Protein AF-A0A0L6WFB1-F1 (afdb_monomer)

Foldseek 3Di:
DDDDDDDDDDDDDDDDPLVLLVVVLVVVVVVLLVLLVVCVVVVVLVPDDDDDDDDDDDPDDPDRQDPVNLVVSVVPDPVAPQDPVSLVVVCPVVVLDDPPDDDDLVNSLVSLVVCLVPDDSVSVVRSSNNNVNSSVVSVVVSCVVSVVVVVVVVVVVVVVVVVVVVVVVVVVVVVVVVVVVVVVVVVVVVVVVVVVVVVVVVVPVVDDDDDDDDDDDDDDDDDDDDDYDDDDDDDDDDDDDDDDPLDDDPVVVVVLVVVQFQQLQKWKKFFDLPFPLFLQDQDPVSQVVLLVLVQVLQQVVQVVVVVVVVPDDDDDP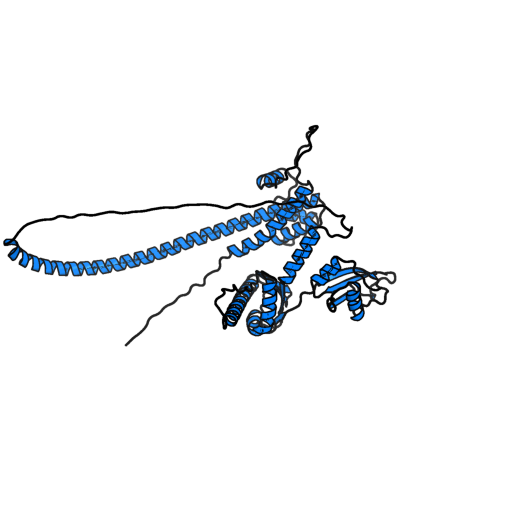PPRDGQHFPDWHDPDRGIIMTGTPGSVNVVVVVVCCVPVVVSVCNRGPDGIDIDQDKDKDKAWFAFDPDPQDQQDLVQVQVLCVVLVHDPCQFVTKDFPDDPVPDDPPDGIGIMITIGSHSVSVVSPVSDPRDGDD

Mean predicted aligned error: 18.35 Å

Nearest PDB structures (foldseek):
  3bgu-assembly1_A  TM=3.398E-01  e=3.457E+00  Thermobifida fusca YX
  4d4f-assembly1_A  TM=2.053E-01  e=3.457E+00  Eubacterium ramulus
  4c9s-assembly1_B  TM=1.908E-01  e=5.138E+00  Eubacterium ramulus

Sequence (453 aa):
MYNQLLSCTSQPNKPSSALSALSASALLAPSLLGLINVLVDKGIFSTTPSGPNPGGTPKHLHLTPTHSNLRTLLAQDTSLIRSLPNTCKWLESNGWILMAEPYNQVKIISILATTALYSKLAEMKNAVLAMAFLLEADVMDQISSSLADAIMTKTMGRLSDLVKKLGTMAKFLTANNAQRAESTLTLKLTSETLAGVFSLLDAMASKFANPPQQPIAPPTWASIAKTSASPQPATVHSHQTSTPAYALSTNNKICVQQHVICNVCTVLIKFNPMNDSAPTNPSLTGTSKLWNALNKTLKTLDDKQTSLNQGKDREIEVTMPKTHAIGLEIINSSVYLAEFDTADSADRFRHYVTEHWEVINDIFGNSLDIMDKTFNLIVRFVPCKGPFDPDNFNSLHTIELENSLPSMSITSALWLKNPDLRSPKQSVASLKITCNNPKTTNNMIHGQIFICS

Radius of gyration: 37.68 Å; Cα contacts (8 Å, |Δi|>4): 367; chains: 1; bounding box: 102×59×116 Å

pLDDT: mean 75.29, std 20.01, range [23.02, 97.88]

Solvent-accessible surface area (backbone atoms only — not comparable to full-atom values): 27727 Å² total; per-residue (Å²): 133,84,88,81,90,88,84,85,90,81,79,84,84,78,79,76,72,64,67,66,60,55,50,62,60,60,66,47,50,62,56,50,50,52,52,51,48,57,39,49,78,68,50,77,73,69,83,73,81,90,70,95,73,88,89,75,88,79,81,80,75,88,71,78,80,45,74,69,52,51,55,48,58,62,65,71,47,86,88,61,51,84,42,72,72,46,44,49,53,51,36,39,78,69,68,76,46,68,86,91,62,91,75,49,71,68,58,49,45,52,49,28,52,52,44,39,74,74,46,56,76,73,55,20,52,53,27,49,52,34,38,52,52,55,49,54,48,51,51,49,53,51,50,51,51,45,48,49,51,50,51,50,51,55,48,51,49,53,48,51,53,48,52,52,49,51,52,52,50,52,50,46,52,55,49,47,52,50,52,48,52,52,47,49,52,50,50,47,53,49,46,58,50,45,52,55,47,46,62,56,39,56,76,50,54,81,74,62,81,88,88,92,90,90,91,91,91,92,92,89,90,92,90,91,91,91,84,93,91,91,90,88,91,89,88,88,89,85,89,87,79,92,76,68,97,77,66,74,53,72,66,58,51,49,53,53,53,50,51,50,52,57,50,50,11,40,46,37,42,30,37,50,70,89,40,91,71,26,78,80,54,88,47,72,71,46,45,51,51,49,48,53,49,48,41,55,47,37,44,54,48,42,56,49,54,52,60,66,70,69,74,80,76,80,95,67,87,72,80,74,82,71,46,46,66,77,43,64,46,72,81,49,87,40,30,34,40,39,31,27,80,35,44,68,22,32,52,49,47,57,49,44,50,69,80,41,38,69,73,52,24,78,69,47,20,98,47,68,44,80,49,78,65,71,45,80,45,78,47,69,72,42,68,64,78,47,86,63,40,57,86,39,67,70,49,51,52,48,33,24,60,73,56,73,45,63,84,86,37,65,75,46,40,44,62,77,59,61,76,89,79,52,59,95,82,55,56,53,42,42,36,35,38,32,18,62,40,71,66,59,50,47,50,53,71,71,47,80,76,54,68,79,97

Secondary structure (DSSP, 8-state):
---------PPP-PPPTHHHHHHHHHHHHHHHHHHHHHHHHTTTT---------S--------PPPHHHHHHHHHH-TT---SHHHHHHHHHHTTSS-TT----HHHHHHHHHHHHHHS-HHHHHHHHHHHHHHHHHHHHHHHHHHHHHHHHHHHHHHHHHHHHHHHHHHHHHHHHHHHHHHHHHHHHHHHHHHHHHHHHHHHHHTT----------------------------------PPPTTPPPHHHHHHHHHHHHHHHTEEEEEE-TT-TTS----SHHHHHHHHHHHHHHHHHHHHHHHHHHTSSS------PPP--EEEEEEEETTEEEEEESSHHHHHHHHHHHHHSHHHHHHHH-S-EEEE---EEEEEEEEESSSS--TT-HHHHHHHHHHTTPPTT-EEEEEESS-GGGS-TT--EEEEEEEES-HHHHHHHHHS------

Structure (mmCIF, N/CA/C/O backbone):
data_AF-A0A0L6WFB1-F1
#
_entry.id   AF-A0A0L6WFB1-F1
#
loop_
_atom_site.group_PDB
_atom_site.id
_atom_site.type_symbol
_atom_site.label_atom_id
_atom_site.label_alt_id
_atom_site.label_comp_id
_atom_site.label_asym_id
_atom_site.label_entity_id
_atom_site.label_seq_id
_atom_site.pdbx_PDB_ins_code
_atom_site.Cartn_x
_atom_site.Cartn_y
_atom_site.Cartn_z
_atom_site.occupancy
_atom_site.B_iso_or_equiv
_atom_site.auth_seq_id
_atom_site.auth_comp_id
_atom_site.auth_asym_id
_atom_site.auth_atom_id
_atom_site.pdbx_PDB_model_num
ATOM 1 N N . MET A 1 1 ? -18.501 -7.795 62.551 1.00 31.17 1 MET A N 1
ATOM 2 C CA . MET A 1 1 ? -18.058 -6.404 62.313 1.00 31.17 1 MET A CA 1
ATOM 3 C C . MET A 1 1 ? -17.863 -6.263 60.805 1.00 31.17 1 MET A C 1
ATOM 5 O O . MET A 1 1 ? -17.160 -7.102 60.278 1.00 31.17 1 MET A O 1
ATOM 9 N N . TYR A 1 2 ? -18.548 -5.315 60.152 1.00 25.17 2 TYR A N 1
ATOM 10 C CA . TYR A 1 2 ? -18.330 -4.786 58.783 1.00 25.17 2 TYR A CA 1
ATOM 11 C C . TYR A 1 2 ? -18.001 -5.710 57.572 1.00 25.17 2 TYR A C 1
ATOM 13 O O . TYR A 1 2 ? -16.954 -6.337 57.534 1.00 25.17 2 TYR A O 1
ATOM 21 N N . ASN A 1 3 ? -18.808 -5.550 56.503 1.00 25.52 3 ASN A N 1
ATOM 22 C CA . ASN A 1 3 ? -18.434 -5.583 55.067 1.00 25.52 3 ASN A CA 1
ATOM 23 C C . ASN A 1 3 ? -17.937 -6.894 54.392 1.00 25.52 3 ASN A C 1
ATOM 25 O O . ASN A 1 3 ? -17.380 -7.770 55.034 1.00 25.52 3 ASN A O 1
ATOM 29 N N . GLN A 1 4 ? -18.085 -7.087 53.066 1.00 26.27 4 GLN A N 1
ATOM 30 C CA . GLN A 1 4 ? -19.082 -6.540 52.117 1.00 26.27 4 GLN A CA 1
ATOM 31 C C . GLN A 1 4 ? -19.245 -7.445 50.875 1.00 26.27 4 GLN A C 1
ATOM 33 O O . GLN A 1 4 ? -18.305 -8.094 50.428 1.00 26.27 4 GLN A O 1
ATOM 38 N N . LEU A 1 5 ? -20.442 -7.408 50.285 1.00 26.67 5 LEU A N 1
ATOM 39 C CA . LEU A 1 5 ? -20.737 -7.840 48.913 1.00 26.67 5 LEU A CA 1
ATOM 40 C C . LEU A 1 5 ? -20.050 -6.946 47.870 1.00 26.67 5 LEU A C 1
ATOM 42 O O . LEU A 1 5 ? -20.085 -5.727 48.024 1.00 26.67 5 LEU A O 1
ATOM 46 N N . LEU A 1 6 ? -19.652 -7.524 46.730 1.00 24.36 6 LEU A N 1
ATOM 47 C CA . LEU A 1 6 ? -20.017 -6.983 45.410 1.00 24.36 6 LEU A CA 1
ATOM 48 C C . LEU A 1 6 ? -19.854 -8.025 44.290 1.00 24.36 6 LEU A C 1
ATOM 50 O O . LEU A 1 6 ? -19.089 -8.977 44.403 1.00 24.36 6 LEU A O 1
ATOM 54 N N . SER A 1 7 ? -20.622 -7.845 43.216 1.00 25.33 7 SER A N 1
ATOM 55 C CA . SER A 1 7 ? -20.656 -8.689 42.017 1.00 25.33 7 SER A CA 1
ATOM 56 C C . SER A 1 7 ? -20.457 -7.810 40.788 1.00 25.33 7 SER A C 1
ATOM 58 O O . SER A 1 7 ? -20.917 -6.668 40.789 1.00 25.33 7 SER A O 1
ATOM 60 N N . CYS A 1 8 ? -19.827 -8.335 39.733 1.00 23.02 8 CYS A N 1
ATOM 61 C CA . CYS A 1 8 ? -19.897 -7.720 38.409 1.00 23.02 8 CYS A CA 1
ATOM 62 C C . CYS A 1 8 ? -19.634 -8.742 37.288 1.00 23.02 8 CYS A C 1
ATOM 64 O O . CYS A 1 8 ? -18.494 -9.105 37.009 1.00 23.02 8 CYS A O 1
ATOM 66 N N . THR A 1 9 ? -20.696 -9.197 36.621 1.00 27.91 9 THR A N 1
ATOM 67 C CA . THR A 1 9 ? -20.608 -9.964 35.370 1.00 27.91 9 THR A CA 1
ATOM 68 C C . THR A 1 9 ? -20.571 -9.009 34.177 1.00 27.91 9 THR A C 1
ATOM 70 O O . THR A 1 9 ? -21.584 -8.374 33.876 1.00 27.91 9 THR A O 1
ATOM 73 N N . SER A 1 10 ? -19.448 -8.920 33.466 1.00 24.67 10 SER A N 1
ATOM 74 C CA . SER A 1 10 ? -19.352 -8.171 32.208 1.00 24.67 10 SER A CA 1
ATOM 75 C C . SER A 1 10 ? -19.613 -9.077 30.999 1.00 24.67 10 SER A C 1
ATOM 77 O O . SER A 1 10 ? -18.958 -10.101 30.811 1.00 24.67 10 SER A O 1
ATOM 79 N N . GLN A 1 11 ? -20.571 -8.699 30.148 1.00 29.84 11 GLN A N 1
ATOM 80 C CA . GLN A 1 11 ? -20.695 -9.283 28.809 1.00 29.84 11 GLN A CA 1
ATOM 81 C C . GLN A 1 11 ? -19.715 -8.589 27.847 1.00 29.84 11 GLN A C 1
ATOM 83 O O . GLN A 1 11 ? -19.527 -7.374 27.954 1.00 29.84 11 GLN A O 1
ATOM 88 N N . PRO A 1 12 ? -19.127 -9.303 26.870 1.00 31.58 12 PRO A N 1
ATOM 89 C CA . PRO A 1 12 ? -18.366 -8.666 25.805 1.00 31.58 12 PRO A CA 1
ATOM 90 C C . PRO A 1 12 ? -19.312 -7.933 24.843 1.00 31.58 12 PRO A C 1
ATOM 92 O O . PRO A 1 12 ? -20.194 -8.544 24.236 1.00 31.58 12 PRO A O 1
ATOM 95 N N . ASN A 1 13 ? -19.107 -6.626 24.660 1.00 31.52 13 ASN A N 1
ATOM 96 C CA . ASN A 1 13 ? -19.790 -5.869 23.611 1.00 31.52 13 ASN A CA 1
ATOM 97 C C . ASN A 1 13 ? -19.319 -6.359 22.233 1.00 31.52 13 ASN A C 1
ATOM 99 O O . ASN A 1 13 ? -18.160 -6.175 21.863 1.00 31.52 13 ASN A O 1
ATOM 103 N N . LYS A 1 14 ? -20.226 -6.972 21.467 1.00 31.42 14 LYS A N 1
ATOM 104 C CA . LYS A 1 14 ? -19.980 -7.392 20.083 1.00 31.42 14 LYS A CA 1
ATOM 105 C C . LYS A 1 14 ? -20.068 -6.158 19.163 1.00 31.42 14 LYS A C 1
ATOM 107 O O . LYS A 1 14 ? -21.135 -5.544 19.128 1.00 31.42 14 LYS A O 1
ATOM 112 N N . PRO A 1 15 ? -19.006 -5.770 18.430 1.00 35.72 15 PRO A N 1
ATOM 113 C CA . PRO A 1 15 ? -19.083 -4.659 17.483 1.00 35.72 15 PRO A CA 1
ATOM 114 C C . PRO A 1 15 ? -20.012 -5.005 16.309 1.00 35.72 15 PRO A C 1
ATOM 116 O O . PRO A 1 15 ? -20.106 -6.165 15.904 1.00 35.72 15 PRO A O 1
ATOM 119 N N . SER A 1 16 ? -20.703 -3.999 15.766 1.00 44.22 16 SER A N 1
ATOM 120 C CA . SER A 1 16 ? -21.630 -4.180 14.641 1.00 44.22 16 SER A CA 1
ATOM 121 C C . SER A 1 16 ? -20.873 -4.330 13.321 1.00 44.22 16 SER A C 1
ATOM 123 O O . SER A 1 16 ? -20.209 -3.398 12.869 1.00 44.22 16 SER A O 1
ATOM 125 N N . SER A 1 17 ? -21.007 -5.493 12.686 1.00 45.00 17 SER A N 1
ATOM 126 C CA . SER A 1 17 ? -20.364 -5.847 11.413 1.00 45.00 17 SER A CA 1
ATOM 127 C C . SER A 1 17 ? -20.946 -5.141 10.181 1.00 45.00 17 SER A C 1
ATOM 129 O O . SER A 1 17 ? -20.336 -5.190 9.119 1.00 45.00 17 SER A O 1
ATOM 131 N N . ALA A 1 18 ? -22.096 -4.469 10.297 1.00 40.78 18 ALA A N 1
ATOM 132 C CA . ALA A 1 18 ? -22.771 -3.849 9.153 1.00 40.78 18 ALA A CA 1
ATOM 133 C C . ALA A 1 18 ? -22.039 -2.613 8.584 1.00 40.78 18 ALA A C 1
ATOM 135 O O . ALA A 1 18 ? -22.159 -2.314 7.398 1.00 40.78 18 ALA A O 1
ATOM 136 N N . LEU A 1 19 ? -21.272 -1.886 9.408 1.00 41.00 19 LEU A N 1
ATOM 137 C CA . LEU A 1 19 ? -20.637 -0.624 8.998 1.00 41.00 19 LEU A CA 1
ATOM 138 C C . LEU A 1 19 ? -19.410 -0.806 8.092 1.00 41.00 19 LEU A C 1
ATOM 140 O O . LEU A 1 19 ? -19.153 0.051 7.252 1.00 41.00 19 LEU A O 1
ATOM 144 N N . SER A 1 20 ? -18.662 -1.904 8.229 1.00 40.41 20 SER A N 1
ATOM 145 C CA . SER A 1 20 ? -17.469 -2.151 7.407 1.00 40.41 20 SER A CA 1
ATOM 146 C C . SER A 1 20 ? -17.807 -2.626 5.991 1.00 40.41 20 SER A C 1
ATOM 148 O O . SER A 1 20 ? -17.093 -2.273 5.056 1.00 40.41 20 SER A O 1
ATOM 150 N N . ALA A 1 21 ? -18.906 -3.367 5.807 1.00 40.34 21 ALA A N 1
ATOM 151 C CA . ALA A 1 21 ? -19.347 -3.839 4.490 1.00 40.34 21 ALA A CA 1
ATOM 152 C C . ALA A 1 21 ? -19.747 -2.677 3.559 1.00 40.34 21 ALA A C 1
ATOM 154 O O . ALA A 1 21 ? -19.284 -2.606 2.420 1.00 40.34 21 ALA A O 1
ATOM 155 N N . LEU A 1 22 ? -20.518 -1.716 4.085 1.00 39.34 22 LEU A N 1
ATOM 156 C CA . LEU A 1 22 ? -20.958 -0.513 3.363 1.00 39.34 22 LEU A CA 1
ATOM 157 C C . LEU A 1 22 ? -19.799 0.335 2.809 1.00 39.34 22 LEU A C 1
ATOM 159 O O . LEU A 1 22 ? -19.973 1.017 1.800 1.00 39.34 22 LEU A O 1
ATOM 163 N N . SER A 1 23 ? -18.618 0.284 3.436 1.00 43.78 23 SER A N 1
ATOM 164 C CA . SER A 1 23 ? -17.434 1.042 3.008 1.00 43.78 23 SER A CA 1
ATOM 165 C C . SER A 1 23 ? -16.946 0.627 1.612 1.00 43.78 23 SER A C 1
ATOM 167 O O . SER A 1 23 ? -16.762 1.471 0.735 1.00 43.78 23 SER A O 1
ATOM 169 N N . ALA A 1 24 ? -16.805 -0.680 1.362 1.00 42.16 24 ALA A N 1
ATOM 170 C CA . ALA A 1 24 ? -16.266 -1.190 0.100 1.00 42.16 24 ALA A CA 1
ATOM 171 C C . ALA A 1 24 ? -17.177 -0.860 -1.097 1.00 42.16 24 ALA A C 1
ATOM 173 O O . ALA A 1 24 ? -16.710 -0.385 -2.135 1.00 42.16 24 ALA A O 1
ATOM 174 N N . SER A 1 25 ? -18.490 -1.042 -0.936 1.00 44.16 25 SER A N 1
ATOM 175 C CA . SER A 1 25 ? -19.476 -0.735 -1.978 1.00 44.16 25 SER A CA 1
ATOM 176 C C . SER A 1 25 ? -19.584 0.780 -2.235 1.00 44.16 25 SER A C 1
ATOM 178 O O . SER A 1 25 ? -19.750 1.201 -3.383 1.00 44.16 25 SER A O 1
ATOM 180 N N . ALA A 1 26 ? -19.402 1.617 -1.203 1.00 47.00 26 ALA A N 1
ATOM 181 C CA . ALA A 1 26 ? -19.369 3.076 -1.335 1.00 47.00 26 ALA A CA 1
ATOM 182 C C . ALA A 1 26 ? -18.136 3.605 -2.096 1.00 47.00 26 ALA A C 1
ATOM 184 O O . ALA A 1 26 ? -18.240 4.633 -2.762 1.00 47.00 26 ALA A O 1
ATOM 185 N N . LEU A 1 27 ? -16.995 2.906 -2.055 1.00 48.56 27 LEU A N 1
ATOM 186 C CA . LEU A 1 27 ? -15.783 3.280 -2.803 1.00 48.56 27 LEU A CA 1
ATOM 187 C C . LEU A 1 27 ? -15.881 2.972 -4.311 1.00 48.56 27 LEU A C 1
ATOM 189 O O . LEU A 1 27 ? -15.276 3.670 -5.126 1.00 48.56 27 LEU A O 1
ATOM 193 N N . LEU A 1 28 ? -16.665 1.962 -4.706 1.00 50.12 28 LEU A N 1
ATOM 194 C CA . LEU A 1 28 ? -16.838 1.583 -6.117 1.00 50.12 28 LEU A CA 1
ATOM 195 C C . LEU A 1 28 ? -17.892 2.428 -6.853 1.00 50.12 28 LEU A C 1
ATOM 197 O O . LEU A 1 28 ? -17.746 2.681 -8.052 1.00 50.12 28 LEU A O 1
ATOM 201 N N . ALA A 1 29 ? -18.933 2.898 -6.159 1.00 49.72 29 ALA A N 1
ATOM 202 C CA . ALA A 1 29 ? -20.043 3.624 -6.781 1.00 49.72 29 ALA A CA 1
ATOM 203 C C . ALA A 1 29 ? -19.641 4.924 -7.531 1.00 49.72 29 ALA A C 1
ATOM 205 O O . ALA A 1 29 ? -20.124 5.114 -8.651 1.00 49.72 29 ALA A O 1
ATOM 206 N N . PRO A 1 30 ? -18.740 5.797 -7.019 1.00 48.03 30 PRO A N 1
ATOM 207 C CA . PRO A 1 30 ? -18.291 6.989 -7.748 1.00 48.03 30 PRO A CA 1
ATOM 208 C C . PRO A 1 30 ? -17.543 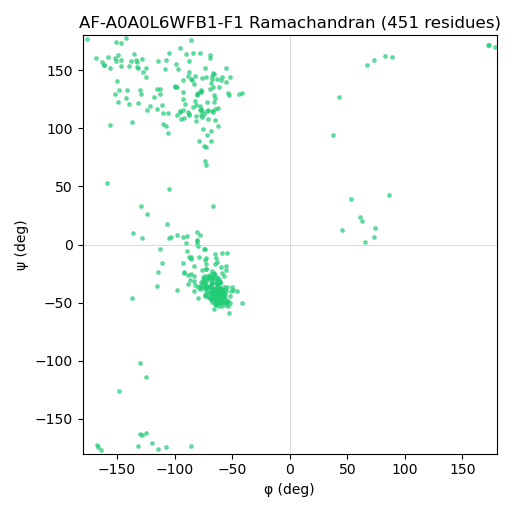6.643 -9.042 1.00 48.03 30 PRO A C 1
ATOM 210 O O . PRO A 1 30 ? -17.760 7.274 -10.078 1.00 48.03 30 PRO A O 1
ATOM 213 N N . SER A 1 31 ? -16.705 5.604 -8.995 1.00 57.53 31 SER A N 1
ATOM 214 C CA . SER A 1 31 ? -15.930 5.113 -10.138 1.00 57.53 31 SER A CA 1
ATOM 215 C C . SER A 1 31 ? -16.834 4.531 -11.227 1.00 57.53 31 SER A C 1
ATOM 217 O O . SER A 1 31 ? -16.649 4.836 -12.406 1.00 57.53 31 SER A O 1
ATOM 219 N N . LEU A 1 32 ? -17.865 3.766 -10.843 1.00 60.12 32 LEU A N 1
ATOM 220 C CA . LEU A 1 32 ? -18.883 3.267 -11.773 1.00 60.12 32 LEU A CA 1
ATOM 221 C C . LEU A 1 32 ? -19.670 4.420 -12.417 1.00 60.12 32 LEU A C 1
ATOM 223 O O . LEU A 1 32 ? -19.875 4.417 -13.630 1.00 60.12 32 LEU A O 1
ATOM 227 N N . LEU A 1 33 ? -20.079 5.426 -11.636 1.00 62.91 33 LEU A N 1
ATOM 228 C CA . LEU A 1 33 ? -20.841 6.568 -12.149 1.00 62.91 33 LEU A CA 1
ATOM 229 C C . LEU A 1 33 ? -20.012 7.409 -13.137 1.00 62.91 33 LEU A C 1
ATOM 231 O O . LEU A 1 33 ? -20.514 7.799 -14.192 1.00 62.91 33 LEU A O 1
ATOM 235 N N . GLY A 1 34 ? -18.724 7.621 -12.846 1.00 68.25 34 GLY A N 1
ATOM 236 C CA . GLY A 1 34 ? -17.781 8.247 -13.777 1.00 68.25 34 GLY A CA 1
ATOM 237 C C . GLY A 1 34 ? -17.619 7.451 -15.077 1.00 68.25 34 GLY A C 1
ATOM 238 O O . GLY A 1 34 ? -17.644 8.031 -16.163 1.00 68.25 34 GLY A O 1
ATOM 239 N N . LEU A 1 35 ? -17.530 6.120 -14.986 1.00 62.69 35 LEU A N 1
ATOM 240 C CA . LEU A 1 35 ? -17.437 5.233 -16.149 1.00 62.69 35 LEU A CA 1
ATOM 241 C C . LEU A 1 35 ? -18.714 5.269 -17.008 1.00 62.69 35 LEU A C 1
ATOM 243 O O . LEU A 1 35 ? -18.622 5.336 -18.233 1.00 62.69 35 LEU A O 1
ATOM 247 N N . ILE A 1 36 ? -19.896 5.296 -16.382 1.00 64.44 36 ILE A N 1
ATOM 248 C CA . ILE A 1 36 ? -21.192 5.448 -17.064 1.00 64.44 36 ILE A CA 1
ATOM 249 C C . ILE A 1 36 ? -21.265 6.792 -17.801 1.00 64.44 36 ILE A C 1
ATOM 251 O O . ILE A 1 36 ? -21.635 6.810 -18.974 1.00 64.44 36 ILE A O 1
ATOM 255 N N . ASN A 1 37 ? -20.851 7.896 -17.172 1.00 66.81 37 ASN A N 1
ATOM 256 C CA . ASN A 1 37 ? -20.830 9.211 -17.823 1.00 66.81 37 ASN A CA 1
ATOM 257 C C . ASN A 1 37 ? -19.896 9.223 -19.050 1.00 66.81 37 ASN A C 1
ATOM 259 O O . ASN A 1 37 ? -20.305 9.653 -20.124 1.00 66.81 37 ASN A O 1
ATOM 263 N N . VAL A 1 38 ? -18.698 8.630 -18.949 1.00 67.75 38 VAL A N 1
ATOM 264 C CA . VAL A 1 38 ? -17.766 8.479 -20.088 1.00 67.75 38 VAL A CA 1
ATOM 265 C C . VAL A 1 38 ? -18.354 7.636 -21.234 1.00 67.75 38 VAL A C 1
ATOM 267 O O . VAL A 1 38 ? -18.006 7.856 -22.396 1.00 67.75 38 VAL A O 1
ATOM 270 N N . LEU A 1 39 ? -19.245 6.680 -20.950 1.00 65.12 39 LEU A N 1
ATOM 271 C CA . LEU A 1 39 ? -19.965 5.923 -21.983 1.00 65.12 39 LEU A CA 1
ATOM 272 C C . LEU A 1 39 ? -21.104 6.741 -22.624 1.00 65.12 39 LEU A C 1
ATOM 274 O O . LEU A 1 39 ? -21.318 6.639 -23.835 1.00 65.12 39 LEU A O 1
ATOM 278 N N . VAL A 1 40 ? -21.812 7.561 -21.836 1.00 70.88 40 VAL A N 1
ATOM 279 C CA . VAL A 1 40 ? -22.850 8.491 -22.322 1.00 70.88 40 VAL A CA 1
ATOM 280 C C . VAL A 1 40 ? -22.241 9.550 -23.243 1.00 70.88 40 VAL A C 1
ATOM 282 O O . VAL A 1 40 ? -22.732 9.726 -24.356 1.00 70.88 40 VAL A O 1
ATOM 285 N N . ASP A 1 41 ? -21.130 10.177 -22.847 1.00 68.81 41 ASP A N 1
ATOM 286 C CA . ASP A 1 41 ? -20.444 11.210 -23.640 1.00 68.81 41 ASP A CA 1
ATOM 287 C C . ASP A 1 41 ? -19.844 10.657 -24.948 1.00 68.81 41 ASP A C 1
ATOM 289 O O . ASP A 1 41 ? -19.717 11.375 -25.938 1.00 68.81 41 ASP A O 1
ATOM 293 N N . LYS A 1 42 ? -19.533 9.354 -24.994 1.00 70.19 42 LYS A N 1
ATOM 294 C CA . LYS A 1 42 ? -19.156 8.631 -26.224 1.00 70.19 42 LYS A CA 1
ATOM 295 C C . LYS A 1 42 ? -20.357 8.205 -27.088 1.00 70.19 42 LYS A C 1
ATOM 297 O O . LYS A 1 42 ? -20.168 7.506 -28.081 1.00 70.19 42 LYS A O 1
ATOM 302 N N . GLY A 1 43 ? -21.584 8.575 -26.716 1.00 71.00 43 GLY A N 1
ATOM 303 C CA . GLY A 1 43 ? -22.815 8.273 -27.455 1.00 71.00 43 GLY A CA 1
ATOM 304 C C . GLY A 1 43 ? -23.285 6.814 -27.384 1.00 71.00 43 GLY A C 1
ATOM 305 O O . GLY A 1 43 ? -24.254 6.458 -28.050 1.00 71.00 43 GLY A O 1
ATOM 306 N N . ILE A 1 44 ? -22.647 5.962 -26.571 1.00 66.19 44 ILE A N 1
ATOM 307 C CA . ILE A 1 44 ? -22.847 4.495 -26.565 1.00 66.19 44 ILE A CA 1
ATOM 308 C C . ILE A 1 44 ? -24.248 4.103 -26.061 1.00 66.19 44 ILE A C 1
ATOM 310 O O . ILE A 1 44 ? -24.759 3.035 -26.398 1.00 66.19 44 ILE A O 1
ATOM 314 N N . PHE A 1 45 ? -24.887 4.987 -25.291 1.00 64.69 45 PHE A N 1
ATOM 315 C CA . PHE A 1 45 ? -26.257 4.840 -24.790 1.00 64.69 45 PHE A CA 1
ATOM 316 C C . PHE A 1 45 ? -27.275 5.756 -25.499 1.00 64.69 45 PHE A C 1
ATOM 318 O O . PHE A 1 45 ? -28.366 5.981 -24.978 1.00 64.69 45 PHE A O 1
ATOM 325 N N . SER A 1 46 ? -26.948 6.297 -26.679 1.00 63.38 46 SER A N 1
ATOM 326 C CA . SER A 1 46 ? -27.862 7.160 -27.439 1.00 63.38 46 SER A CA 1
ATOM 327 C C . SER A 1 46 ? -28.978 6.355 -28.117 1.00 63.38 46 SER A C 1
ATOM 329 O O . SER A 1 46 ? -28.788 5.775 -29.185 1.00 63.38 46 SER A O 1
ATOM 331 N N . THR A 1 47 ? -30.164 6.326 -27.503 1.00 45.78 47 THR A N 1
ATOM 332 C CA . THR A 1 47 ? -31.366 5.658 -28.035 1.00 45.78 47 THR A CA 1
ATOM 333 C C . THR A 1 47 ? -32.394 6.649 -28.599 1.00 45.78 47 THR A C 1
ATOM 335 O O . THR A 1 47 ? -33.582 6.567 -28.287 1.00 45.78 47 THR A O 1
ATOM 338 N N . THR A 1 48 ? -31.962 7.604 -29.427 1.00 50.75 48 THR A N 1
ATOM 339 C CA . THR A 1 48 ? -32.877 8.423 -30.247 1.00 50.75 48 THR A CA 1
ATOM 340 C C . THR A 1 48 ? -33.076 7.793 -31.629 1.00 50.75 48 THR A C 1
ATOM 342 O O . THR A 1 48 ? -32.112 7.739 -32.396 1.00 50.75 48 THR A O 1
ATOM 345 N N . PRO A 1 49 ? -34.294 7.350 -32.001 1.00 43.94 49 PRO A N 1
ATOM 346 C CA . PRO A 1 49 ? -34.580 6.970 -33.380 1.00 43.94 49 PRO A CA 1
ATOM 347 C C . PRO A 1 49 ? -34.475 8.212 -34.274 1.00 43.94 49 PRO A C 1
ATOM 349 O O . PRO A 1 49 ? -35.102 9.236 -34.002 1.00 43.94 49 PRO A O 1
ATOM 352 N N . SER A 1 50 ? -33.665 8.132 -35.332 1.00 40.34 50 SER A N 1
ATOM 353 C CA . SER A 1 50 ? -33.388 9.268 -36.219 1.00 40.34 50 SER A CA 1
ATOM 354 C C . SER A 1 50 ? -34.578 9.562 -37.141 1.00 40.34 50 SER A C 1
ATOM 356 O O . SER A 1 50 ? -34.653 9.076 -38.269 1.00 40.34 50 SER A O 1
ATOM 358 N N . GLY A 1 51 ? -35.536 10.342 -36.639 1.00 49.09 51 GLY A N 1
ATOM 359 C CA . GLY A 1 51 ? -36.582 10.960 -37.450 1.00 49.09 51 GLY A CA 1
ATOM 360 C C . GLY A 1 51 ? -36.046 12.222 -38.144 1.00 49.09 51 GLY A C 1
ATOM 361 O O . GLY A 1 51 ? -35.491 13.083 -37.457 1.00 49.09 51 GLY A O 1
ATOM 362 N N . PRO A 1 52 ? -36.197 12.378 -39.472 1.00 49.31 52 PRO A N 1
ATOM 363 C CA . PRO A 1 52 ? -35.715 13.561 -40.178 1.00 49.31 52 PRO A CA 1
ATOM 364 C C . PRO A 1 52 ? -36.579 14.779 -39.829 1.00 49.31 52 PRO A C 1
ATOM 366 O O . PRO A 1 52 ? -37.718 14.886 -40.277 1.00 49.31 52 PRO A O 1
ATOM 369 N N . ASN A 1 53 ? -36.033 15.708 -39.041 1.00 45.75 53 ASN A N 1
ATOM 370 C CA . ASN A 1 53 ? -36.712 16.946 -38.658 1.00 45.75 53 ASN A CA 1
ATOM 371 C C . ASN A 1 53 ? -35.849 18.165 -39.056 1.00 45.75 53 ASN A C 1
ATOM 373 O O . ASN A 1 53 ? -34.728 18.292 -38.556 1.00 45.75 53 ASN A O 1
ATOM 377 N N . PRO A 1 54 ? -36.299 19.033 -39.981 1.00 54.09 54 PRO A N 1
ATOM 378 C CA . PRO A 1 54 ? -35.464 20.098 -40.529 1.00 54.09 54 PRO A CA 1
ATOM 379 C C . PRO A 1 54 ? -35.431 21.352 -39.640 1.00 54.09 54 PRO A C 1
ATOM 381 O O . PRO A 1 54 ? -36.465 21.843 -39.199 1.00 54.09 54 PRO A O 1
ATOM 384 N N . GLY A 1 55 ? -34.244 21.950 -39.481 1.00 56.94 55 GLY A N 1
ATOM 385 C CA . GLY A 1 55 ? -34.127 23.377 -39.147 1.00 56.94 55 GLY A CA 1
ATOM 386 C C . GLY A 1 55 ? -34.18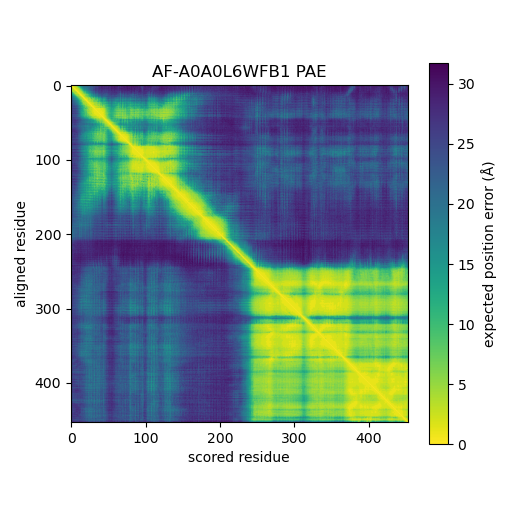8 23.781 -37.668 1.00 56.94 55 GLY A C 1
ATOM 387 O O . GLY A 1 55 ? -34.780 24.809 -37.354 1.00 56.94 55 GLY A O 1
ATOM 388 N N . GLY A 1 56 ? -33.533 23.053 -36.758 1.00 51.94 56 GLY A N 1
ATOM 389 C CA . GLY A 1 56 ? -33.319 23.529 -35.383 1.00 51.94 56 GLY A CA 1
ATOM 390 C C . GLY A 1 56 ? -32.052 22.961 -34.747 1.00 51.94 56 GLY A C 1
ATOM 391 O O . GLY A 1 56 ? -31.847 21.753 -34.770 1.00 51.94 56 GLY A O 1
ATOM 392 N N . THR A 1 57 ? -31.197 23.813 -34.172 1.00 46.97 57 THR A N 1
ATOM 393 C CA . THR A 1 57 ? -29.981 23.399 -33.448 1.00 46.97 57 THR A CA 1
ATOM 394 C C . THR A 1 57 ? -30.349 22.810 -32.078 1.00 46.97 57 THR A C 1
ATOM 396 O O . THR A 1 57 ? -30.808 23.553 -31.204 1.00 46.97 57 THR A O 1
ATOM 399 N N . PRO A 1 58 ? -30.157 21.498 -31.836 1.00 43.50 58 PRO A N 1
ATOM 400 C CA . PRO A 1 58 ? -30.608 20.872 -30.602 1.00 43.50 58 PRO A CA 1
ATOM 401 C C . PRO A 1 58 ? -29.647 21.188 -29.451 1.00 43.50 58 PRO A C 1
ATOM 403 O O . PRO A 1 58 ? -28.496 20.749 -29.436 1.00 43.50 58 PRO A O 1
ATOM 406 N N . LYS A 1 59 ? -30.133 21.905 -28.433 1.00 40.75 59 LYS A N 1
ATOM 407 C CA . LYS A 1 59 ? -29.454 21.973 -27.133 1.00 40.75 59 LYS A CA 1
ATOM 408 C C . LYS A 1 59 ? -29.627 20.629 -26.423 1.00 40.75 59 LYS A C 1
ATOM 410 O O . LYS A 1 59 ? -30.636 20.414 -25.755 1.00 40.75 59 LYS A O 1
ATOM 415 N N . HIS A 1 60 ? -28.654 19.731 -26.572 1.00 41.19 60 HIS A N 1
ATOM 416 C CA . HIS A 1 60 ? -28.609 18.480 -25.815 1.00 41.19 60 HIS A CA 1
ATOM 417 C C . HIS A 1 60 ? -28.477 18.773 -24.314 1.00 41.19 60 HIS A C 1
ATOM 419 O O . HIS A 1 60 ? -27.399 19.081 -23.810 1.00 41.19 60 HIS A O 1
ATOM 425 N N . LEU A 1 61 ? -29.590 18.662 -23.589 1.00 36.56 61 LEU A N 1
ATOM 426 C CA . LEU A 1 61 ? -29.578 18.570 -22.135 1.00 36.56 61 LEU A CA 1
ATOM 427 C C . LEU A 1 61 ? -29.145 17.148 -21.763 1.00 36.56 61 LEU A C 1
ATOM 429 O O . LEU A 1 61 ? -29.891 16.195 -21.987 1.00 36.56 61 LEU A O 1
ATOM 433 N N . HIS A 1 62 ? -27.936 17.005 -21.212 1.00 43.69 62 HIS A N 1
ATOM 434 C CA . HIS A 1 62 ? -27.440 15.732 -20.683 1.00 43.69 62 HIS A CA 1
ATOM 435 C C . HIS A 1 62 ? -28.240 15.358 -19.424 1.00 43.69 62 HIS A C 1
ATOM 437 O O . HIS A 1 62 ? -27.885 15.722 -18.305 1.00 43.69 62 HIS A O 1
ATOM 443 N N . LEU A 1 63 ? -29.349 14.644 -19.615 1.00 44.38 63 LEU A N 1
ATOM 444 C CA . LEU A 1 63 ? -30.083 13.995 -18.534 1.00 44.38 63 LEU A CA 1
ATOM 445 C C . LEU A 1 63 ? -29.337 12.723 -18.126 1.00 44.38 63 LEU A C 1
ATOM 447 O O . LEU A 1 63 ? -29.292 11.756 -18.887 1.00 44.38 63 LEU A O 1
ATOM 451 N N . THR A 1 64 ? -28.770 12.720 -16.919 1.00 45.47 64 THR A N 1
ATOM 452 C CA . THR A 1 64 ? -28.131 11.540 -16.323 1.00 45.47 64 THR A CA 1
ATOM 453 C C . THR A 1 64 ? -29.101 10.350 -16.362 1.00 45.47 64 THR A C 1
ATOM 455 O O . THR A 1 64 ? -30.246 10.500 -15.921 1.00 45.47 64 THR A O 1
ATOM 458 N N . PRO A 1 65 ? -28.701 9.172 -16.881 1.00 52.22 65 PRO A N 1
ATOM 459 C CA . PRO A 1 65 ? -29.609 8.038 -17.011 1.00 52.22 65 PRO A CA 1
ATOM 460 C C . PRO A 1 65 ? -30.098 7.581 -15.633 1.00 52.22 65 PRO A C 1
ATOM 462 O O . PRO A 1 65 ? -29.321 7.141 -14.788 1.00 52.22 65 PRO A O 1
ATOM 465 N N . THR A 1 66 ? -31.407 7.680 -15.406 1.00 62.97 66 THR A N 1
ATOM 466 C CA . THR A 1 66 ? -32.041 7.223 -14.167 1.00 62.97 66 THR A CA 1
ATOM 467 C C . THR A 1 66 ? -32.014 5.696 -14.064 1.00 62.97 66 THR A C 1
ATOM 469 O O . THR A 1 66 ? -31.880 4.984 -15.063 1.00 62.97 66 THR A O 1
ATOM 472 N N . HIS A 1 67 ? -32.231 5.169 -12.856 1.00 55.56 67 HIS A N 1
ATOM 473 C CA . HIS A 1 67 ? -32.310 3.726 -12.607 1.00 55.56 67 HIS A CA 1
ATOM 474 C C . HIS A 1 67 ? -33.353 3.016 -13.499 1.00 55.56 67 HIS A C 1
ATOM 476 O O . HIS A 1 67 ? -33.114 1.912 -13.984 1.00 55.56 67 HIS A O 1
ATOM 482 N N . SER A 1 68 ? -34.489 3.667 -13.787 1.00 60.78 68 SER A N 1
ATOM 483 C CA . SER A 1 68 ? -35.497 3.156 -14.730 1.00 60.78 68 SER A CA 1
ATOM 484 C C . SER A 1 68 ? -34.984 3.090 -16.168 1.00 60.78 68 SER A C 1
ATOM 486 O O . SER A 1 68 ? -35.274 2.125 -16.875 1.00 60.78 68 SER A O 1
ATOM 488 N N . ASN A 1 69 ? -34.205 4.085 -16.602 1.00 69.25 69 ASN A N 1
ATOM 489 C CA . ASN A 1 69 ? -33.661 4.139 -17.957 1.00 69.25 69 ASN A CA 1
ATOM 490 C C . ASN A 1 69 ? -32.602 3.048 -18.136 1.00 69.25 69 ASN A C 1
ATOM 492 O O . ASN A 1 69 ? -32.681 2.286 -19.096 1.00 69.25 69 ASN A O 1
ATOM 496 N N . LEU A 1 70 ? -31.694 2.899 -17.163 1.00 59.84 70 LEU A N 1
ATOM 497 C CA . LEU A 1 70 ? -30.720 1.804 -17.107 1.00 59.84 70 LEU A CA 1
ATOM 498 C C . LEU A 1 70 ? -31.416 0.437 -17.173 1.00 59.84 70 LEU A C 1
ATOM 500 O O . LEU A 1 70 ? -31.119 -0.356 -18.063 1.00 59.84 70 LEU A O 1
ATOM 504 N N . ARG A 1 71 ? -32.415 0.192 -16.314 1.00 63.19 71 ARG A N 1
ATOM 505 C CA . ARG A 1 71 ? -33.176 -1.070 -16.298 1.00 63.19 71 ARG A CA 1
ATOM 506 C C . ARG A 1 71 ? -33.931 -1.337 -17.610 1.00 63.19 71 ARG A C 1
ATOM 508 O O . ARG A 1 71 ? -34.062 -2.491 -18.008 1.00 63.19 71 ARG A O 1
ATOM 515 N N . THR A 1 72 ? -34.383 -0.295 -18.311 1.00 70.62 72 THR A N 1
ATOM 516 C CA . THR A 1 72 ? -35.045 -0.419 -19.626 1.00 70.62 72 THR A CA 1
ATOM 517 C C . THR A 1 72 ? -34.047 -0.764 -20.735 1.00 70.62 72 THR A C 1
ATOM 519 O O . THR A 1 72 ? -34.301 -1.668 -21.531 1.00 70.62 72 THR A O 1
ATOM 522 N N . LEU A 1 73 ? -32.879 -0.115 -20.745 1.00 64.44 73 LEU A N 1
ATOM 523 C CA . LEU A 1 73 ? -31.780 -0.389 -21.678 1.00 64.44 73 LEU A CA 1
ATOM 524 C C . LEU A 1 73 ? -31.250 -1.828 -21.496 1.00 64.44 73 LEU A C 1
ATOM 526 O O . LEU A 1 73 ? -31.029 -2.546 -22.470 1.00 64.44 73 LEU A O 1
ATOM 530 N N . LEU A 1 74 ? -31.157 -2.284 -20.241 1.00 60.72 74 LEU A N 1
ATOM 531 C CA . LEU A 1 74 ? -30.817 -3.660 -19.862 1.00 60.72 74 LEU A CA 1
ATOM 532 C C . LEU A 1 74 ? -31.891 -4.695 -20.255 1.00 60.72 74 LEU A C 1
ATOM 534 O O . LEU A 1 74 ? -31.563 -5.859 -20.501 1.00 60.72 74 LEU A O 1
ATOM 538 N N . ALA A 1 75 ? -33.166 -4.298 -20.322 1.00 66.00 75 ALA A N 1
ATOM 539 C CA . ALA A 1 75 ? -34.269 -5.174 -20.717 1.00 66.00 75 ALA A CA 1
ATOM 540 C C . ALA A 1 75 ? -34.354 -5.384 -22.240 1.00 66.00 75 ALA A C 1
ATOM 542 O O . ALA A 1 75 ? -34.675 -6.492 -22.677 1.00 66.00 75 ALA A O 1
ATOM 543 N N . GLN A 1 76 ? -34.047 -4.351 -23.033 1.00 71.50 76 GLN A N 1
ATOM 544 C CA . GLN A 1 76 ? -34.155 -4.377 -24.497 1.00 71.50 76 GLN A CA 1
ATOM 545 C C . GLN A 1 76 ? -33.032 -5.160 -25.190 1.00 71.50 76 GLN A C 1
ATOM 547 O O . GLN A 1 76 ? -33.283 -5.803 -26.207 1.00 71.50 76 GLN A O 1
ATOM 552 N N . ASP A 1 77 ? -31.808 -5.134 -24.658 1.00 65.56 77 ASP A N 1
ATOM 553 C CA . ASP A 1 77 ? -30.680 -5.828 -25.283 1.00 65.56 77 ASP A CA 1
ATOM 554 C C . ASP A 1 77 ? -30.690 -7.328 -24.932 1.00 65.56 77 ASP A C 1
ATOM 556 O O . ASP A 1 77 ? -30.479 -7.726 -23.781 1.00 65.56 77 ASP A O 1
ATOM 560 N N . THR A 1 78 ? -30.979 -8.172 -25.926 1.00 58.19 78 THR A N 1
ATOM 561 C CA . THR A 1 78 ? -31.077 -9.636 -25.782 1.00 58.19 78 THR A CA 1
ATOM 562 C C . THR A 1 78 ? -29.722 -10.340 -25.757 1.00 58.19 78 THR A C 1
ATOM 564 O O . THR A 1 78 ? -29.667 -11.513 -25.396 1.00 58.19 78 THR A O 1
ATOM 567 N N . SER A 1 79 ? -28.628 -9.639 -26.076 1.00 61.69 79 SER A N 1
ATOM 568 C CA . SER A 1 79 ? -27.262 -10.185 -26.015 1.00 61.69 79 SER A CA 1
ATOM 569 C C . SER A 1 79 ? -26.665 -10.205 -24.598 1.00 61.69 79 SER A C 1
ATOM 571 O O . SER A 1 79 ? -25.526 -10.630 -24.404 1.00 61.69 79 SER A O 1
ATOM 573 N N . LEU A 1 80 ? -27.412 -9.718 -23.598 1.00 61.62 80 LEU A N 1
ATOM 574 C CA . LEU A 1 80 ? -26.840 -9.301 -22.323 1.00 61.62 80 LEU A CA 1
ATOM 575 C C . LEU A 1 80 ? -26.445 -10.413 -21.347 1.00 61.62 80 LEU A C 1
ATOM 577 O O . LEU A 1 80 ? -27.157 -11.383 -21.074 1.00 61.62 80 LEU A O 1
ATOM 581 N N . ILE A 1 81 ? -25.334 -10.125 -20.678 1.00 72.94 81 ILE A N 1
ATOM 582 C CA . ILE A 1 81 ? -24.798 -10.821 -19.517 1.00 72.94 81 ILE A CA 1
ATOM 583 C C . ILE A 1 81 ? -25.676 -10.493 -18.293 1.00 72.94 81 ILE A C 1
ATOM 585 O O . ILE A 1 81 ? -25.391 -9.568 -17.542 1.00 72.94 81 ILE A O 1
ATOM 589 N N . ARG A 1 82 ? -26.787 -11.221 -18.120 1.00 74.38 82 ARG A N 1
ATOM 590 C CA . ARG A 1 82 ? -27.800 -10.971 -17.065 1.00 74.38 82 ARG A CA 1
ATOM 591 C C . ARG A 1 82 ? -27.603 -11.754 -15.754 1.00 74.38 82 ARG A C 1
ATOM 593 O O . ARG A 1 82 ? -28.489 -11.742 -14.907 1.00 74.38 82 ARG A O 1
ATOM 600 N N . SER A 1 83 ? -26.503 -12.490 -15.588 1.00 82.06 83 SER A N 1
ATOM 601 C CA . SER A 1 83 ? -26.258 -13.310 -14.390 1.00 82.06 83 SER A CA 1
ATOM 602 C C . SER A 1 83 ? -24.780 -13.670 -14.229 1.00 82.06 83 SER A C 1
ATOM 604 O O . SER A 1 83 ? -24.063 -13.781 -15.222 1.00 82.06 83 SER A O 1
ATOM 606 N N . LEU A 1 84 ? -24.338 -13.929 -12.992 1.00 82.25 84 LEU A N 1
ATOM 607 C CA . LEU A 1 84 ? -22.957 -14.323 -12.679 1.00 82.25 84 LEU A CA 1
ATOM 608 C C . LEU A 1 84 ? -22.452 -15.525 -13.521 1.00 82.25 84 LEU A C 1
ATOM 610 O O . LEU A 1 84 ? -21.361 -15.413 -14.079 1.00 82.25 84 LEU A O 1
ATOM 614 N N . PRO A 1 85 ? -23.217 -16.622 -13.734 1.00 86.56 85 PRO A N 1
ATOM 615 C CA . PRO A 1 85 ? -22.789 -17.707 -14.625 1.00 86.56 85 PRO A CA 1
ATOM 616 C C . PRO A 1 85 ? -22.626 -17.285 -16.091 1.00 86.56 85 PRO A C 1
ATOM 618 O O . PRO A 1 85 ? -21.754 -17.807 -16.785 1.00 86.56 85 PRO A O 1
ATOM 621 N N . ASN A 1 86 ? -23.437 -16.335 -16.572 1.00 83.75 86 ASN A N 1
ATOM 622 C CA . ASN A 1 86 ? -23.286 -15.785 -17.919 1.00 83.75 86 ASN A CA 1
ATOM 623 C C . ASN A 1 86 ? -22.061 -14.858 -17.999 1.00 83.75 86 ASN A C 1
ATOM 625 O O . ASN A 1 86 ? -21.390 -14.843 -19.029 1.00 83.75 86 ASN A O 1
ATOM 629 N N . THR A 1 87 ? -21.729 -14.143 -16.917 1.00 85.75 87 THR A N 1
ATOM 630 C CA . THR A 1 87 ? -20.507 -13.329 -16.818 1.00 85.75 87 THR A CA 1
ATOM 631 C C . THR A 1 87 ? -19.264 -14.196 -16.922 1.00 85.75 87 THR A C 1
ATOM 633 O O . THR A 1 87 ? -18.387 -13.894 -17.729 1.00 85.75 87 THR A O 1
ATOM 636 N N . CYS A 1 88 ? -19.206 -15.296 -16.163 1.00 86.25 88 CYS A N 1
ATOM 637 C CA . CYS A 1 88 ? -18.091 -16.237 -16.231 1.00 86.25 88 CYS A CA 1
ATOM 638 C C . CYS A 1 88 ? -17.942 -16.798 -17.648 1.00 86.25 88 CYS A C 1
ATOM 640 O O . CYS A 1 88 ? -16.885 -16.637 -18.246 1.00 86.25 88 CYS A O 1
ATOM 642 N N . LYS A 1 89 ? -19.020 -17.339 -18.237 1.00 88.81 89 LYS A N 1
ATOM 643 C CA . LYS A 1 89 ? -18.995 -17.872 -19.612 1.00 88.81 89 LYS A CA 1
ATOM 644 C C . LYS A 1 89 ? -18.538 -16.848 -20.652 1.00 88.81 89 LYS A C 1
ATOM 646 O O . LYS A 1 89 ? -17.823 -17.217 -21.576 1.00 88.81 89 LYS A O 1
ATOM 651 N N . TRP A 1 90 ? -18.927 -15.578 -20.512 1.00 88.38 90 TRP A N 1
ATOM 652 C CA . TRP A 1 90 ? -18.479 -14.523 -21.421 1.00 88.38 90 TRP A CA 1
ATOM 653 C C . TRP A 1 90 ? -16.995 -14.181 -21.236 1.00 88.38 90 TRP A C 1
ATOM 655 O O . TRP A 1 90 ? -16.267 -14.085 -22.222 1.00 88.38 90 TRP A O 1
ATOM 665 N N . LEU A 1 91 ? -16.519 -14.024 -19.997 1.00 85.56 91 LEU A N 1
ATOM 666 C CA . LEU A 1 91 ? -15.097 -13.782 -19.722 1.00 85.56 91 LEU A CA 1
ATOM 667 C C . LEU A 1 91 ? -14.226 -14.954 -20.207 1.00 85.56 91 LEU A C 1
ATOM 669 O O . LEU A 1 91 ? -13.188 -14.729 -20.824 1.00 85.56 91 LEU A O 1
ATOM 673 N N . GLU A 1 92 ? -14.685 -16.186 -19.986 1.00 89.00 92 GLU A N 1
ATOM 674 C CA . GLU A 1 92 ? -14.055 -17.439 -20.411 1.00 89.00 92 GLU A CA 1
ATOM 675 C C . GLU A 1 92 ? -13.969 -17.520 -21.943 1.00 89.00 92 GLU A C 1
ATOM 677 O O . GLU A 1 92 ? -12.882 -17.694 -22.491 1.00 89.00 92 GLU A O 1
ATOM 682 N N . SER A 1 93 ? -15.075 -17.269 -22.658 1.00 88.62 93 SER A N 1
ATOM 683 C CA . SER A 1 93 ? -15.097 -17.273 -24.131 1.00 88.62 93 SER A CA 1
ATOM 684 C C . SER A 1 93 ? -14.249 -16.169 -24.775 1.00 88.62 93 SER A C 1
ATOM 686 O O . SER A 1 93 ? -13.969 -16.235 -25.969 1.00 88.62 93 SER A O 1
ATOM 688 N N . ASN A 1 94 ? -13.865 -15.145 -24.007 1.00 84.56 94 ASN A N 1
ATOM 689 C CA . ASN A 1 94 ? -12.982 -14.058 -24.437 1.00 84.56 94 ASN A CA 1
ATOM 690 C C . ASN A 1 94 ? -11.550 -14.189 -23.868 1.00 84.56 94 ASN A C 1
ATOM 692 O O . ASN A 1 94 ? -10.733 -13.297 -24.083 1.00 84.56 94 ASN A O 1
ATOM 696 N N . GLY A 1 95 ? -11.229 -15.282 -23.162 1.00 88.81 95 GLY A N 1
ATOM 697 C CA . GLY A 1 95 ? -9.885 -15.565 -22.643 1.00 88.81 95 GLY A CA 1
ATOM 698 C C . GLY A 1 95 ? -9.448 -14.733 -21.429 1.00 88.81 95 GLY A C 1
ATOM 699 O O . GLY A 1 95 ? -8.263 -14.723 -21.105 1.00 88.81 95 GLY A O 1
ATOM 700 N N . TRP A 1 96 ? -10.371 -14.042 -20.752 1.00 85.81 96 TRP A N 1
ATOM 701 C CA . TRP A 1 96 ? -10.075 -13.229 -19.560 1.00 85.81 96 TRP A CA 1
ATOM 702 C C . TRP A 1 96 ? -10.016 -14.038 -18.258 1.00 85.81 96 TRP A C 1
ATOM 704 O O . TRP A 1 96 ? -9.472 -13.549 -17.269 1.00 85.81 96 TRP A O 1
ATOM 714 N N . ILE A 1 97 ? -10.577 -15.251 -18.245 1.00 88.38 97 ILE A N 1
ATOM 715 C CA . ILE A 1 97 ? -10.516 -16.193 -17.119 1.00 88.38 97 ILE A CA 1
ATOM 716 C C . ILE A 1 97 ? -10.263 -17.623 -17.603 1.00 88.38 97 ILE A C 1
ATOM 718 O O . ILE A 1 97 ? -10.542 -17.952 -18.757 1.00 88.38 97 ILE A O 1
ATOM 722 N N . LEU A 1 98 ? -9.751 -18.474 -16.713 1.00 83.69 98 LEU A N 1
ATOM 723 C CA . LEU A 1 98 ? -9.491 -19.886 -16.991 1.00 83.69 98 LEU A CA 1
ATOM 724 C C . LEU A 1 98 ? -10.725 -20.749 -16.697 1.00 83.69 98 LEU A C 1
ATOM 726 O O . LEU A 1 98 ? -11.444 -20.513 -15.725 1.00 83.69 98 LEU A O 1
ATOM 730 N N . MET A 1 99 ? -10.930 -21.802 -17.495 1.00 79.81 99 MET A N 1
ATOM 731 C CA . MET A 1 99 ? -11.898 -22.852 -17.161 1.00 79.81 99 MET A CA 1
ATOM 732 C C . MET A 1 99 ? -11.598 -23.446 -15.776 1.00 79.81 99 MET A C 1
ATOM 734 O O . MET A 1 99 ? -10.448 -23.721 -15.438 1.00 79.81 99 MET A O 1
ATOM 738 N N . ALA A 1 100 ? -12.663 -23.707 -15.016 1.00 75.94 100 ALA A N 1
ATOM 739 C CA . ALA A 1 100 ? -12.666 -24.399 -13.724 1.00 75.94 100 ALA A CA 1
ATOM 740 C C . ALA A 1 100 ? -11.952 -23.725 -12.524 1.00 75.94 100 ALA A C 1
ATOM 742 O O . ALA A 1 100 ? -11.996 -24.297 -11.434 1.00 75.94 100 ALA A O 1
ATOM 743 N N . GLU A 1 101 ? -11.377 -22.516 -12.632 1.00 81.12 101 GLU A N 1
ATOM 744 C CA . GLU A 1 101 ? -10.962 -21.764 -11.429 1.00 81.12 101 GLU A CA 1
ATOM 745 C C . GLU A 1 101 ? -12.196 -21.124 -10.738 1.00 81.12 101 GLU A C 1
ATOM 747 O O . GLU A 1 101 ? -13.008 -20.466 -11.397 1.00 81.12 101 GLU A O 1
ATOM 752 N N . PRO A 1 102 ? -12.373 -21.277 -9.409 1.00 81.31 102 PRO A N 1
ATOM 753 C CA . PRO A 1 102 ? -13.491 -20.679 -8.679 1.00 81.31 102 PRO A CA 1
ATOM 754 C C . PRO A 1 102 ? -13.257 -19.183 -8.393 1.00 81.31 102 PRO A C 1
ATOM 756 O O . PRO A 1 102 ? -12.747 -18.793 -7.339 1.00 81.31 102 PRO A O 1
ATOM 759 N N . TYR A 1 103 ? -13.666 -18.320 -9.323 1.00 84.06 103 TYR A N 1
ATOM 760 C CA . TYR A 1 103 ? -13.664 -16.868 -9.121 1.00 84.06 103 TYR A CA 1
ATOM 761 C C . TYR A 1 103 ? -14.839 -16.411 -8.242 1.00 84.06 103 TYR A C 1
ATOM 763 O O . TYR A 1 103 ? -15.991 -16.759 -8.492 1.00 84.06 103 TYR A O 1
ATOM 771 N N . ASN A 1 104 ? -14.557 -15.579 -7.234 1.00 84.50 104 ASN A N 1
ATOM 772 C CA . ASN A 1 104 ? -15.594 -14.901 -6.455 1.00 84.50 104 ASN A CA 1
ATOM 773 C C . ASN A 1 104 ? -16.063 -13.603 -7.147 1.00 84.50 104 ASN A C 1
ATOM 775 O O . ASN A 1 104 ? -15.405 -13.081 -8.049 1.00 84.50 104 ASN A O 1
ATOM 779 N N . GLN A 1 105 ? -17.205 -13.068 -6.709 1.00 81.12 105 GLN A N 1
ATOM 780 C CA . GLN A 1 105 ? -17.848 -11.887 -7.301 1.00 81.12 105 GLN A CA 1
ATOM 781 C C . GLN A 1 105 ? -16.932 -10.650 -7.322 1.00 81.12 105 GLN A C 1
ATOM 783 O O . GLN A 1 105 ? -16.898 -9.938 -8.322 1.00 81.12 105 GLN A O 1
ATOM 788 N N . VAL A 1 106 ? -16.108 -10.457 -6.284 1.00 78.12 106 VAL A N 1
ATOM 789 C CA . VAL A 1 106 ? -15.121 -9.364 -6.197 1.00 78.12 106 VAL A CA 1
ATOM 790 C C . VAL A 1 106 ? -14.013 -9.507 -7.251 1.00 78.12 106 VAL A C 1
ATOM 792 O O . VAL A 1 106 ? -13.734 -8.547 -7.972 1.00 78.12 106 VAL A O 1
ATOM 795 N N . LYS A 1 107 ? -13.422 -10.706 -7.411 1.00 82.31 107 LYS A N 1
ATOM 796 C CA . LYS A 1 107 ? -12.468 -10.990 -8.502 1.00 82.31 107 LYS A CA 1
ATOM 797 C C . LYS A 1 107 ? -13.113 -10.712 -9.863 1.00 82.31 107 LYS A C 1
ATOM 799 O O . LYS A 1 107 ? -12.496 -10.057 -10.695 1.00 82.31 107 LYS A O 1
ATOM 804 N N . ILE A 1 108 ? -14.352 -11.158 -10.083 1.00 84.31 108 ILE A N 1
ATOM 805 C CA . ILE A 1 108 ? -15.056 -10.988 -11.365 1.00 84.31 108 ILE A CA 1
ATOM 806 C C . ILE A 1 108 ? -15.346 -9.507 -11.658 1.00 84.31 108 ILE A C 1
ATOM 808 O O . ILE A 1 108 ? -15.125 -9.072 -12.783 1.00 84.31 108 ILE A O 1
ATOM 812 N N . ILE A 1 109 ? -15.755 -8.707 -10.667 1.00 81.00 109 ILE A N 1
ATOM 813 C CA . ILE A 1 109 ? -15.922 -7.249 -10.813 1.00 81.00 109 ILE A CA 1
ATOM 814 C C . ILE A 1 109 ? -14.589 -6.571 -11.179 1.00 81.00 109 ILE A C 1
ATOM 816 O O . ILE A 1 109 ? -14.557 -5.747 -12.093 1.00 81.00 109 ILE A O 1
ATOM 820 N N . SER A 1 110 ? -13.482 -6.952 -10.533 1.00 76.88 110 SER A N 1
ATOM 821 C CA . SER A 1 110 ? -12.139 -6.428 -10.841 1.00 76.88 110 SER A CA 1
ATOM 822 C C . SER A 1 110 ? -11.663 -6.808 -12.254 1.00 76.88 110 SER A C 1
ATOM 824 O O . SER A 1 110 ? -11.141 -5.972 -12.999 1.00 76.88 110 SER A O 1
ATOM 826 N N . ILE A 1 111 ? -11.919 -8.050 -12.674 1.00 81.06 111 ILE A N 1
ATOM 827 C CA . ILE A 1 111 ? -11.617 -8.528 -14.029 1.00 81.06 111 ILE A CA 1
ATOM 828 C C . ILE A 1 111 ? -12.481 -7.787 -15.057 1.00 81.06 111 ILE A C 1
ATOM 830 O O . ILE A 1 111 ? -11.935 -7.297 -16.036 1.00 81.06 111 ILE A O 1
ATOM 834 N N . LEU A 1 112 ? -13.781 -7.585 -14.810 1.00 83.25 112 LEU A N 1
ATOM 835 C CA . LEU A 1 112 ? -14.652 -6.779 -15.677 1.00 83.25 112 LEU A CA 1
ATOM 836 C C . LEU A 1 112 ? -14.208 -5.316 -15.780 1.00 83.25 112 LEU A C 1
ATOM 838 O O . LEU A 1 112 ? -14.294 -4.737 -16.862 1.00 83.25 112 LEU A O 1
ATOM 842 N N . ALA A 1 113 ? -13.725 -4.713 -14.689 1.00 75.62 113 ALA A N 1
ATOM 843 C CA . ALA A 1 113 ? -13.171 -3.359 -14.709 1.00 75.62 113 ALA A CA 1
ATOM 844 C C . ALA A 1 113 ? -11.903 -3.294 -15.567 1.00 75.62 113 ALA A C 1
ATOM 846 O O . ALA A 1 113 ? -11.763 -2.404 -16.405 1.00 75.62 113 ALA A O 1
ATOM 847 N N . THR A 1 114 ? -11.028 -4.289 -15.422 1.00 75.12 114 THR A N 1
ATOM 848 C CA . THR A 1 114 ? -9.822 -4.447 -16.242 1.00 75.12 114 THR A CA 1
ATOM 849 C C . THR A 1 114 ? -10.189 -4.631 -17.717 1.00 75.12 114 THR A C 1
ATOM 851 O O . THR A 1 114 ? -9.711 -3.879 -18.564 1.00 75.12 114 THR A O 1
ATOM 854 N N . THR A 1 115 ? -11.109 -5.548 -18.035 1.00 78.50 115 THR A N 1
ATOM 855 C CA . THR A 1 115 ? -11.645 -5.744 -19.388 1.00 78.50 115 THR A CA 1
ATOM 856 C C . THR A 1 115 ? -12.190 -4.430 -19.943 1.00 78.50 115 THR A C 1
ATOM 858 O O . THR A 1 115 ? -11.733 -3.991 -20.990 1.00 78.50 115 THR A O 1
ATOM 861 N N . ALA A 1 116 ? -13.078 -3.729 -19.231 1.00 80.06 116 ALA A N 1
ATOM 862 C CA . ALA A 1 116 ? -13.667 -2.465 -19.685 1.00 80.06 116 ALA A CA 1
ATOM 863 C C . ALA A 1 116 ? -12.641 -1.348 -19.978 1.00 80.06 116 ALA A C 1
ATOM 865 O O . ALA A 1 116 ? -12.933 -0.460 -20.778 1.00 80.06 116 ALA A O 1
ATOM 866 N N . LEU A 1 117 ? -11.452 -1.382 -19.367 1.00 73.50 117 LEU A N 1
ATOM 867 C CA . LEU A 1 117 ? -10.368 -0.427 -19.628 1.00 73.50 117 LEU A CA 1
ATOM 868 C C . LEU A 1 117 ? -9.511 -0.784 -20.857 1.00 73.50 117 LEU A C 1
ATOM 870 O O . LEU A 1 117 ? -8.948 0.122 -21.472 1.00 73.50 117 LEU A O 1
ATOM 874 N N . TYR A 1 118 ? -9.415 -2.067 -21.225 1.00 75.94 118 TYR A N 1
ATOM 875 C CA . TYR A 1 118 ? -8.544 -2.555 -22.310 1.00 75.94 118 TYR A CA 1
ATOM 876 C C . TYR A 1 118 ? -9.286 -3.069 -23.560 1.00 75.94 118 TYR A C 1
ATOM 878 O O . TYR A 1 118 ? -8.670 -3.217 -24.616 1.00 75.94 118 TYR A O 1
ATOM 886 N N . SER A 1 119 ? -10.589 -3.335 -23.466 1.00 78.81 119 SER A N 1
ATOM 887 C CA . SER A 1 119 ? -11.414 -3.880 -24.552 1.00 78.81 119 SER A CA 1
ATOM 888 C C . SER A 1 119 ? -11.831 -2.852 -25.609 1.00 78.81 119 SER A C 1
ATOM 890 O O . SER A 1 119 ? -11.812 -1.636 -25.400 1.00 78.81 119 SER A O 1
ATOM 892 N N . LYS A 1 120 ? -12.303 -3.351 -26.759 1.00 83.50 120 LYS A N 1
ATOM 893 C CA . LYS A 1 120 ? -12.934 -2.518 -27.798 1.00 83.50 120 LYS A CA 1
ATOM 894 C C . LYS A 1 120 ? -14.293 -1.992 -27.326 1.00 83.50 120 LYS A C 1
ATOM 896 O O . LYS A 1 120 ? -14.930 -2.570 -26.452 1.00 83.50 120 LYS A O 1
ATOM 901 N N . LEU A 1 121 ? -14.792 -0.934 -27.968 1.00 75.38 121 LEU A N 1
ATOM 902 C CA . LEU A 1 121 ? -16.005 -0.203 -27.559 1.00 75.38 121 LEU A CA 1
ATOM 903 C C . LEU A 1 121 ? -17.246 -1.092 -27.305 1.00 75.38 121 LEU A C 1
ATOM 905 O O . LEU A 1 121 ? -17.987 -0.862 -26.352 1.00 75.38 121 LEU A O 1
ATOM 909 N N . ALA A 1 122 ? -17.458 -2.119 -28.135 1.00 75.31 122 ALA A N 1
ATOM 910 C CA . ALA A 1 122 ? -18.581 -3.053 -28.002 1.00 75.31 122 ALA A CA 1
ATOM 911 C C . ALA A 1 122 ? -18.413 -4.030 -26.820 1.00 75.31 122 ALA A C 1
ATOM 913 O O . ALA A 1 122 ? -19.358 -4.281 -26.075 1.00 75.31 122 ALA A O 1
ATOM 914 N N . GLU A 1 123 ? -17.198 -4.539 -26.614 1.00 76.56 123 GLU A N 1
ATOM 915 C CA . GLU A 1 123 ? -16.840 -5.390 -25.474 1.00 76.56 123 GLU A CA 1
ATOM 916 C C . GLU A 1 123 ? -16.903 -4.590 -24.156 1.00 76.56 123 GLU A C 1
ATOM 918 O O . GLU A 1 123 ? -17.429 -5.082 -23.160 1.00 76.56 123 GLU A O 1
ATOM 923 N N . MET A 1 124 ? -16.456 -3.324 -24.167 1.00 77.38 124 MET A N 1
ATOM 924 C CA . MET A 1 124 ? -16.534 -2.393 -23.032 1.00 77.38 124 MET A CA 1
ATOM 925 C C . MET A 1 124 ? -17.981 -2.191 -22.562 1.00 77.38 124 MET A C 1
ATOM 927 O O . MET A 1 124 ? -18.240 -2.264 -21.362 1.00 77.38 124 MET A O 1
ATOM 931 N N . LYS A 1 125 ? -18.936 -1.989 -23.486 1.00 79.31 125 LYS A N 1
ATOM 932 C CA . LYS A 1 125 ? -20.369 -1.903 -23.148 1.00 79.31 125 LYS A CA 1
ATOM 933 C C . LYS A 1 125 ? -20.818 -3.148 -22.372 1.00 79.31 125 LYS A C 1
ATOM 935 O O . LYS A 1 125 ? -21.435 -3.018 -21.318 1.00 79.31 125 LYS A O 1
ATOM 940 N N . ASN A 1 126 ? -20.474 -4.342 -22.855 1.00 78.38 126 ASN A N 1
ATOM 941 C CA . ASN A 1 126 ? -20.878 -5.596 -22.217 1.00 78.38 126 ASN A CA 1
ATOM 942 C C . ASN A 1 126 ? -20.216 -5.790 -20.844 1.00 78.38 126 ASN A C 1
ATOM 944 O O . ASN A 1 126 ? -20.901 -6.160 -19.892 1.00 78.38 126 ASN A O 1
ATOM 948 N N . ALA A 1 127 ? -18.926 -5.466 -20.713 1.00 77.25 127 ALA A N 1
ATOM 949 C CA . ALA A 1 127 ? -18.203 -5.555 -19.447 1.00 77.25 127 ALA A CA 1
ATOM 950 C C . ALA A 1 127 ? -18.774 -4.610 -18.370 1.00 77.25 127 ALA A C 1
ATOM 952 O O . ALA A 1 127 ? -18.956 -5.019 -17.222 1.00 77.25 127 ALA A O 1
ATOM 953 N N . VAL A 1 128 ? -19.125 -3.369 -18.732 1.00 75.94 128 VAL A N 1
ATOM 954 C CA . VAL A 1 128 ? -19.702 -2.398 -17.782 1.00 75.94 128 VAL A CA 1
ATOM 955 C C . VAL A 1 128 ? -21.143 -2.747 -17.404 1.00 75.94 128 VAL A C 1
ATOM 957 O O . VAL A 1 128 ? -21.506 -2.612 -16.237 1.00 75.94 128 VAL A O 1
ATOM 960 N N . LEU A 1 129 ? -21.961 -3.254 -18.332 1.00 75.12 129 LEU A N 1
ATOM 961 C CA . LEU A 1 129 ? -23.324 -3.694 -18.004 1.00 75.12 129 LEU A CA 1
ATOM 962 C C . LEU A 1 129 ? -23.322 -4.967 -17.134 1.00 75.12 129 LEU A C 1
ATOM 964 O O . LEU A 1 129 ? -24.114 -5.061 -16.199 1.00 75.12 129 LEU A O 1
ATOM 968 N N . ALA A 1 130 ? -22.385 -5.896 -17.357 1.00 76.94 130 ALA A N 1
ATOM 969 C CA . ALA A 1 130 ? -22.163 -7.031 -16.457 1.00 76.94 130 ALA A CA 1
ATOM 970 C C . ALA A 1 130 ? -21.704 -6.583 -15.056 1.00 76.94 130 ALA A C 1
ATOM 972 O O . ALA A 1 130 ? -22.175 -7.117 -14.053 1.00 76.94 130 ALA A O 1
ATOM 973 N N . MET A 1 131 ? -20.827 -5.575 -14.972 1.00 76.94 131 MET A N 1
ATOM 974 C CA . MET A 1 131 ? -20.382 -5.012 -13.692 1.00 76.94 131 MET A CA 1
ATOM 975 C C . MET A 1 131 ? -21.540 -4.345 -12.941 1.00 76.94 131 MET A C 1
ATOM 977 O O . MET A 1 131 ? -21.692 -4.567 -11.742 1.00 76.94 131 MET A O 1
ATOM 981 N N . ALA A 1 132 ? -22.387 -3.586 -13.643 1.00 74.62 132 ALA A N 1
ATOM 982 C CA . ALA A 1 132 ? -23.570 -2.959 -13.061 1.00 74.62 132 ALA A CA 1
ATOM 983 C C . ALA A 1 132 ? -24.535 -3.999 -12.463 1.00 74.62 132 ALA A C 1
ATOM 985 O O . ALA A 1 132 ? -24.974 -3.821 -11.331 1.00 74.62 132 ALA A O 1
ATOM 986 N N . PHE A 1 133 ? -24.795 -5.116 -13.157 1.00 75.31 133 PHE A N 1
ATOM 987 C CA . PHE A 1 133 ? -25.599 -6.217 -12.608 1.00 75.31 133 PHE A CA 1
ATOM 988 C C . PHE A 1 133 ? -24.970 -6.867 -11.367 1.00 75.31 133 PHE A C 1
ATOM 990 O O . PHE A 1 133 ? -25.682 -7.167 -10.411 1.00 75.31 133 PHE A O 1
ATOM 997 N N . LEU A 1 134 ? -23.651 -7.097 -11.360 1.00 77.62 134 LEU A N 1
ATOM 998 C CA . LEU A 1 134 ? -22.979 -7.705 -10.204 1.00 77.62 134 LEU A CA 1
ATOM 999 C C . LEU A 1 134 ? -22.905 -6.767 -8.993 1.00 77.62 134 LEU A C 1
ATOM 1001 O O . LEU A 1 134 ? -22.888 -7.256 -7.865 1.00 77.62 134 LEU A O 1
ATOM 1005 N N . LEU A 1 135 ? -22.904 -5.450 -9.212 1.00 77.88 135 LEU A N 1
ATOM 1006 C CA . LEU A 1 135 ? -23.013 -4.451 -8.150 1.00 77.88 135 LEU A CA 1
ATOM 1007 C C . LEU A 1 135 ? -24.468 -4.254 -7.682 1.00 77.88 135 LEU A C 1
ATOM 1009 O O . LEU A 1 135 ? -24.675 -4.113 -6.483 1.00 77.88 135 LEU A O 1
ATOM 1013 N N . GLU A 1 136 ? -25.481 -4.318 -8.564 1.00 77.06 136 GLU A N 1
ATOM 1014 C CA . GLU A 1 136 ? -26.905 -4.347 -8.154 1.00 77.06 136 GLU A CA 1
ATOM 1015 C C . GLU A 1 136 ? -27.174 -5.575 -7.266 1.00 77.06 136 GLU A C 1
ATOM 1017 O O . GLU A 1 136 ? -27.796 -5.440 -6.216 1.00 77.06 136 GLU A O 1
ATOM 1022 N N . ALA A 1 137 ? -26.641 -6.748 -7.628 1.00 75.12 137 ALA A N 1
ATOM 1023 C CA . ALA A 1 137 ? -26.749 -7.966 -6.824 1.00 75.12 137 ALA A CA 1
ATOM 1024 C C . ALA A 1 137 ? -26.031 -7.853 -5.463 1.00 75.12 137 ALA A C 1
ATOM 1026 O O . ALA A 1 137 ? -26.662 -8.078 -4.434 1.00 75.12 137 ALA A O 1
ATOM 1027 N N . ASP A 1 138 ? -24.752 -7.451 -5.444 1.00 75.00 138 ASP A N 1
ATOM 1028 C CA . ASP A 1 138 ? -23.966 -7.292 -4.205 1.00 75.00 138 ASP A CA 1
ATOM 1029 C C . ASP A 1 138 ? -24.621 -6.296 -3.234 1.00 75.00 138 ASP A C 1
ATOM 1031 O O . ASP A 1 138 ? -24.797 -6.588 -2.052 1.00 75.00 138 ASP A O 1
ATOM 1035 N N . VAL A 1 139 ? -25.079 -5.146 -3.743 1.00 73.88 139 VAL A N 1
ATOM 1036 C CA . VAL A 1 139 ? -25.778 -4.132 -2.943 1.00 73.88 139 VAL A CA 1
ATOM 1037 C C . VAL A 1 139 ? -27.133 -4.643 -2.447 1.00 73.88 139 VAL A C 1
ATOM 1039 O O . VAL A 1 139 ? -27.490 -4.372 -1.302 1.00 73.88 139 VAL A O 1
ATOM 1042 N N . MET A 1 140 ? -27.883 -5.409 -3.243 1.00 71.31 140 MET A N 1
ATOM 1043 C CA . MET A 1 140 ? -29.150 -6.003 -2.798 1.00 71.31 140 MET A CA 1
ATOM 1044 C C . MET A 1 140 ? -28.949 -7.064 -1.707 1.00 71.31 140 MET A C 1
ATOM 1046 O O . MET A 1 140 ? -29.684 -7.048 -0.718 1.00 71.31 140 MET A O 1
ATOM 1050 N N . ASP A 1 141 ? -27.938 -7.927 -1.821 1.00 71.88 141 ASP A N 1
ATOM 1051 C CA . ASP A 1 141 ? -27.611 -8.929 -0.797 1.00 71.88 141 ASP A CA 1
ATOM 1052 C C . ASP A 1 141 ? -27.023 -8.283 0.472 1.00 71.88 141 ASP A C 1
ATOM 1054 O O . ASP A 1 141 ? -27.359 -8.678 1.595 1.00 71.88 141 ASP A O 1
ATOM 1058 N N . GLN A 1 142 ? -26.224 -7.220 0.328 1.00 71.56 142 GLN A N 1
ATOM 1059 C CA . GLN A 1 142 ? -25.704 -6.420 1.441 1.00 71.56 142 GLN A CA 1
ATOM 1060 C C . GLN A 1 142 ? -26.817 -5.647 2.169 1.00 71.56 142 GLN A C 1
ATOM 1062 O O . GLN A 1 142 ? -26.835 -5.613 3.402 1.00 71.56 142 GLN A O 1
ATOM 1067 N N . ILE A 1 143 ? -27.781 -5.068 1.444 1.00 65.62 143 ILE A N 1
ATOM 1068 C CA . ILE A 1 143 ? -28.965 -4.423 2.035 1.00 65.62 143 ILE A CA 1
ATOM 1069 C C . ILE A 1 143 ? -29.867 -5.467 2.698 1.00 65.62 143 ILE A C 1
ATOM 1071 O O . ILE A 1 143 ? -30.332 -5.234 3.811 1.00 65.62 143 ILE A O 1
ATOM 1075 N N . SER A 1 144 ? -30.089 -6.621 2.062 1.00 71.06 144 SER A N 1
ATOM 1076 C CA . SER A 1 144 ? -30.902 -7.722 2.596 1.00 71.06 144 SER A CA 1
ATOM 1077 C C . SER A 1 144 ? -30.336 -8.252 3.918 1.00 71.06 144 SER A C 1
ATOM 1079 O O . SER A 1 144 ? -31.041 -8.295 4.930 1.00 71.06 144 SER A O 1
ATOM 1081 N N . SER A 1 145 ? -29.036 -8.559 3.950 1.00 67.75 145 SER A N 1
ATOM 1082 C CA . SER A 1 145 ? -28.337 -9.008 5.160 1.00 67.75 145 SER A CA 1
ATOM 1083 C C . SER A 1 145 ? -28.276 -7.922 6.240 1.00 67.75 145 SER A C 1
ATOM 1085 O O . SER A 1 145 ? -28.609 -8.204 7.389 1.00 67.75 145 SER A O 1
ATOM 1087 N N . SER A 1 146 ? -27.971 -6.668 5.889 1.00 66.56 146 SER A N 1
ATOM 1088 C CA . SER A 1 146 ? -27.976 -5.544 6.845 1.00 66.56 146 SER A CA 1
ATOM 1089 C C . SER A 1 146 ? -29.367 -5.266 7.423 1.00 66.56 146 SER A C 1
ATOM 1091 O O . SER A 1 146 ? -29.498 -4.945 8.605 1.00 66.56 146 SER A O 1
ATOM 1093 N N . LEU A 1 147 ? -30.425 -5.412 6.618 1.00 62.84 147 LEU A N 1
ATOM 1094 C CA . LEU A 1 147 ? -31.813 -5.287 7.060 1.00 62.84 147 LEU A CA 1
ATOM 1095 C C . LEU A 1 147 ? -32.208 -6.448 7.980 1.00 62.84 147 LEU A C 1
ATOM 1097 O O . LEU A 1 147 ? -32.855 -6.210 9.000 1.00 62.84 147 LEU A O 1
ATOM 1101 N N . ALA A 1 148 ? -31.786 -7.677 7.672 1.00 69.81 148 ALA A N 1
ATOM 1102 C CA . ALA A 1 148 ? -31.989 -8.836 8.537 1.00 69.81 148 ALA A CA 1
ATOM 1103 C C . ALA A 1 148 ? -31.281 -8.662 9.894 1.00 69.81 148 ALA A C 1
ATOM 1105 O O . ALA A 1 148 ? -31.926 -8.824 10.931 1.00 69.81 148 ALA A O 1
ATOM 1106 N N . ASP A 1 149 ? -30.014 -8.234 9.907 1.00 70.69 149 ASP A N 1
ATOM 1107 C CA . ASP A 1 149 ? -29.246 -7.958 11.132 1.00 70.69 149 ASP A CA 1
ATOM 1108 C C . ASP A 1 149 ? -29.861 -6.799 11.940 1.00 70.69 149 ASP A C 1
ATOM 1110 O O . ASP A 1 149 ? -29.965 -6.870 13.170 1.00 70.69 149 ASP A O 1
ATOM 1114 N N . ALA A 1 150 ? -30.355 -5.749 11.272 1.00 67.69 150 ALA A N 1
ATOM 1115 C CA . ALA A 1 150 ? -31.052 -4.636 11.916 1.00 67.69 150 ALA A CA 1
ATOM 1116 C C . ALA A 1 150 ? -32.407 -5.059 12.515 1.00 67.69 150 ALA A C 1
ATOM 1118 O O . ALA A 1 150 ? -32.733 -4.666 13.640 1.00 67.69 150 ALA A O 1
ATOM 1119 N N . ILE A 1 151 ? -33.189 -5.884 11.808 1.00 71.69 151 ILE A N 1
ATOM 1120 C CA . ILE A 1 151 ? -34.445 -6.464 12.311 1.00 71.69 151 ILE A CA 1
ATOM 1121 C C . ILE A 1 151 ? -34.159 -7.393 13.495 1.00 71.69 151 ILE A C 1
ATOM 1123 O O . ILE A 1 151 ? -34.826 -7.273 14.527 1.00 71.69 151 ILE A O 1
ATOM 1127 N N . MET A 1 152 ? -33.154 -8.265 13.391 1.00 76.19 152 MET A N 1
ATOM 1128 C CA . MET A 1 152 ? -32.754 -9.185 14.456 1.00 76.19 152 MET A CA 1
ATOM 1129 C C . MET A 1 152 ? -32.297 -8.416 15.697 1.00 76.19 152 MET A C 1
ATOM 1131 O O . MET A 1 152 ? -32.829 -8.642 16.782 1.00 76.19 152 MET A O 1
ATOM 1135 N N . THR A 1 153 ? -31.407 -7.434 15.543 1.00 74.38 153 THR A N 1
ATOM 1136 C CA . THR A 1 153 ? -30.904 -6.592 16.643 1.00 74.38 153 THR A CA 1
ATOM 1137 C C . THR A 1 153 ? -32.033 -5.805 17.314 1.00 74.38 153 THR A C 1
ATOM 1139 O O . THR A 1 153 ? -32.151 -5.803 18.540 1.00 74.38 153 THR A O 1
ATOM 1142 N N . LYS A 1 154 ? -32.927 -5.185 16.531 1.00 72.06 154 LYS A N 1
ATOM 1143 C CA . LYS A 1 154 ? -34.071 -4.411 17.046 1.00 72.06 154 LYS A CA 1
ATOM 1144 C C . LYS A 1 154 ? -35.115 -5.292 17.740 1.00 72.06 154 LYS A C 1
ATOM 1146 O O . LYS A 1 154 ? -35.720 -4.864 18.725 1.00 72.06 154 LYS A O 1
ATOM 1151 N N . THR A 1 155 ? -35.311 -6.519 17.260 1.00 70.56 155 THR A N 1
ATOM 1152 C CA . THR A 1 155 ? -36.214 -7.508 17.870 1.00 70.56 155 THR A CA 1
ATOM 1153 C C . THR A 1 155 ? -35.613 -8.085 19.149 1.00 70.56 155 THR A C 1
ATOM 1155 O O . THR A 1 155 ? -36.292 -8.126 20.172 1.00 70.56 155 THR A O 1
ATOM 1158 N N . MET A 1 156 ? -34.325 -8.439 19.140 1.00 75.38 156 MET A N 1
ATOM 1159 C CA . MET A 1 156 ? -33.620 -8.988 20.299 1.00 75.38 156 MET A CA 1
ATOM 1160 C C . MET A 1 156 ? -33.439 -7.948 21.414 1.00 75.38 156 MET A C 1
ATOM 1162 O O . MET A 1 156 ? -33.590 -8.280 22.587 1.00 75.38 156 MET A O 1
ATOM 1166 N N . GLY A 1 157 ? -33.214 -6.674 21.070 1.00 73.31 157 GLY A N 1
ATOM 1167 C CA . GLY A 1 157 ? -33.233 -5.563 22.028 1.00 73.31 157 GLY A CA 1
ATOM 1168 C C . GLY A 1 157 ? -34.604 -5.399 22.693 1.00 73.31 157 GLY A C 1
ATOM 1169 O O . GLY A 1 157 ? -34.703 -5.396 23.919 1.00 73.31 157 GLY A O 1
ATOM 1170 N N . ARG A 1 158 ? -35.686 -5.381 21.899 1.00 70.69 158 ARG A N 1
ATOM 1171 C CA . ARG A 1 158 ? -37.067 -5.358 22.421 1.00 70.69 158 ARG A CA 1
ATOM 1172 C C . ARG A 1 158 ? -37.386 -6.568 23.302 1.00 70.69 158 ARG A C 1
ATOM 1174 O O . ARG A 1 158 ? -38.044 -6.400 24.326 1.00 70.69 158 ARG A O 1
ATOM 1181 N N . LEU A 1 159 ? -36.914 -7.761 22.937 1.00 74.50 159 LEU A N 1
ATOM 1182 C CA . LEU A 1 159 ? -37.087 -8.979 23.730 1.00 74.50 159 LEU A CA 1
ATOM 1183 C C . LEU A 1 159 ? -36.294 -8.914 25.044 1.00 74.50 159 LEU A C 1
ATOM 1185 O O . LEU A 1 159 ? -36.840 -9.241 26.093 1.00 74.50 159 LEU A O 1
ATOM 1189 N N . SER A 1 160 ? -35.052 -8.419 25.014 1.00 72.25 160 SER A N 1
ATOM 1190 C CA . SER A 1 160 ? -34.237 -8.162 26.209 1.00 72.25 160 SER A CA 1
ATOM 1191 C C . SER A 1 160 ? -34.952 -7.217 27.179 1.00 72.25 160 SER A C 1
ATOM 1193 O O . SER A 1 160 ? -35.054 -7.511 28.369 1.00 72.25 160 SER A O 1
ATOM 1195 N N . ASP A 1 161 ? -35.522 -6.119 26.680 1.00 67.06 161 ASP A N 1
ATOM 1196 C CA . ASP A 1 161 ? -36.250 -5.159 27.513 1.00 67.06 161 ASP A CA 1
ATOM 1197 C C . ASP A 1 161 ? -37.607 -5.689 28.002 1.00 67.06 161 ASP A C 1
ATOM 1199 O O . ASP A 1 161 ? -38.023 -5.361 29.115 1.00 67.06 161 ASP A O 1
ATOM 1203 N N . LEU A 1 162 ? -38.276 -6.559 27.235 1.00 72.88 162 LEU A N 1
ATOM 1204 C CA . LEU A 1 162 ? -39.458 -7.292 27.698 1.00 72.88 162 LEU A CA 1
ATOM 1205 C C . LEU A 1 162 ? -39.097 -8.257 28.841 1.00 72.88 162 LEU A C 1
ATOM 1207 O O . LEU A 1 162 ? -39.779 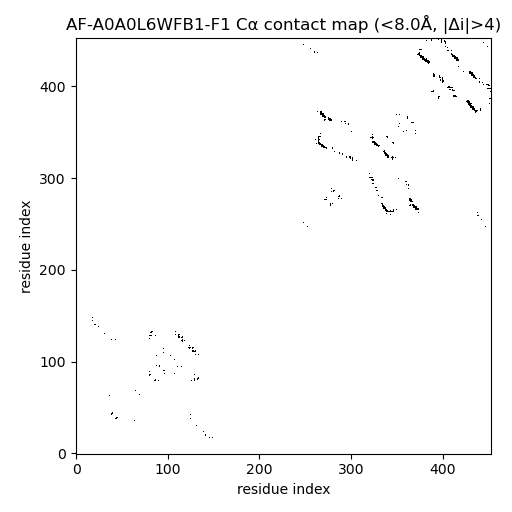-8.273 29.862 1.00 72.88 162 LEU A O 1
ATOM 1211 N N . VAL A 1 163 ? -38.001 -9.011 28.708 1.00 77.44 163 VAL A N 1
ATOM 1212 C CA . VAL A 1 163 ? -37.501 -9.936 29.741 1.00 77.44 163 VAL A CA 1
ATOM 1213 C C . VAL A 1 163 ? -37.073 -9.177 31.002 1.00 77.44 163 VAL A C 1
ATOM 1215 O O . VAL A 1 163 ? -37.423 -9.593 32.106 1.00 77.44 163 VAL A O 1
ATOM 1218 N N . LYS A 1 164 ? -36.412 -8.016 30.871 1.00 76.81 164 LYS A N 1
ATOM 1219 C CA . LYS A 1 164 ? -36.126 -7.122 32.011 1.00 76.81 164 LYS A CA 1
ATOM 1220 C C . LYS A 1 164 ? -37.413 -6.662 32.702 1.00 76.81 164 LYS A C 1
ATOM 1222 O O . LYS A 1 164 ? -37.482 -6.723 33.927 1.00 76.81 164 LYS A O 1
ATOM 1227 N N . LYS A 1 165 ? -38.436 -6.248 31.939 1.00 77.50 165 LYS A N 1
ATOM 1228 C CA . LYS A 1 165 ? -39.746 -5.824 32.473 1.00 77.50 165 LYS A CA 1
ATOM 1229 C C . LYS A 1 165 ? -40.515 -6.964 33.144 1.00 77.50 165 LYS A C 1
ATOM 1231 O O . LYS A 1 165 ? -41.114 -6.747 34.189 1.00 77.50 165 LYS A O 1
ATOM 1236 N N . LEU A 1 166 ? -40.456 -8.180 32.604 1.00 76.81 166 LEU A N 1
ATOM 1237 C CA . LEU A 1 166 ? -40.980 -9.382 33.261 1.00 76.81 166 LEU A CA 1
ATOM 1238 C C . LEU A 1 166 ? -40.228 -9.667 34.570 1.00 76.81 166 LEU A C 1
ATOM 1240 O O . LEU A 1 166 ? -40.858 -9.940 35.587 1.00 76.81 166 LEU A O 1
ATOM 1244 N N . GLY A 1 167 ? -38.902 -9.513 34.584 1.00 77.81 167 GLY A N 1
ATOM 1245 C CA . GLY A 1 167 ? -38.081 -9.636 35.790 1.00 77.81 167 GLY A CA 1
ATOM 1246 C C . GLY A 1 167 ? -38.392 -8.584 36.863 1.00 77.81 167 GLY A C 1
ATOM 1247 O O . GLY A 1 167 ? -38.448 -8.920 38.047 1.00 77.81 167 GLY A O 1
ATOM 1248 N N . THR A 1 168 ? -38.636 -7.323 36.489 1.00 77.81 168 THR A N 1
ATOM 1249 C CA . THR A 1 168 ? -39.064 -6.288 37.448 1.00 77.81 168 THR A CA 1
ATOM 1250 C C . THR A 1 168 ? -40.512 -6.473 37.889 1.00 77.81 168 THR A C 1
ATOM 1252 O O . THR A 1 168 ? -40.797 -6.262 39.063 1.00 77.81 168 THR A O 1
ATOM 1255 N N . MET A 1 169 ? -41.409 -6.941 37.016 1.00 68.38 169 MET A N 1
ATOM 1256 C CA . MET A 1 169 ? -42.793 -7.264 37.373 1.00 68.38 169 MET A CA 1
ATOM 1257 C C . MET A 1 169 ? -42.879 -8.478 38.308 1.00 68.38 169 MET A C 1
ATOM 1259 O O . MET A 1 169 ? -43.644 -8.443 39.266 1.00 68.38 169 MET A O 1
ATOM 1263 N N . ALA A 1 170 ? -42.049 -9.507 38.115 1.00 72.88 170 ALA A N 1
ATOM 1264 C CA . ALA A 1 170 ? -41.928 -10.625 39.050 1.00 72.88 170 ALA A CA 1
ATOM 1265 C C . ALA A 1 170 ? -41.424 -10.154 40.425 1.00 72.88 170 ALA A C 1
ATOM 1267 O O . ALA A 1 170 ? -42.032 -10.473 41.445 1.00 72.88 170 ALA A O 1
ATOM 1268 N N . LYS A 1 171 ? -40.374 -9.317 40.464 1.00 75.38 171 LYS A N 1
ATOM 1269 C CA . LYS A 1 171 ? -39.899 -8.686 41.711 1.00 75.38 171 LYS A CA 1
ATOM 1270 C C . LYS A 1 171 ? -40.981 -7.830 42.376 1.00 75.38 171 LYS A C 1
ATOM 1272 O O . LYS A 1 171 ? -41.131 -7.904 43.590 1.00 75.38 171 LYS A O 1
ATOM 1277 N N . PHE A 1 172 ? -41.749 -7.065 41.598 1.00 76.25 172 PHE A N 1
ATOM 1278 C CA . PHE A 1 172 ? -42.870 -6.266 42.095 1.00 76.25 172 PHE A CA 1
ATOM 1279 C C . PHE A 1 172 ? -43.996 -7.138 42.659 1.00 76.25 172 PHE A C 1
ATOM 1281 O O . PHE A 1 172 ? -44.514 -6.820 43.720 1.00 76.25 172 PHE A O 1
ATOM 1288 N N . LEU A 1 173 ? -44.350 -8.255 42.016 1.00 71.50 173 LEU A N 1
ATOM 1289 C CA . LEU A 1 173 ? -45.354 -9.190 42.535 1.00 71.50 173 LEU A CA 1
ATOM 1290 C C . LEU A 1 173 ? -44.893 -9.849 43.844 1.00 71.50 173 LEU A C 1
ATOM 1292 O O . LEU A 1 173 ? -45.677 -9.924 44.787 1.00 71.50 173 LEU A O 1
ATOM 1296 N N . THR A 1 174 ? -43.623 -10.248 43.952 1.00 77.50 174 THR A N 1
ATOM 1297 C CA . THR A 1 174 ? -43.055 -10.762 45.211 1.00 77.50 174 THR A CA 1
ATOM 1298 C C . THR A 1 174 ? -43.047 -9.694 46.309 1.00 77.50 174 THR A C 1
ATOM 1300 O O . THR A 1 174 ? -43.469 -9.971 47.430 1.00 77.50 174 THR A O 1
ATOM 1303 N N . ALA A 1 175 ? -42.629 -8.463 45.991 1.00 72.25 175 ALA A N 1
ATOM 1304 C CA . ALA A 1 175 ? -42.620 -7.346 46.936 1.00 72.25 175 ALA A CA 1
ATOM 1305 C C . ALA A 1 175 ? -44.037 -6.939 47.374 1.00 72.25 175 ALA A C 1
ATOM 1307 O O . ALA A 1 175 ? -44.267 -6.737 48.558 1.00 72.25 175 ALA A O 1
ATOM 1308 N N . ASN A 1 176 ? -45.001 -6.893 46.451 1.00 72.38 176 ASN A N 1
ATOM 1309 C CA . ASN A 1 176 ? -46.406 -6.606 46.737 1.00 72.38 176 ASN A CA 1
ATOM 1310 C C . ASN A 1 176 ? -47.045 -7.732 47.564 1.00 72.38 176 ASN A C 1
ATOM 1312 O O . ASN A 1 176 ? -47.781 -7.452 48.497 1.00 72.38 176 ASN A O 1
ATOM 1316 N N . ASN A 1 177 ? -46.716 -9.005 47.319 1.00 74.88 177 ASN A N 1
ATOM 1317 C CA . ASN A 1 177 ? -47.174 -10.103 48.177 1.00 74.88 177 ASN A CA 1
ATOM 1318 C C . ASN A 1 177 ? -46.610 -9.994 49.606 1.00 74.88 177 ASN A C 1
ATOM 1320 O O . ASN A 1 177 ? -47.360 -10.191 50.561 1.00 74.88 177 ASN A O 1
ATOM 1324 N N . ALA A 1 178 ? -45.334 -9.624 49.765 1.00 77.38 178 ALA A N 1
ATOM 1325 C CA . ALA A 1 178 ? -44.738 -9.362 51.078 1.00 77.38 178 ALA A CA 1
ATOM 1326 C C . ALA A 1 178 ? -45.383 -8.144 51.766 1.00 77.38 178 ALA A C 1
ATOM 1328 O O . ALA A 1 178 ? -45.890 -8.268 52.878 1.00 77.38 178 ALA A O 1
ATOM 1329 N N . GLN A 1 179 ? -45.470 -7.006 51.070 1.00 77.12 179 GLN A N 1
ATOM 1330 C CA . GLN A 1 179 ? -46.105 -5.779 51.556 1.00 77.12 179 GLN A CA 1
ATOM 1331 C C . GLN A 1 179 ? -47.593 -5.986 51.866 1.00 77.12 179 GLN A C 1
ATOM 1333 O O . GLN A 1 179 ? -48.110 -5.384 52.801 1.00 77.12 179 GLN A O 1
ATOM 1338 N N . ARG A 1 180 ? -48.304 -6.845 51.127 1.00 71.44 180 ARG A N 1
ATOM 1339 C CA . ARG A 1 180 ? -49.706 -7.196 51.389 1.00 71.44 180 ARG A CA 1
ATOM 1340 C C . ARG A 1 180 ? -49.840 -8.116 52.598 1.00 71.44 180 ARG A C 1
ATOM 1342 O O . ARG A 1 180 ? -50.788 -7.936 53.355 1.00 71.44 180 ARG A O 1
ATOM 1349 N N . ALA A 1 181 ? -48.917 -9.053 52.817 1.00 74.31 181 ALA A N 1
ATOM 1350 C CA . ALA A 1 181 ? -48.882 -9.855 54.041 1.00 74.31 181 ALA A CA 1
ATOM 1351 C C . ALA A 1 181 ? -48.601 -8.972 55.271 1.00 74.31 181 ALA A C 1
ATOM 1353 O O . ALA A 1 181 ? -49.358 -9.015 56.239 1.00 74.31 181 ALA A O 1
ATOM 1354 N N . GLU A 1 182 ? -47.595 -8.099 55.186 1.00 73.44 182 GLU A N 1
ATOM 1355 C CA . GLU A 1 182 ? -47.267 -7.094 56.203 1.00 73.44 182 GLU A CA 1
ATOM 1356 C C . GLU A 1 182 ? -48.444 -6.140 56.450 1.00 73.44 182 GLU A C 1
ATOM 1358 O O . GLU A 1 182 ? -48.889 -5.993 57.582 1.00 73.44 182 GLU A O 1
ATOM 1363 N N . SER A 1 183 ? -49.040 -5.574 55.397 1.00 66.19 183 SER A N 1
ATOM 1364 C CA . SER A 1 183 ? -50.222 -4.705 55.505 1.00 66.19 183 SER A CA 1
ATOM 1365 C C . SER A 1 183 ? -51.442 -5.439 56.057 1.00 66.19 183 SER A C 1
ATOM 1367 O O . SER A 1 183 ? -52.242 -4.815 56.736 1.00 66.19 183 SER A O 1
ATOM 1369 N N . THR A 1 184 ? -51.598 -6.746 55.819 1.00 71.38 184 THR A N 1
ATOM 1370 C CA . THR A 1 184 ? -52.685 -7.544 56.419 1.00 71.38 184 THR A CA 1
ATOM 1371 C C . THR A 1 184 ? -52.440 -7.774 57.911 1.00 71.38 184 THR A C 1
ATOM 1373 O O . THR A 1 184 ? -53.380 -7.718 58.698 1.00 71.38 184 THR A O 1
ATOM 1376 N N . LEU A 1 185 ? -51.185 -7.978 58.321 1.00 79.38 185 LEU A N 1
ATOM 1377 C CA . LEU A 1 185 ? -50.796 -8.122 59.726 1.00 79.38 185 LEU A CA 1
ATOM 1378 C C . LEU A 1 185 ? -50.933 -6.783 60.473 1.00 79.38 185 LEU A C 1
ATOM 1380 O O . LEU A 1 185 ? -51.548 -6.735 61.537 1.00 79.38 185 LEU A O 1
ATOM 1384 N N . THR A 1 186 ? -50.475 -5.685 59.869 1.00 77.00 186 THR A N 1
ATOM 1385 C CA . THR A 1 186 ? -50.689 -4.315 60.356 1.00 77.00 186 THR A CA 1
ATOM 1386 C C . THR A 1 186 ? -52.174 -3.970 60.409 1.00 77.00 186 THR A C 1
ATOM 1388 O O . THR A 1 186 ? -52.615 -3.434 61.414 1.00 77.00 186 THR A O 1
ATOM 1391 N N . LEU A 1 187 ? -52.972 -4.315 59.391 1.00 70.50 187 LEU A N 1
ATOM 1392 C CA . LEU A 1 187 ? -54.417 -4.055 59.377 1.00 70.50 187 LEU A CA 1
ATOM 1393 C C . LEU A 1 187 ? -55.178 -4.937 60.377 1.00 70.50 187 LEU A C 1
ATOM 1395 O O . LEU A 1 187 ? -56.198 -4.506 60.903 1.00 70.50 187 LEU A O 1
ATOM 1399 N N . LYS A 1 188 ? -54.671 -6.129 60.717 1.00 80.50 188 LYS A N 1
ATOM 1400 C CA . LYS A 1 188 ? -55.180 -6.920 61.847 1.00 80.50 188 LYS A CA 1
ATOM 1401 C C . LYS A 1 188 ? -54.870 -6.237 63.182 1.00 80.50 188 LYS A C 1
ATOM 1403 O O . LYS A 1 188 ? -55.794 -6.031 63.959 1.00 80.50 188 LYS A O 1
ATOM 1408 N N . LEU A 1 189 ? -53.623 -5.815 63.409 1.00 80.75 189 LEU A N 1
ATOM 1409 C CA . LEU A 1 189 ? -53.225 -5.072 64.614 1.00 80.75 189 LEU A CA 1
ATOM 1410 C C . LEU A 1 189 ? -53.979 -3.745 64.761 1.00 80.75 189 LEU A C 1
ATOM 1412 O O . LEU A 1 189 ? -54.432 -3.415 65.858 1.00 80.75 189 LEU A O 1
ATOM 1416 N N . THR A 1 190 ? -54.155 -2.985 63.677 1.00 72.56 190 THR A N 1
ATOM 1417 C CA . THR A 1 190 ? -54.947 -1.754 63.719 1.00 72.56 190 THR A CA 1
ATOM 1418 C C . THR A 1 190 ? -56.435 -2.042 63.811 1.00 72.56 190 THR A C 1
ATOM 1420 O O . THR A 1 190 ? -57.100 -1.256 64.455 1.00 72.56 190 THR A O 1
ATOM 1423 N N . SER A 1 191 ? -56.969 -3.152 63.292 1.00 75.12 191 SER A N 1
ATOM 1424 C CA . SER A 1 191 ? -58.365 -3.559 63.533 1.00 75.12 191 SER A CA 1
ATOM 1425 C C . SER A 1 191 ? -58.604 -3.934 65.001 1.00 75.12 191 SER A C 1
ATOM 1427 O O . SER A 1 191 ? -59.560 -3.460 65.606 1.00 75.12 191 SER A O 1
ATOM 1429 N N . GLU A 1 192 ? -57.696 -4.692 65.621 1.00 80.56 192 GLU A N 1
ATOM 1430 C CA . GLU A 1 192 ? -57.734 -5.022 67.055 1.00 80.56 192 GLU A CA 1
ATOM 1431 C C . GLU A 1 192 ? -57.622 -3.754 67.921 1.00 80.56 192 GLU A C 1
ATOM 1433 O O . GLU A 1 192 ? -58.428 -3.538 68.829 1.00 80.56 192 GLU A O 1
ATOM 1438 N N . THR A 1 193 ? -56.694 -2.854 67.577 1.00 78.12 193 THR A N 1
ATOM 1439 C CA . THR A 1 193 ? -56.554 -1.538 68.224 1.00 78.12 193 THR A CA 1
ATOM 1440 C C . THR A 1 193 ? -57.793 -0.666 68.006 1.00 78.12 193 THR A C 1
ATOM 1442 O O . THR A 1 193 ? -58.280 -0.044 68.945 1.00 78.12 193 THR A O 1
ATOM 1445 N N . LEU A 1 194 ? -58.334 -0.624 66.786 1.00 72.38 194 LEU A N 1
ATOM 1446 C CA . LEU A 1 194 ? -59.471 0.211 66.402 1.00 72.38 194 LEU A CA 1
ATOM 1447 C C . LEU A 1 194 ? -60.784 -0.324 66.977 1.00 72.38 194 LEU A C 1
ATOM 1449 O O . LEU A 1 194 ? -61.658 0.478 67.255 1.00 72.38 194 LEU A O 1
ATOM 1453 N N . ALA A 1 195 ? -60.921 -1.625 67.244 1.00 73.62 195 ALA A N 1
ATOM 1454 C CA . ALA A 1 195 ? -62.037 -2.175 68.015 1.00 73.62 195 ALA A CA 1
ATOM 1455 C C . ALA A 1 195 ? -61.986 -1.712 69.484 1.00 73.62 195 ALA A C 1
ATOM 1457 O O . ALA A 1 195 ? -63.008 -1.313 70.050 1.00 73.62 195 ALA A O 1
ATOM 1458 N N . GLY A 1 196 ? -60.789 -1.676 70.083 1.00 75.06 196 GLY A N 1
ATOM 1459 C CA . GLY A 1 196 ? -60.566 -1.059 71.395 1.00 75.06 196 GLY A CA 1
ATOM 1460 C C . GLY A 1 196 ? -60.866 0.444 71.393 1.00 75.06 196 GLY A C 1
ATOM 1461 O O . GLY A 1 196 ? -61.579 0.936 72.268 1.00 75.06 196 GLY A O 1
ATOM 1462 N N . VAL A 1 197 ? -60.399 1.170 70.372 1.00 71.69 197 VAL A N 1
ATOM 1463 C CA . VAL A 1 197 ? -60.682 2.603 70.203 1.00 71.69 197 VAL A CA 1
ATOM 1464 C C . VAL A 1 197 ? -62.160 2.855 69.917 1.00 71.69 197 VAL A C 1
ATOM 1466 O O . VAL A 1 197 ? -62.691 3.776 70.510 1.00 71.69 197 VAL A O 1
ATOM 1469 N N . PHE A 1 198 ? -62.861 2.052 69.111 1.00 64.88 198 PHE A N 1
ATOM 1470 C CA . PHE A 1 198 ? -64.311 2.182 68.894 1.00 64.88 198 PHE A CA 1
ATOM 1471 C C . PHE A 1 198 ? -65.101 1.928 70.177 1.00 64.88 198 PHE A C 1
ATOM 1473 O O . PHE A 1 198 ? -66.022 2.682 70.465 1.00 64.88 198 PHE A O 1
ATOM 1480 N N . SER A 1 199 ? -64.693 0.957 70.998 1.00 71.00 199 SER A N 1
ATOM 1481 C CA . SER A 1 199 ? -65.295 0.737 72.324 1.00 71.00 199 SER A CA 1
ATOM 1482 C C . SER A 1 199 ? -65.138 1.968 73.234 1.00 71.00 199 SER A C 1
ATOM 1484 O O . SER A 1 199 ? -66.048 2.323 73.982 1.00 71.00 199 SER A O 1
ATOM 1486 N N . LEU A 1 200 ? -63.995 2.658 73.142 1.00 71.00 200 LEU A N 1
ATOM 1487 C CA . LEU A 1 200 ? -63.746 3.927 73.833 1.00 71.00 200 LEU A CA 1
ATOM 1488 C C . LEU A 1 200 ? -64.478 5.112 73.170 1.00 71.00 200 LEU A C 1
ATOM 1490 O O . LEU A 1 200 ? -64.863 6.064 73.847 1.00 71.00 200 LEU A O 1
ATOM 1494 N N . LEU A 1 201 ? -64.658 5.069 71.848 1.00 61.09 201 LEU A N 1
ATOM 1495 C CA . LEU A 1 201 ? -65.218 6.147 71.045 1.00 61.09 201 LEU A CA 1
ATOM 1496 C C . LEU A 1 201 ? -66.744 6.146 71.084 1.00 61.09 201 LEU A C 1
ATOM 1498 O O . LEU A 1 201 ? -67.287 7.231 71.171 1.00 61.09 201 LEU A O 1
ATOM 1502 N N . ASP A 1 202 ? -67.448 5.012 71.145 1.00 59.34 202 ASP A N 1
ATOM 1503 C CA . ASP A 1 202 ? -68.899 4.978 71.425 1.00 59.34 202 ASP A CA 1
ATOM 1504 C C . ASP A 1 202 ? -69.209 5.622 72.792 1.00 59.34 202 ASP A C 1
ATOM 1506 O O . ASP A 1 202 ? -70.115 6.456 72.933 1.00 59.34 202 ASP A O 1
ATOM 1510 N N . ALA A 1 203 ? -68.371 5.340 73.795 1.00 64.19 203 ALA A N 1
ATOM 1511 C CA . ALA A 1 203 ? -68.451 5.952 75.123 1.00 64.19 203 ALA A CA 1
ATOM 1512 C C . ALA A 1 203 ? -68.193 7.482 75.134 1.00 64.19 203 ALA A C 1
ATOM 1514 O O . ALA A 1 203 ? -68.467 8.146 76.141 1.00 64.19 203 ALA A O 1
ATOM 1515 N N . MET A 1 204 ? -67.698 8.059 74.030 1.00 54.94 204 MET A N 1
ATOM 1516 C CA . MET A 1 204 ? -67.448 9.502 73.866 1.00 54.94 204 MET A CA 1
ATOM 1517 C C . MET A 1 204 ? -68.321 10.173 72.785 1.00 54.94 204 MET A C 1
ATOM 1519 O O . MET A 1 204 ? -68.753 11.307 72.975 1.00 54.94 204 MET A O 1
ATOM 1523 N N . ALA A 1 205 ? -68.626 9.489 71.683 1.00 47.44 205 ALA A N 1
ATOM 1524 C CA . ALA A 1 205 ? -69.435 9.951 70.553 1.00 47.44 205 ALA A CA 1
ATOM 1525 C C . ALA A 1 205 ? -70.927 10.031 70.901 1.00 47.44 205 ALA A C 1
ATOM 1527 O O . ALA A 1 205 ? -71.653 10.841 70.332 1.00 47.44 205 ALA A O 1
ATOM 1528 N N . SER A 1 206 ? -71.353 9.308 71.940 1.00 51.72 206 SER A N 1
ATOM 1529 C CA . SER A 1 206 ? -72.611 9.543 72.661 1.00 51.72 206 SER A CA 1
ATOM 1530 C C . SER A 1 206 ? -72.791 10.978 73.199 1.00 51.72 206 SER A C 1
ATOM 1532 O O . SER A 1 206 ? -73.869 11.291 73.703 1.00 51.72 206 SER A O 1
ATOM 1534 N N . LYS A 1 207 ? -71.773 11.854 73.117 1.00 51.59 207 LYS A N 1
ATOM 1535 C CA . LYS A 1 207 ? -71.791 13.207 73.702 1.00 51.59 207 LYS A CA 1
ATOM 1536 C C . LYS A 1 207 ? -71.752 14.371 72.700 1.00 51.59 207 LYS A C 1
ATOM 1538 O O . LYS A 1 207 ? -72.198 15.451 73.076 1.00 51.59 207 LYS A O 1
ATOM 1543 N N . PHE A 1 208 ? -71.243 14.207 71.470 1.00 50.88 208 PHE A N 1
ATOM 1544 C CA . PHE A 1 208 ? -71.006 15.336 70.543 1.00 50.88 208 PHE A CA 1
ATOM 1545 C C . PHE A 1 208 ? -71.134 14.964 69.053 1.00 50.88 208 PHE A C 1
ATOM 1547 O O . PHE A 1 208 ? -70.646 13.918 68.635 1.00 50.88 208 PHE A O 1
ATOM 1554 N N . ALA A 1 209 ? -71.725 15.853 68.238 1.00 36.41 209 ALA A N 1
ATOM 1555 C CA . ALA A 1 209 ? -71.884 15.687 66.785 1.00 36.41 209 ALA A CA 1
ATOM 1556 C C . ALA A 1 209 ? -71.918 17.035 66.017 1.00 36.41 209 ALA A C 1
ATOM 1558 O O . ALA A 1 209 ? -72.334 18.042 66.588 1.00 36.41 209 ALA A O 1
ATOM 1559 N N . ASN A 1 210 ? -71.600 16.992 64.706 1.00 39.28 210 ASN A N 1
ATOM 1560 C CA . ASN A 1 210 ? -71.707 18.059 63.672 1.00 39.28 210 ASN A CA 1
ATOM 1561 C C . ASN A 1 210 ? -70.668 19.225 63.731 1.00 39.28 210 ASN A C 1
ATOM 1563 O O . ASN A 1 210 ? -70.168 19.503 64.819 1.00 39.28 210 ASN A O 1
ATOM 1567 N N . PRO A 1 211 ? -70.395 20.001 62.634 1.00 45.56 211 PRO A N 1
ATOM 1568 C CA . PRO A 1 211 ? -70.724 19.824 61.199 1.00 45.56 211 PRO A CA 1
ATOM 1569 C C . PRO A 1 211 ? -69.498 19.864 60.191 1.00 45.56 211 PRO A C 1
ATOM 1571 O O . PRO A 1 211 ? -68.778 18.870 60.206 1.00 45.56 211 PRO A O 1
ATOM 1574 N N . PRO A 1 212 ? -69.260 20.817 59.229 1.00 47.75 212 PRO A N 1
ATOM 1575 C CA . PRO A 1 212 ? -69.157 20.458 57.789 1.00 47.75 212 PRO A CA 1
ATOM 1576 C C . PRO A 1 212 ? -67.923 20.983 56.962 1.00 47.75 212 PRO A C 1
ATOM 1578 O O . PRO A 1 212 ? -66.895 21.361 57.511 1.00 47.75 212 PRO A O 1
ATOM 1581 N N . GLN A 1 213 ? -68.029 20.951 55.615 1.00 39.84 213 GLN A N 1
ATOM 1582 C CA . GLN A 1 213 ? -66.984 21.036 54.549 1.00 39.84 213 GLN A CA 1
ATOM 1583 C C . GLN A 1 213 ? -66.714 22.445 53.935 1.00 39.84 213 GLN A C 1
ATOM 1585 O O . GLN A 1 213 ? -67.586 23.299 54.063 1.00 39.84 213 GLN A O 1
ATOM 1590 N N . GLN A 1 214 ? -65.632 22.624 53.124 1.00 35.69 214 GLN A N 1
ATOM 1591 C CA . GLN A 1 214 ? -65.632 23.041 51.670 1.00 35.69 214 GLN A CA 1
ATOM 1592 C C . GLN A 1 214 ? -64.206 23.337 51.044 1.00 35.69 214 GLN A C 1
ATOM 1594 O O . GLN A 1 214 ? -63.229 23.255 51.787 1.00 35.69 214 GLN A O 1
ATOM 1599 N N . PRO A 1 215 ? -64.036 23.554 49.697 1.00 58.91 215 PRO A N 1
ATOM 1600 C CA . PRO A 1 215 ? -62.760 23.404 48.922 1.00 58.91 215 PRO A CA 1
ATOM 1601 C C . PRO A 1 215 ? -62.294 24.655 48.091 1.00 58.91 215 PRO A C 1
ATOM 1603 O O . PRO A 1 215 ? -62.811 25.730 48.360 1.00 58.91 215 PRO A O 1
ATOM 1606 N N . ILE A 1 216 ? -61.370 24.524 47.086 1.00 33.75 216 ILE A N 1
ATOM 1607 C CA . ILE A 1 216 ? -61.243 25.250 45.752 1.00 33.75 216 ILE A CA 1
ATOM 1608 C C . ILE A 1 216 ? -59.898 24.913 44.986 1.00 33.75 216 ILE A C 1
ATOM 1610 O O . ILE A 1 216 ? -59.102 24.161 45.541 1.00 33.75 216 ILE A O 1
ATOM 1614 N N . ALA A 1 217 ? -59.674 25.332 43.703 1.00 38.81 217 ALA A N 1
ATOM 1615 C CA . ALA A 1 217 ? -58.659 24.764 42.750 1.00 38.81 217 ALA A CA 1
ATOM 1616 C C . ALA A 1 217 ? -57.620 25.667 41.943 1.00 38.81 217 ALA A C 1
ATOM 1618 O O . ALA A 1 217 ? -56.569 25.939 42.515 1.00 38.81 217 ALA A O 1
ATOM 1619 N N . PRO A 1 218 ? -57.767 26.004 40.622 1.00 55.97 218 PRO A N 1
ATOM 1620 C CA . PRO A 1 218 ? -56.752 25.850 39.510 1.00 55.97 218 PRO A CA 1
ATOM 1621 C C . PRO A 1 218 ? -56.088 27.182 38.974 1.00 55.97 218 PRO A C 1
ATOM 1623 O O . PRO A 1 218 ? -56.431 28.195 39.584 1.00 55.97 218 PRO A O 1
ATOM 1626 N N . PRO A 1 219 ? -55.212 27.315 37.897 1.00 54.75 219 PRO A N 1
ATOM 1627 C CA . PRO A 1 219 ? -55.020 26.541 36.623 1.00 54.75 219 PRO A CA 1
ATOM 1628 C C . PRO A 1 219 ? -53.555 26.430 36.000 1.00 54.75 219 PRO A C 1
ATOM 1630 O O . PRO A 1 219 ? -52.655 25.958 36.685 1.00 54.75 219 PRO A O 1
ATOM 1633 N N . THR A 1 220 ? -53.314 26.785 34.702 1.00 45.12 220 THR A N 1
ATOM 1634 C CA . THR A 1 220 ? -52.210 26.338 33.765 1.00 45.12 220 THR A CA 1
ATOM 1635 C C . THR A 1 220 ? -51.780 27.417 32.708 1.00 45.12 220 THR A C 1
ATOM 1637 O O . THR A 1 220 ? -52.589 28.304 32.460 1.00 45.12 220 THR A O 1
ATOM 1640 N N . TRP A 1 221 ? -50.603 27.337 32.017 1.00 32.84 221 TRP A N 1
ATOM 1641 C CA . TRP A 1 221 ? -50.158 28.208 30.862 1.00 32.84 221 TRP A CA 1
ATOM 1642 C C . TRP A 1 221 ? -49.163 27.544 29.836 1.00 32.84 221 TRP A C 1
ATOM 1644 O O . TRP A 1 221 ? -48.511 26.570 30.205 1.00 32.84 221 TRP A O 1
ATOM 1654 N N . ALA A 1 222 ? -49.011 28.055 28.578 1.00 39.00 222 ALA A N 1
ATOM 1655 C CA . ALA A 1 222 ? -48.050 27.576 27.520 1.00 39.00 222 ALA A CA 1
ATOM 1656 C C . ALA A 1 222 ? -47.764 28.554 26.310 1.00 39.00 222 ALA A C 1
ATOM 1658 O O . ALA A 1 222 ? -48.608 29.405 26.028 1.00 39.00 222 ALA A O 1
ATOM 1659 N N . SER A 1 223 ? -46.611 28.440 25.583 1.00 36.25 223 SER A N 1
ATOM 1660 C CA . SER A 1 223 ? -46.137 29.244 24.381 1.00 36.25 223 SER A CA 1
ATOM 1661 C C . SER A 1 223 ? -44.710 28.806 23.867 1.00 36.25 223 SER A C 1
ATOM 1663 O O . SER A 1 223 ? -44.079 28.086 24.632 1.00 36.25 223 SER A O 1
ATOM 1665 N N . ILE A 1 224 ? -44.044 29.158 22.719 1.00 35.78 224 ILE A N 1
ATOM 1666 C CA . ILE A 1 224 ? -44.309 29.669 21.318 1.00 35.78 224 ILE A CA 1
ATOM 1667 C C . ILE A 1 224 ? -43.029 29.467 20.387 1.00 35.78 224 ILE A C 1
ATOM 1669 O O . ILE A 1 224 ? -42.074 28.849 20.848 1.00 35.78 224 ILE A O 1
ATOM 1673 N N . ALA A 1 225 ? -42.975 29.906 19.097 1.00 35.84 225 ALA A N 1
ATOM 1674 C CA . ALA A 1 225 ? -41.835 29.799 18.106 1.00 35.84 225 ALA A CA 1
ATOM 1675 C C . ALA A 1 225 ? -41.450 31.176 17.431 1.00 35.84 225 ALA A C 1
ATOM 1677 O O . ALA A 1 225 ? -41.890 32.176 17.985 1.00 35.84 225 ALA A O 1
ATOM 1678 N N . LYS A 1 226 ? -40.704 31.442 16.311 1.00 34.75 226 LYS A N 1
ATOM 1679 C CA . LYS A 1 226 ? -40.182 30.813 15.027 1.00 34.75 226 LYS A CA 1
ATOM 1680 C C . LYS A 1 226 ? -39.255 31.894 14.292 1.00 34.75 226 LYS A C 1
ATOM 1682 O O . LYS A 1 226 ? -39.265 33.000 14.814 1.00 34.75 226 LYS A O 1
ATOM 1687 N N . THR A 1 227 ? -38.489 31.881 13.153 1.00 36.72 227 THR A N 1
ATOM 1688 C CA . THR A 1 227 ? -37.986 31.033 11.997 1.00 36.72 227 THR A CA 1
ATOM 1689 C C . THR A 1 227 ? -36.801 31.767 11.228 1.00 36.72 227 THR A C 1
ATOM 1691 O O . THR A 1 227 ? -36.490 32.882 11.626 1.00 36.72 227 THR A O 1
ATOM 1694 N N . SER A 1 228 ? -36.265 31.249 10.077 1.00 36.56 228 SER A N 1
ATOM 1695 C CA . SER A 1 228 ? -35.500 31.947 8.955 1.00 36.56 228 SER A CA 1
ATOM 1696 C C . SER A 1 228 ? -33.964 32.233 9.099 1.00 36.56 228 SER A C 1
ATOM 1698 O O . SER A 1 228 ? -33.497 32.213 10.228 1.00 36.56 228 SER A O 1
ATOM 1700 N N . ALA A 1 229 ? -33.090 32.528 8.084 1.00 39.66 229 ALA A N 1
ATOM 1701 C CA . ALA A 1 229 ? -33.004 32.394 6.581 1.00 39.66 229 ALA A CA 1
ATOM 1702 C C . ALA A 1 229 ? -31.535 32.658 6.020 1.00 39.66 229 ALA A C 1
ATOM 1704 O O . ALA A 1 229 ? -30.617 32.769 6.827 1.00 39.66 229 ALA A O 1
ATOM 1705 N N . SER A 1 230 ? -31.272 32.737 4.682 1.00 38.56 230 SER A N 1
ATOM 1706 C CA . SER A 1 230 ? -29.923 32.864 4.007 1.00 38.56 230 SER A CA 1
ATOM 1707 C C . SER A 1 230 ? -29.952 33.462 2.554 1.00 38.56 230 SER A C 1
ATOM 1709 O O . SER A 1 230 ? -31.027 33.438 1.952 1.00 38.56 230 SER A O 1
ATOM 1711 N N . PRO A 1 231 ? -28.828 33.990 1.973 1.00 45.03 231 PRO A N 1
ATOM 1712 C CA . PRO A 1 231 ? -28.592 34.022 0.497 1.00 45.03 231 PRO A CA 1
ATOM 1713 C C . PRO A 1 231 ? -27.122 33.778 -0.014 1.00 45.03 231 PRO A C 1
ATOM 1715 O O . PRO A 1 231 ? -26.198 33.634 0.783 1.00 45.03 231 PRO A O 1
ATOM 1718 N N . GLN A 1 232 ? -26.896 33.760 -1.353 1.00 41.53 232 GLN A N 1
ATOM 1719 C CA . GLN A 1 232 ? -25.660 33.323 -2.078 1.00 41.53 232 GLN A CA 1
ATOM 1720 C C . GLN A 1 232 ? -25.366 34.129 -3.399 1.00 41.53 232 GLN A C 1
ATOM 1722 O O . GLN A 1 232 ? -26.328 34.604 -4.002 1.00 41.53 232 GLN A O 1
ATOM 1727 N N . PRO A 1 233 ? -24.099 34.262 -3.899 1.00 45.19 233 PRO A N 1
ATOM 1728 C CA . PRO A 1 233 ? -23.731 34.933 -5.178 1.00 45.19 233 PRO A CA 1
ATOM 1729 C C . PRO A 1 233 ? -23.119 34.026 -6.303 1.00 45.19 233 PRO A C 1
ATOM 1731 O O . PRO A 1 233 ? -23.045 32.809 -6.148 1.00 45.19 233 PRO A O 1
ATOM 1734 N N . ALA A 1 234 ? -22.700 34.618 -7.447 1.00 43.03 234 ALA A N 1
ATOM 1735 C CA . ALA A 1 234 ? -22.470 33.963 -8.766 1.00 43.03 234 ALA A CA 1
ATOM 1736 C C . ALA A 1 234 ? -21.021 34.030 -9.367 1.00 43.03 234 ALA A C 1
ATOM 1738 O O . ALA A 1 234 ? -20.079 34.423 -8.683 1.00 43.03 234 ALA A O 1
ATOM 1739 N N . THR A 1 235 ? -20.827 33.611 -10.639 1.00 40.50 235 THR A N 1
ATOM 1740 C CA . THR A 1 235 ? -19.522 33.214 -11.258 1.00 40.50 235 THR A CA 1
ATOM 1741 C C . THR A 1 235 ? -19.273 33.795 -12.678 1.00 40.50 235 THR A C 1
ATOM 1743 O O . THR A 1 235 ? -20.214 34.240 -13.330 1.00 40.50 235 THR A O 1
ATOM 1746 N N . VAL A 1 236 ? -18.018 33.779 -13.176 1.00 40.72 236 VAL A N 1
ATOM 1747 C CA . VAL A 1 236 ? -17.545 34.373 -14.461 1.00 40.72 236 VAL A CA 1
ATOM 1748 C C . VAL A 1 236 ? -16.659 33.386 -15.272 1.00 40.72 236 VAL A C 1
ATOM 1750 O O . VAL A 1 236 ? -16.086 32.466 -14.692 1.00 40.72 236 VAL A O 1
ATOM 1753 N N . HIS A 1 237 ? -16.540 33.559 -16.602 1.00 41.41 237 HIS A N 1
ATOM 1754 C CA . HIS A 1 237 ? -15.760 32.714 -17.541 1.00 41.41 237 HIS A CA 1
ATOM 1755 C C . HIS A 1 237 ? -14.428 33.342 -18.027 1.00 41.41 237 HIS A C 1
ATOM 1757 O O . HIS A 1 237 ? -14.237 34.552 -17.931 1.00 41.41 237 HIS A O 1
ATOM 1763 N N . SER A 1 238 ? -13.529 32.528 -18.610 1.00 41.34 238 SER A N 1
ATOM 1764 C CA . SER A 1 238 ? -12.244 32.948 -19.211 1.00 41.34 238 SER A CA 1
ATOM 1765 C C . SER A 1 238 ? -11.826 32.091 -20.434 1.00 41.34 238 SER A C 1
ATOM 1767 O O . SER A 1 238 ? -12.511 31.133 -20.792 1.00 41.34 238 SER A O 1
ATOM 1769 N N . HIS A 1 239 ? -10.740 32.480 -21.122 1.00 41.94 239 HIS A N 1
ATOM 1770 C CA . HIS A 1 239 ? -10.340 31.990 -22.457 1.00 41.94 239 HIS A CA 1
ATOM 1771 C C . HIS A 1 239 ? -9.414 30.750 -22.461 1.00 41.94 239 HIS A C 1
ATOM 1773 O O . HIS A 1 239 ? -8.789 30.416 -21.458 1.00 41.94 239 HIS A O 1
ATOM 1779 N N . GLN A 1 240 ? -9.300 30.090 -23.625 1.00 38.97 240 GLN A N 1
ATOM 1780 C CA . GLN A 1 240 ? -8.454 28.908 -23.865 1.00 38.97 240 GLN A CA 1
ATOM 1781 C C . GLN A 1 240 ? -7.089 29.248 -24.492 1.00 38.97 240 GLN A C 1
ATOM 1783 O O . GLN A 1 240 ? -6.977 30.178 -25.291 1.00 38.97 240 GLN A O 1
ATOM 1788 N N . THR A 1 241 ? -6.086 28.411 -24.209 1.00 41.34 241 THR A N 1
ATOM 1789 C CA . THR A 1 241 ? -4.729 28.456 -24.789 1.00 41.34 241 THR A CA 1
ATOM 1790 C C . THR A 1 241 ? -4.380 27.105 -25.425 1.00 41.34 241 THR A C 1
ATOM 1792 O O . THR A 1 241 ? -4.885 26.070 -24.993 1.00 41.34 241 THR A O 1
ATOM 1795 N N . SER A 1 242 ? -3.521 27.090 -26.447 1.00 48.06 242 SER A N 1
ATOM 1796 C CA . SER A 1 242 ? -3.119 25.866 -27.155 1.00 48.06 242 SER A CA 1
ATOM 1797 C C . SER A 1 242 ? -2.244 24.937 -26.298 1.00 48.06 242 SER A C 1
ATOM 1799 O O . SER A 1 242 ? -1.292 25.365 -25.648 1.00 48.06 242 SER A O 1
ATOM 1801 N N . THR A 1 243 ? -2.565 23.641 -26.311 1.00 46.03 243 THR A N 1
ATOM 1802 C CA . THR A 1 243 ? -1.962 22.628 -25.426 1.00 46.03 243 THR A CA 1
ATOM 1803 C C . THR A 1 243 ? -0.832 21.858 -26.130 1.00 46.03 243 THR A C 1
ATOM 1805 O O . THR A 1 243 ? -1.032 21.418 -27.263 1.00 46.03 243 THR A O 1
ATOM 1808 N N . PRO A 1 244 ? 0.336 21.623 -25.494 1.00 57.62 244 PRO A N 1
ATOM 1809 C CA . PRO A 1 244 ? 1.422 20.844 -26.096 1.00 57.62 244 PRO A CA 1
ATOM 1810 C C . PRO A 1 244 ? 1.061 19.359 -26.272 1.00 57.62 244 PRO A C 1
ATOM 1812 O O . PRO A 1 244 ? 0.405 18.756 -25.422 1.00 57.62 244 PRO A O 1
ATOM 1815 N N . ALA A 1 245 ? 1.557 18.750 -27.355 1.00 55.97 245 ALA A N 1
ATOM 1816 C CA . ALA A 1 245 ? 1.157 17.420 -27.841 1.00 55.97 245 ALA A CA 1
ATOM 1817 C C . ALA A 1 245 ? 1.475 16.222 -26.915 1.00 55.97 245 ALA A C 1
ATOM 1819 O O . ALA A 1 245 ? 1.011 15.116 -27.175 1.00 55.97 245 ALA A O 1
ATOM 1820 N N . TYR A 1 246 ? 2.233 16.433 -25.834 1.00 64.94 246 TYR A N 1
ATOM 1821 C CA . TYR A 1 246 ? 2.566 15.412 -24.828 1.00 64.94 246 TYR A CA 1
ATOM 1822 C C . TYR A 1 246 ? 1.760 15.553 -23.524 1.00 64.94 246 TYR A C 1
ATOM 1824 O O . TYR A 1 246 ? 2.015 14.850 -22.547 1.00 64.94 246 TYR A O 1
ATOM 1832 N N . ALA A 1 247 ? 0.775 16.456 -23.475 1.00 69.88 247 ALA A N 1
ATOM 1833 C CA . ALA A 1 247 ? -0.078 16.609 -22.305 1.00 69.88 247 ALA A CA 1
ATOM 1834 C C . ALA A 1 247 ? -0.923 15.345 -22.059 1.00 69.88 247 ALA A C 1
ATOM 1836 O O . ALA A 1 247 ? -1.803 15.010 -22.850 1.00 69.88 247 ALA A O 1
ATOM 1837 N N . LEU A 1 248 ? -0.705 14.685 -20.913 1.00 73.62 248 LEU A N 1
ATOM 1838 C CA . LEU A 1 248 ? -1.561 13.589 -20.452 1.00 73.62 248 LEU A CA 1
ATOM 1839 C C . LEU A 1 248 ? -3.045 13.987 -20.452 1.00 73.62 248 LEU A C 1
ATOM 1841 O O . LEU A 1 248 ? -3.403 15.114 -20.076 1.00 73.62 248 LEU A O 1
ATOM 1845 N N . SER A 1 249 ? -3.897 13.017 -20.794 1.00 82.00 249 SER A N 1
ATOM 1846 C CA . SER A 1 249 ? -5.350 13.132 -20.664 1.00 82.00 249 SER A CA 1
ATOM 1847 C C . SER A 1 249 ? -5.746 13.489 -19.226 1.00 82.00 249 SER A C 1
ATOM 1849 O O . SER A 1 249 ? -5.051 13.147 -18.264 1.00 82.00 249 SER A O 1
ATOM 1851 N N . THR A 1 250 ? -6.886 14.162 -19.065 1.00 79.12 250 THR A N 1
ATOM 1852 C CA . THR A 1 250 ? -7.419 14.531 -17.744 1.00 79.12 250 THR A CA 1
ATOM 1853 C C . THR A 1 250 ? -7.575 13.307 -16.841 1.00 79.12 250 THR A C 1
ATOM 1855 O O . THR A 1 250 ? -7.180 13.354 -15.680 1.00 79.12 250 THR A O 1
ATOM 1858 N N . ASN A 1 251 ? -8.038 12.180 -17.390 1.00 73.31 251 ASN A N 1
ATOM 1859 C CA . ASN A 1 251 ? -8.183 10.924 -16.654 1.00 73.31 251 ASN A CA 1
ATOM 1860 C C . ASN A 1 251 ? -6.825 10.404 -16.158 1.00 73.31 251 ASN A C 1
ATOM 1862 O O . ASN A 1 251 ? -6.696 10.088 -14.981 1.00 73.31 251 ASN A O 1
ATOM 1866 N N . ASN A 1 252 ? -5.788 10.394 -17.005 1.00 76.12 252 ASN A N 1
ATOM 1867 C CA . ASN A 1 252 ? -4.455 9.943 -16.596 1.00 76.12 252 ASN A CA 1
ATOM 1868 C C . ASN A 1 252 ? -3.864 10.850 -15.501 1.00 76.12 252 ASN A C 1
ATOM 1870 O O . ASN A 1 252 ? -3.217 10.351 -14.584 1.00 76.12 252 ASN A O 1
ATOM 1874 N N . LYS A 1 253 ? -4.118 12.166 -15.554 1.00 77.31 253 LYS A N 1
ATOM 1875 C CA . LYS A 1 253 ? -3.727 13.110 -14.491 1.00 77.31 253 LYS A CA 1
ATOM 1876 C C . LYS A 1 253 ? -4.445 12.815 -13.171 1.00 77.31 253 LYS A C 1
ATOM 1878 O O . LYS A 1 253 ? -3.789 12.789 -12.134 1.00 77.31 253 LYS A O 1
ATOM 1883 N N . ILE A 1 254 ? -5.751 12.536 -13.214 1.00 74.56 254 ILE A N 1
ATOM 1884 C CA . ILE A 1 254 ? -6.542 12.149 -12.034 1.00 74.56 254 ILE A CA 1
ATOM 1885 C C . ILE A 1 254 ? -6.007 10.843 -11.433 1.00 74.56 254 ILE A C 1
ATOM 1887 O O . ILE A 1 254 ? -5.740 10.809 -10.235 1.00 74.56 254 ILE A O 1
ATOM 1891 N N . CYS A 1 255 ? -5.759 9.808 -12.243 1.00 75.50 255 CYS A N 1
ATOM 1892 C CA . CYS A 1 255 ? -5.201 8.543 -11.757 1.00 75.50 255 CYS A CA 1
ATOM 1893 C C . CYS A 1 255 ? -3.815 8.731 -11.117 1.00 75.50 255 CYS A C 1
ATOM 1895 O O . CYS A 1 255 ? -3.564 8.203 -10.037 1.00 75.50 255 CYS A O 1
ATOM 1897 N N . VAL A 1 256 ? -2.927 9.527 -11.727 1.00 75.31 256 VAL A N 1
ATOM 1898 C CA . VAL A 1 256 ? -1.613 9.846 -11.140 1.00 75.31 256 VAL A CA 1
ATOM 1899 C C . VAL A 1 256 ? -1.764 10.602 -9.813 1.00 75.31 256 VAL A C 1
ATOM 1901 O O . VAL A 1 256 ? -1.098 10.256 -8.840 1.00 75.31 256 VAL A O 1
ATOM 1904 N N . GLN A 1 257 ? -2.668 11.582 -9.730 1.00 77.31 257 GLN A N 1
ATOM 1905 C CA . GLN A 1 257 ? -2.932 12.328 -8.495 1.00 77.31 257 GLN A CA 1
ATOM 1906 C C . GLN A 1 257 ? -3.520 11.435 -7.388 1.00 77.31 257 GLN A C 1
ATOM 1908 O O . GLN A 1 257 ? -3.079 11.520 -6.244 1.00 77.31 257 GLN A O 1
ATOM 1913 N N . GLN A 1 258 ? -4.457 10.543 -7.721 1.00 78.38 258 GLN A N 1
ATOM 1914 C CA . GLN A 1 258 ? -4.998 9.543 -6.793 1.00 78.38 258 GLN A CA 1
ATOM 1915 C C . GLN A 1 258 ? -3.897 8.603 -6.289 1.00 78.38 258 GLN A C 1
ATOM 1917 O O . GLN A 1 258 ? -3.775 8.408 -5.083 1.00 78.38 258 GLN A O 1
ATOM 1922 N N . HIS A 1 259 ? -3.027 8.107 -7.177 1.00 80.69 259 HIS A N 1
ATOM 1923 C CA . HIS A 1 259 ? -1.866 7.310 -6.777 1.00 80.69 259 HIS A CA 1
ATOM 1924 C C . HIS A 1 259 ? -0.923 8.081 -5.839 1.00 80.69 259 HIS A C 1
ATOM 1926 O O . HIS A 1 259 ? -0.431 7.487 -4.885 1.00 80.69 259 HIS A O 1
ATOM 1932 N N . VAL A 1 260 ? -0.677 9.385 -6.042 1.00 81.12 260 VAL A N 1
ATOM 1933 C CA . VAL A 1 260 ? 0.104 10.195 -5.079 1.00 81.12 260 VAL A CA 1
ATOM 1934 C C . VAL A 1 260 ? -0.564 10.213 -3.708 1.00 81.12 260 VAL A C 1
ATOM 1936 O O . VAL A 1 260 ? 0.115 9.941 -2.723 1.00 81.12 260 VAL A O 1
ATOM 1939 N N . ILE A 1 261 ? -1.869 10.495 -3.651 1.00 82.25 261 ILE A N 1
ATOM 1940 C CA . ILE A 1 261 ? -2.632 10.598 -2.397 1.00 82.25 261 ILE A CA 1
ATOM 1941 C C . ILE A 1 261 ? -2.615 9.259 -1.646 1.00 82.25 261 ILE A C 1
ATOM 1943 O O . ILE A 1 261 ? -2.165 9.210 -0.505 1.00 82.25 261 ILE A O 1
ATOM 1947 N N . CYS A 1 262 ? -2.982 8.155 -2.303 1.00 86.69 262 CYS A N 1
ATOM 1948 C CA . CYS A 1 262 ? -2.911 6.820 -1.702 1.00 86.69 262 CYS A CA 1
ATOM 1949 C C . CYS A 1 262 ? -1.477 6.439 -1.297 1.00 86.69 262 CYS A C 1
ATOM 1951 O O . CYS A 1 262 ? -1.282 5.748 -0.304 1.00 86.69 262 CYS A O 1
ATOM 1953 N N . ASN A 1 263 ? -0.446 6.892 -2.021 1.00 87.69 263 ASN A N 1
ATOM 1954 C CA . ASN A 1 263 ? 0.939 6.629 -1.631 1.00 87.69 263 ASN A CA 1
ATOM 1955 C C . ASN A 1 263 ? 1.333 7.348 -0.336 1.00 87.69 263 ASN A C 1
ATOM 1957 O O . ASN A 1 263 ? 1.901 6.689 0.532 1.00 87.69 263 ASN A O 1
ATOM 1961 N N . VAL A 1 264 ? 1.021 8.639 -0.177 1.00 90.94 264 VAL A N 1
ATOM 1962 C CA . VAL A 1 264 ? 1.347 9.373 1.063 1.00 90.94 264 VAL A CA 1
ATOM 1963 C C . VAL A 1 264 ? 0.499 8.921 2.255 1.00 90.94 264 VAL A C 1
ATOM 1965 O O . VAL A 1 264 ? 0.995 8.914 3.373 1.00 90.94 264 VAL A O 1
ATOM 1968 N N . CYS A 1 265 ? -0.724 8.436 2.027 1.00 94.81 265 CYS A N 1
ATOM 1969 C CA . CYS A 1 265 ? -1.549 7.805 3.061 1.00 94.81 265 CYS A CA 1
ATOM 1970 C C . CYS A 1 265 ? -1.146 6.349 3.390 1.00 94.81 265 CYS A C 1
ATOM 1972 O O . CYS A 1 265 ? -1.874 5.683 4.121 1.00 94.81 265 CYS A O 1
ATOM 1974 N N . THR A 1 266 ? -0.026 5.816 2.874 1.00 95.81 266 THR A N 1
ATOM 1975 C CA . THR A 1 266 ? 0.389 4.421 3.140 1.00 95.81 266 THR A CA 1
ATOM 1976 C C . THR A 1 266 ? 1.791 4.281 3.719 1.00 95.81 266 THR A C 1
ATOM 1978 O O . THR A 1 266 ? 2.735 4.972 3.328 1.00 95.81 266 THR A O 1
ATOM 1981 N N . VAL A 1 267 ? 1.942 3.305 4.614 1.00 96.38 267 VAL A N 1
ATOM 1982 C CA . VAL A 1 267 ? 3.218 2.938 5.238 1.00 96.38 267 VAL A CA 1
ATOM 1983 C C . VAL A 1 267 ? 3.423 1.429 5.117 1.00 96.38 267 VAL A C 1
ATOM 1985 O O . VAL A 1 267 ? 2.506 0.648 5.377 1.00 96.38 267 VAL A O 1
ATOM 1988 N N . LEU A 1 268 ? 4.622 1.016 4.698 1.00 96.44 268 LEU A N 1
ATOM 1989 C CA . LEU A 1 268 ? 5.014 -0.390 4.670 1.00 96.44 268 LEU A CA 1
ATOM 1990 C C . LEU A 1 268 ? 5.675 -0.751 6.001 1.00 96.44 268 LEU A C 1
ATOM 1992 O O . LEU A 1 268 ? 6.684 -0.162 6.385 1.00 96.44 268 LEU A O 1
ATOM 1996 N N . ILE A 1 269 ? 5.096 -1.730 6.687 1.00 96.00 269 ILE A N 1
ATOM 1997 C CA . ILE A 1 269 ? 5.536 -2.213 7.993 1.00 96.00 269 ILE A CA 1
ATOM 1998 C C . ILE A 1 269 ? 6.107 -3.612 7.788 1.00 96.00 269 ILE A C 1
ATOM 2000 O O . ILE A 1 269 ? 5.371 -4.583 7.600 1.00 96.00 269 ILE A O 1
ATOM 2004 N N . LYS A 1 270 ? 7.430 -3.717 7.796 1.00 95.25 270 LYS A N 1
ATOM 2005 C CA . LYS A 1 270 ? 8.147 -4.985 7.720 1.00 95.25 270 LYS A CA 1
ATOM 2006 C C . LYS A 1 270 ? 8.292 -5.573 9.120 1.00 95.25 270 LYS A C 1
ATOM 2008 O O . LYS A 1 270 ? 8.520 -4.848 10.083 1.00 95.25 270 LYS A O 1
ATOM 2013 N N . PHE A 1 271 ? 8.171 -6.889 9.219 1.00 93.25 271 PHE A N 1
ATOM 2014 C CA . PHE A 1 271 ? 8.360 -7.650 10.451 1.00 93.25 271 PHE A CA 1
ATOM 2015 C C . PHE A 1 271 ? 9.249 -8.871 10.193 1.00 93.25 271 PHE A C 1
ATOM 2017 O O . PHE A 1 271 ? 9.381 -9.333 9.059 1.00 93.25 271 PHE A O 1
ATOM 2024 N N . ASN A 1 272 ? 9.869 -9.420 11.237 1.00 91.81 272 ASN A N 1
ATOM 2025 C CA . ASN A 1 272 ? 10.608 -10.678 11.125 1.00 91.81 272 ASN A CA 1
ATOM 2026 C C . ASN A 1 272 ? 9.628 -11.872 11.065 1.00 91.81 272 ASN A C 1
ATOM 2028 O O . ASN A 1 272 ? 8.961 -12.135 12.066 1.00 91.81 272 ASN A O 1
ATOM 2032 N N . PRO A 1 273 ? 9.550 -12.635 9.955 1.00 89.38 273 PRO A N 1
ATOM 2033 C CA . PRO A 1 273 ? 8.634 -13.772 9.839 1.00 89.38 273 PRO A CA 1
ATOM 2034 C C . PRO A 1 273 ? 9.079 -14.995 10.659 1.00 89.38 273 PRO A C 1
ATOM 2036 O O . PRO A 1 273 ? 8.289 -15.914 10.841 1.00 89.38 273 PRO A O 1
ATOM 2039 N N . MET A 1 274 ? 10.325 -15.010 11.153 1.00 90.12 274 MET A N 1
ATOM 2040 C CA . MET A 1 274 ? 10.869 -16.055 12.034 1.00 90.12 274 MET A CA 1
ATOM 2041 C C . MET A 1 274 ? 10.629 -15.761 13.525 1.00 90.12 274 MET A C 1
ATOM 2043 O O . MET A 1 274 ? 11.195 -16.429 14.384 1.00 90.12 274 MET A O 1
ATOM 2047 N N . ASN A 1 275 ? 9.853 -14.725 13.849 1.00 89.56 275 ASN A N 1
ATOM 2048 C CA . ASN A 1 275 ? 9.469 -14.405 15.216 1.00 89.56 275 ASN A CA 1
ATOM 2049 C C . ASN A 1 275 ? 8.096 -15.025 15.520 1.00 89.56 275 ASN A C 1
ATOM 2051 O O . ASN A 1 275 ? 7.093 -14.575 14.971 1.00 89.56 275 ASN A O 1
ATOM 2055 N N . ASP A 1 276 ? 8.037 -15.989 16.441 1.00 87.00 276 ASP A N 1
ATOM 2056 C CA . ASP A 1 276 ? 6.795 -16.677 16.840 1.00 87.00 276 ASP A CA 1
ATOM 2057 C C . ASP A 1 276 ? 5.715 -15.739 17.420 1.00 87.00 276 ASP A C 1
ATOM 2059 O O . ASP A 1 276 ? 4.536 -16.091 17.451 1.00 87.00 276 ASP A O 1
ATOM 2063 N N . SER A 1 277 ? 6.097 -14.536 17.876 1.00 87.56 277 SER A N 1
ATOM 2064 C CA . SER A 1 277 ? 5.154 -13.499 18.331 1.00 87.56 277 SER A CA 1
ATOM 2065 C C . SER A 1 277 ? 4.603 -12.611 17.208 1.00 87.56 277 SER A C 1
ATOM 2067 O O . SER A 1 277 ? 3.661 -11.854 17.443 1.00 87.56 277 SER A O 1
ATOM 2069 N N . ALA A 1 278 ? 5.155 -12.685 15.993 1.00 86.50 278 ALA A N 1
ATOM 2070 C CA . ALA A 1 278 ? 4.669 -11.894 14.871 1.00 86.50 278 ALA A CA 1
ATOM 2071 C C . ALA A 1 278 ? 3.310 -12.422 14.361 1.00 86.50 278 ALA A C 1
ATOM 2073 O O . ALA A 1 278 ? 3.089 -13.636 14.314 1.00 86.50 278 ALA A O 1
ATOM 2074 N N . PRO A 1 279 ? 2.392 -11.543 13.919 1.00 83.69 279 PRO A N 1
ATOM 2075 C CA . PRO A 1 279 ? 1.082 -11.934 13.400 1.00 83.69 279 PRO A CA 1
ATOM 2076 C C . PRO A 1 279 ? 1.184 -12.557 11.991 1.00 83.69 279 PRO A C 1
ATOM 2078 O O . PRO A 1 279 ? 0.755 -11.992 10.996 1.00 83.69 279 PRO A O 1
ATOM 2081 N N . THR A 1 280 ? 1.712 -13.774 11.886 1.00 85.12 280 THR A N 1
ATOM 2082 C CA . THR A 1 280 ? 1.945 -14.483 10.609 1.00 85.12 280 THR A CA 1
ATOM 2083 C C . THR A 1 280 ? 0.681 -15.040 9.937 1.00 85.12 280 THR A C 1
ATOM 2085 O O . THR A 1 280 ? 0.759 -15.596 8.844 1.00 85.12 280 THR A O 1
ATOM 2088 N N . ASN A 1 281 ? -0.495 -14.920 10.564 1.00 83.44 281 ASN A N 1
ATOM 2089 C CA . ASN A 1 281 ? -1.748 -15.522 10.098 1.00 83.44 281 ASN A CA 1
ATOM 2090 C C . ASN A 1 281 ? -2.544 -14.556 9.186 1.00 83.44 281 ASN A C 1
ATOM 2092 O O . ASN A 1 281 ? -3.158 -13.622 9.706 1.00 83.44 281 ASN A O 1
ATOM 2096 N N . PRO A 1 282 ? -2.636 -14.805 7.861 1.00 83.12 282 PRO A N 1
ATOM 2097 C CA . PRO A 1 282 ? -3.283 -13.903 6.904 1.00 83.12 282 PRO A CA 1
ATOM 2098 C C . PRO A 1 282 ? -4.817 -14.006 6.870 1.00 83.12 282 PRO A C 1
ATOM 2100 O O . PRO A 1 282 ? -5.455 -13.475 5.962 1.00 83.12 282 PRO A O 1
ATOM 2103 N N . SER A 1 283 ? -5.444 -14.708 7.820 1.00 89.81 283 SER A N 1
ATOM 2104 C CA . SER A 1 283 ? -6.905 -14.744 7.899 1.00 89.81 283 SER A CA 1
ATOM 2105 C C . SER A 1 283 ? -7.480 -13.351 8.170 1.00 89.81 283 SER A C 1
ATOM 2107 O O . SER A 1 283 ? -6.965 -12.596 8.994 1.00 89.81 283 SER A O 1
ATOM 2109 N N . LEU A 1 284 ? -8.621 -13.046 7.543 1.00 87.50 284 LEU A N 1
ATOM 2110 C CA . LEU A 1 284 ? -9.358 -11.788 7.723 1.00 87.50 284 LEU A CA 1
ATOM 2111 C C . LEU A 1 284 ? -9.592 -11.447 9.211 1.00 87.50 284 LEU A C 1
ATOM 2113 O O . LEU A 1 284 ? -9.501 -10.291 9.619 1.00 87.50 284 LEU A O 1
ATOM 2117 N N . THR A 1 285 ? -9.829 -12.468 10.039 1.00 91.25 285 THR A N 1
ATOM 2118 C CA . THR A 1 285 ? -9.982 -12.355 11.498 1.00 91.25 285 THR A CA 1
ATOM 2119 C C . THR A 1 285 ? -8.682 -11.969 12.213 1.00 91.25 285 THR A C 1
ATOM 2121 O O . THR A 1 285 ? -8.733 -11.234 13.198 1.00 91.25 285 THR A O 1
ATOM 2124 N N . GLY A 1 286 ? -7.525 -12.455 11.751 1.00 91.25 286 GLY A N 1
ATOM 2125 C CA . GLY A 1 286 ? -6.207 -12.059 12.255 1.00 91.25 286 GLY A CA 1
ATOM 2126 C C . GLY A 1 286 ? -5.916 -10.596 11.934 1.00 91.25 286 GLY A C 1
ATOM 2127 O O . GLY A 1 286 ? -5.739 -9.788 12.846 1.00 91.25 286 GLY A O 1
ATOM 2128 N N . THR A 1 287 ? -5.993 -10.232 10.653 1.00 92.19 287 THR A N 1
ATOM 2129 C CA . THR A 1 287 ? -5.759 -8.862 10.173 1.00 92.19 287 THR A CA 1
ATOM 2130 C C . THR A 1 287 ? -6.716 -7.851 10.811 1.00 92.19 287 THR A C 1
ATOM 2132 O O . THR A 1 287 ? -6.285 -6.786 11.245 1.00 92.19 287 THR A O 1
ATOM 2135 N N . SER A 1 288 ? -8.000 -8.195 10.978 1.00 93.00 288 SER A N 1
ATOM 2136 C CA . SER A 1 288 ? -8.971 -7.327 11.660 1.00 93.00 288 SER A CA 1
ATOM 2137 C C . SER A 1 288 ? -8.651 -7.129 13.148 1.00 93.00 288 SER A C 1
ATOM 2139 O O . SER A 1 288 ? -8.752 -6.008 13.648 1.00 93.00 288 SER A O 1
ATOM 2141 N N . LYS A 1 289 ? -8.214 -8.171 13.874 1.00 94.94 289 LYS A N 1
ATOM 2142 C CA . LYS A 1 289 ? -7.746 -8.021 15.267 1.00 94.94 289 LYS A CA 1
ATOM 2143 C C . LYS A 1 289 ? -6.523 -7.108 15.351 1.00 94.94 289 LYS A C 1
ATOM 2145 O O . LYS A 1 289 ? -6.486 -6.237 16.216 1.00 94.94 289 LYS A O 1
ATOM 2150 N N . LEU A 1 290 ? -5.568 -7.286 14.440 1.00 94.88 290 LEU A N 1
ATOM 2151 C CA . LEU A 1 290 ? -4.336 -6.503 14.375 1.00 94.88 290 LEU A CA 1
ATOM 2152 C C . LEU A 1 290 ? -4.612 -5.020 14.082 1.00 94.88 290 LEU A C 1
ATOM 2154 O O . LEU A 1 290 ? -4.117 -4.148 14.787 1.00 94.88 290 LEU A O 1
ATOM 2158 N N . TRP A 1 291 ? -5.490 -4.733 13.119 1.00 96.19 291 TRP A N 1
ATOM 2159 C CA . TRP A 1 291 ? -5.959 -3.382 12.791 1.00 96.19 291 TRP A CA 1
ATOM 2160 C C . TRP A 1 291 ? -6.693 -2.699 13.961 1.00 96.19 291 TRP A C 1
ATOM 2162 O O . TRP A 1 291 ? -6.484 -1.513 14.225 1.00 96.19 291 TRP A O 1
ATOM 2172 N N . ASN A 1 292 ? -7.508 -3.446 14.718 1.00 96.50 292 ASN A N 1
ATOM 2173 C CA . ASN A 1 292 ? -8.144 -2.937 15.941 1.00 96.50 292 ASN A CA 1
ATOM 2174 C C . ASN A 1 292 ? -7.113 -2.647 17.050 1.00 96.50 292 ASN A C 1
ATOM 2176 O O . ASN A 1 292 ? -7.247 -1.650 17.761 1.00 96.50 292 ASN A O 1
ATOM 2180 N N . ALA A 1 293 ? -6.088 -3.494 17.204 1.00 96.50 293 ALA A N 1
ATOM 2181 C CA . ALA A 1 293 ? -5.003 -3.276 18.161 1.00 96.50 293 ALA A CA 1
ATOM 2182 C C . ALA A 1 293 ? -4.167 -2.040 17.791 1.00 96.50 293 ALA A C 1
ATOM 2184 O O . ALA A 1 293 ? -3.972 -1.172 18.641 1.00 96.50 293 ALA A O 1
ATOM 2185 N N . LEU A 1 294 ? -3.784 -1.910 16.514 1.00 96.88 294 LEU A N 1
ATOM 2186 C CA . LEU A 1 294 ? -3.104 -0.740 15.958 1.00 96.88 294 LEU A CA 1
ATOM 2187 C C . LEU A 1 294 ? -3.871 0.546 16.278 1.00 96.88 294 LEU A C 1
ATOM 2189 O O . LEU A 1 294 ? -3.347 1.399 16.986 1.00 96.88 294 LEU A O 1
ATOM 2193 N N . ASN A 1 295 ? -5.134 0.665 15.860 1.00 97.88 295 ASN A N 1
ATOM 2194 C CA . ASN A 1 295 ? -5.931 1.873 16.111 1.00 97.88 295 ASN A CA 1
ATOM 2195 C C . ASN A 1 295 ? -6.136 2.186 17.605 1.00 97.88 295 ASN A C 1
ATOM 2197 O O . ASN A 1 295 ? -6.177 3.356 17.988 1.00 97.88 295 ASN A O 1
ATOM 2201 N N . LYS A 1 296 ? -6.221 1.167 18.471 1.00 97.38 296 LYS A N 1
ATOM 2202 C CA . LYS A 1 296 ? -6.270 1.367 19.928 1.00 97.38 296 LYS A CA 1
ATOM 2203 C C . LYS A 1 296 ? -4.958 1.961 20.459 1.00 97.38 296 LYS A C 1
ATOM 2205 O O . LYS A 1 296 ? -5.002 2.872 21.290 1.00 97.38 296 LYS A O 1
ATOM 2210 N N . THR A 1 297 ? -3.810 1.469 19.994 1.00 97.12 297 THR A N 1
ATOM 2211 C CA . THR A 1 297 ? -2.502 2.016 20.376 1.00 97.12 297 THR A CA 1
ATOM 2212 C C . THR A 1 297 ? -2.294 3.413 19.808 1.00 97.12 297 THR A C 1
ATOM 2214 O O . THR A 1 297 ? -1.952 4.297 20.583 1.00 97.12 297 THR A O 1
ATOM 2217 N N . LEU A 1 298 ? -2.580 3.650 18.522 1.00 96.94 298 LEU A N 1
ATOM 2218 C CA . LEU A 1 298 ? -2.473 4.972 17.889 1.00 96.94 298 LEU A CA 1
ATOM 2219 C C . LEU A 1 298 ? -3.237 6.032 18.688 1.00 96.94 298 LEU A C 1
ATOM 2221 O O . LEU A 1 298 ? -2.635 7.009 19.123 1.00 96.94 298 LEU A O 1
ATOM 2225 N N . LYS A 1 299 ? -4.507 5.768 19.029 1.00 96.88 299 LYS A N 1
ATOM 2226 C CA . LYS A 1 299 ? -5.282 6.659 19.903 1.00 96.88 299 LYS A CA 1
ATOM 2227 C C . LYS A 1 299 ? -4.608 6.874 21.269 1.00 96.88 299 LYS A C 1
ATOM 2229 O O . LYS A 1 299 ? -4.598 7.980 21.790 1.00 96.88 299 LYS A O 1
ATOM 2234 N N . THR A 1 300 ? -4.026 5.830 21.858 1.00 96.44 300 THR A N 1
ATOM 2235 C CA . THR A 1 300 ? -3.315 5.939 23.147 1.00 96.44 300 THR A CA 1
ATOM 2236 C C . THR A 1 300 ? -2.052 6.811 23.042 1.00 96.44 300 THR A C 1
ATOM 2238 O O . THR A 1 300 ? -1.638 7.395 24.043 1.00 96.44 300 THR A O 1
ATOM 2241 N N . LEU A 1 301 ? -1.442 6.927 21.857 1.00 96.00 301 LEU A N 1
ATOM 2242 C CA . LEU A 1 301 ? -0.322 7.835 21.588 1.00 96.00 301 LEU A CA 1
ATOM 2243 C C . LEU A 1 301 ? -0.810 9.263 21.276 1.00 96.00 301 LEU A C 1
ATOM 2245 O O . LEU A 1 301 ? -0.249 10.209 21.828 1.00 96.00 301 LEU A O 1
ATOM 2249 N N . ASP A 1 302 ? -1.905 9.424 20.520 1.00 95.88 302 ASP A N 1
ATOM 2250 C CA . ASP A 1 302 ? -2.585 10.716 20.308 1.00 95.88 302 ASP A CA 1
ATOM 2251 C C . ASP A 1 302 ? -3.003 11.354 21.654 1.00 95.88 302 ASP A C 1
ATOM 2253 O O . ASP A 1 302 ? -2.707 12.522 21.928 1.00 95.88 302 ASP A O 1
ATOM 2257 N N . ASP A 1 303 ? -3.663 10.569 22.520 1.00 94.31 303 ASP A N 1
ATOM 2258 C CA . ASP A 1 303 ? -4.144 10.984 23.846 1.00 94.31 303 ASP A CA 1
ATOM 2259 C C . ASP A 1 303 ? -2.949 11.404 24.746 1.00 94.31 303 ASP A C 1
ATOM 2261 O O . ASP A 1 303 ? -3.005 12.437 25.422 1.00 94.31 303 ASP A O 1
ATOM 2265 N N . LYS A 1 304 ? -1.826 10.662 24.708 1.00 93.88 304 LYS A N 1
ATOM 2266 C CA . LYS A 1 304 ? -0.576 11.013 25.419 1.00 93.88 304 LYS A CA 1
ATOM 2267 C C . LYS A 1 304 ? 0.035 12.318 24.906 1.00 93.88 304 LYS A C 1
ATOM 2269 O O . LYS A 1 304 ? 0.306 13.208 25.714 1.00 93.88 304 LYS A O 1
ATOM 2274 N N . GLN A 1 305 ? 0.226 12.454 23.594 1.00 92.12 305 GLN A N 1
ATOM 2275 C CA . GLN A 1 305 ? 0.851 13.637 22.993 1.00 92.12 305 GLN A CA 1
ATOM 2276 C C . GLN A 1 305 ? 0.007 14.899 23.233 1.00 92.12 305 GLN A C 1
ATOM 2278 O O . GLN A 1 305 ? 0.538 15.971 23.524 1.00 92.12 305 GLN A O 1
ATOM 2283 N N . THR A 1 306 ? -1.320 14.755 23.218 1.00 90.94 306 THR A N 1
ATOM 2284 C CA . THR A 1 306 ? -2.256 15.818 23.609 1.00 90.94 306 THR A CA 1
ATOM 2285 C C . THR A 1 306 ? -2.028 16.260 25.058 1.00 90.94 306 THR A C 1
ATOM 2287 O O . THR A 1 306 ? -1.923 17.458 25.317 1.00 90.94 306 THR A O 1
ATOM 2290 N N . SER A 1 307 ? -1.881 15.316 25.998 1.00 90.44 307 SER A N 1
ATOM 2291 C CA . SER A 1 307 ? -1.648 15.637 27.417 1.00 90.44 307 SER A CA 1
ATOM 2292 C C . SER A 1 307 ? -0.309 16.345 27.681 1.00 90.44 307 SER A C 1
ATOM 2294 O O . SER A 1 307 ? -0.240 17.214 28.547 1.00 90.44 307 SER A O 1
ATOM 2296 N N . LEU A 1 308 ? 0.734 16.036 26.900 1.00 90.25 308 LEU A N 1
ATOM 2297 C CA . LEU A 1 308 ? 2.045 16.689 26.997 1.00 90.25 308 LEU A CA 1
ATOM 2298 C C . LEU A 1 308 ? 1.976 18.169 26.571 1.00 90.25 308 LEU A C 1
ATOM 2300 O O . LEU A 1 308 ? 2.568 19.039 27.211 1.00 90.25 308 LEU A O 1
ATOM 2304 N N . ASN A 1 309 ? 1.211 18.457 25.515 1.00 86.50 309 ASN A N 1
ATOM 2305 C CA . ASN A 1 309 ? 1.108 19.788 24.913 1.00 86.50 309 ASN A CA 1
ATOM 2306 C C . ASN A 1 309 ? 0.240 20.778 25.714 1.00 86.50 309 ASN A C 1
ATOM 2308 O O . ASN A 1 309 ? 0.425 21.986 25.591 1.00 86.50 309 ASN A O 1
ATOM 2312 N N . GLN A 1 310 ? -0.675 20.302 26.566 1.00 84.25 310 GLN A N 1
ATOM 2313 C CA . GLN A 1 310 ? -1.565 21.159 27.372 1.00 84.25 310 GLN A CA 1
ATOM 2314 C C . GLN A 1 310 ? -0.867 21.870 28.554 1.00 84.25 310 GLN A C 1
ATOM 2316 O O . GLN A 1 310 ? -1.488 22.662 29.259 1.00 84.25 310 GLN A O 1
ATOM 2321 N N . GLY A 1 311 ? 0.419 21.603 28.801 1.00 76.38 311 GLY A N 1
ATOM 2322 C CA . GLY A 1 311 ? 1.058 21.878 30.091 1.00 76.38 311 GLY A CA 1
ATOM 2323 C C . GLY A 1 311 ? 1.527 23.307 30.407 1.00 76.38 311 GLY A C 1
ATOM 2324 O O . GLY A 1 311 ? 2.165 23.451 31.451 1.00 76.38 311 GLY A O 1
ATOM 2325 N N . LYS A 1 312 ? 1.322 24.338 29.559 1.00 66.31 312 LYS A N 1
ATOM 2326 C CA . LYS A 1 312 ? 1.937 25.675 29.799 1.00 66.31 312 LYS A CA 1
ATOM 2327 C C . LYS A 1 312 ? 1.097 26.942 29.590 1.00 66.31 312 LYS A C 1
ATOM 2329 O O . LYS A 1 312 ? 1.165 27.791 30.471 1.00 66.31 312 LYS A O 1
ATOM 2334 N N . ASP A 1 313 ? 0.332 27.113 28.507 1.00 65.50 313 ASP A N 1
ATOM 2335 C CA . ASP A 1 313 ? -0.352 28.398 28.249 1.00 65.50 313 ASP A CA 1
ATOM 2336 C C . ASP A 1 313 ? -1.764 28.270 27.644 1.00 65.50 313 ASP A C 1
ATOM 2338 O O . ASP A 1 313 ? -1.960 27.669 26.593 1.00 65.50 313 ASP A O 1
ATOM 2342 N N . ARG A 1 314 ? -2.721 28.916 28.328 1.00 63.91 314 ARG A N 1
ATOM 2343 C CA . ARG A 1 314 ? -4.029 29.438 27.870 1.00 63.91 314 ARG A CA 1
ATOM 2344 C C . ARG A 1 314 ? -4.833 28.632 26.835 1.00 63.91 314 ARG A C 1
ATOM 2346 O O . ARG A 1 314 ? -4.747 28.904 25.644 1.00 63.91 314 ARG A O 1
ATOM 2353 N N . GLU A 1 315 ? -5.747 27.800 27.342 1.00 69.56 315 GLU A N 1
ATOM 2354 C CA . GLU A 1 315 ? -7.207 27.762 27.051 1.00 69.56 315 GLU A CA 1
ATOM 2355 C C . GLU A 1 315 ? -7.740 27.861 25.593 1.00 69.56 315 GLU A C 1
ATOM 2357 O O . GLU A 1 315 ? -8.942 28.005 25.383 1.00 69.56 315 GLU A O 1
ATOM 2362 N N . ILE A 1 316 ? -6.908 27.732 24.560 1.00 80.50 316 ILE A N 1
ATOM 2363 C CA . ILE A 1 316 ? -7.370 27.522 23.185 1.00 80.50 316 ILE A CA 1
ATOM 2364 C C . ILE A 1 316 ? -7.621 26.023 23.015 1.00 80.50 316 ILE A C 1
ATOM 2366 O O . ILE A 1 316 ? -6.693 25.220 23.115 1.00 80.50 316 ILE A O 1
ATOM 2370 N N . GLU A 1 317 ? -8.868 25.641 22.728 1.00 78.00 317 GLU A N 1
ATOM 2371 C CA . GLU A 1 317 ? -9.266 24.255 22.445 1.00 78.00 317 GLU A CA 1
ATOM 2372 C C . GLU A 1 317 ? -8.759 23.811 21.057 1.00 78.00 317 GLU A C 1
ATOM 2374 O O . GLU A 1 317 ? -9.511 23.627 20.098 1.00 78.00 317 GLU A O 1
ATOM 2379 N N . VAL A 1 318 ? -7.436 23.669 20.930 1.00 81.00 318 VAL A N 1
ATOM 2380 C CA . VAL A 1 318 ? -6.794 23.122 19.733 1.00 81.00 318 VAL A CA 1
ATOM 2381 C C . VAL A 1 318 ? -7.223 21.665 19.594 1.00 81.00 318 VAL A C 1
ATOM 2383 O O . VAL A 1 318 ? -6.786 20.793 20.346 1.00 81.00 318 VAL A O 1
ATOM 2386 N N . THR A 1 319 ? -8.085 21.399 18.615 1.00 83.00 319 THR A N 1
ATOM 2387 C CA . THR A 1 319 ? -8.497 20.038 18.267 1.00 83.00 319 THR A CA 1
ATOM 2388 C C . THR A 1 319 ? -7.298 19.310 17.669 1.00 83.00 319 THR A C 1
ATOM 2390 O O . THR A 1 319 ? -6.990 19.480 16.490 1.00 83.00 319 THR A O 1
ATOM 2393 N N . MET A 1 320 ? -6.598 18.529 18.495 1.00 81.56 320 MET A N 1
ATOM 2394 C CA . MET A 1 320 ? -5.428 17.773 18.054 1.00 81.56 320 MET A CA 1
ATOM 2395 C C . MET A 1 320 ? -5.822 16.772 16.954 1.00 81.56 320 MET A C 1
ATOM 2397 O O . MET A 1 320 ? -6.855 16.098 17.078 1.00 81.56 320 MET A O 1
ATOM 2401 N N . PRO A 1 321 ? -5.030 16.674 15.871 1.00 88.12 321 PRO A N 1
ATOM 2402 C CA . PRO A 1 321 ? -5.288 15.728 14.798 1.00 88.12 321 PRO A CA 1
ATOM 2403 C C . PRO A 1 321 ? -5.079 14.299 15.312 1.00 88.12 321 PRO A C 1
ATOM 2405 O O . PRO A 1 321 ? -4.194 14.038 16.125 1.00 88.12 321 PRO A O 1
ATOM 2408 N N . LYS A 1 322 ? -5.926 13.376 14.855 1.00 95.62 322 LYS A N 1
ATOM 2409 C CA . LYS A 1 322 ? -5.930 11.971 15.291 1.00 95.62 322 LYS A CA 1
ATOM 2410 C C . LYS A 1 322 ? -5.186 11.109 14.286 1.00 95.62 322 LYS A C 1
ATOM 2412 O O . LYS A 1 322 ? -5.119 11.463 13.112 1.00 95.62 322 LYS A O 1
ATOM 2417 N N . THR A 1 323 ? -4.660 9.978 14.729 1.00 97.56 323 THR A N 1
ATOM 2418 C CA . THR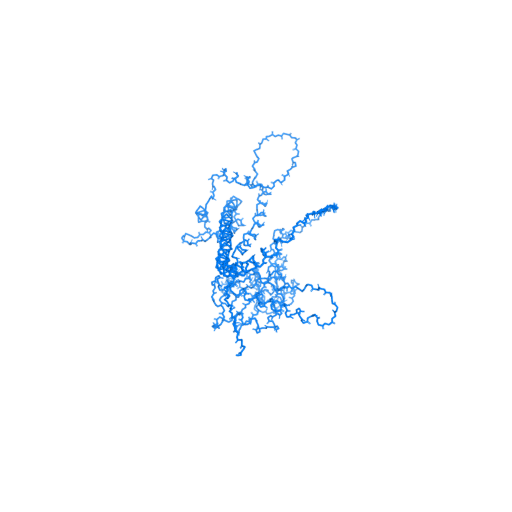 A 1 323 ? -3.916 9.041 13.887 1.00 97.56 323 THR A CA 1
ATOM 2419 C C . THR A 1 323 ? -4.761 7.797 13.646 1.00 97.56 323 THR A C 1
ATOM 2421 O O . THR A 1 323 ? -4.879 6.942 14.523 1.00 97.56 323 THR A O 1
ATOM 2424 N N . HIS A 1 324 ? -5.377 7.687 12.465 1.00 97.62 324 HIS A N 1
ATOM 2425 C CA . HIS A 1 324 ? -6.298 6.589 12.161 1.00 97.62 324 HIS A CA 1
ATOM 2426 C C . HIS A 1 324 ? -5.859 5.768 10.944 1.00 97.62 324 HIS A C 1
ATOM 2428 O O . HIS A 1 324 ? -5.790 6.272 9.823 1.00 97.62 324 HIS A O 1
ATOM 2434 N N . ALA A 1 325 ? -5.607 4.476 11.165 1.00 97.50 325 ALA A N 1
ATOM 2435 C CA . ALA A 1 325 ? -5.447 3.499 10.095 1.00 97.50 325 ALA A CA 1
ATOM 2436 C C . ALA A 1 325 ? -6.833 3.046 9.608 1.00 97.50 325 ALA A C 1
ATOM 2438 O O . ALA A 1 325 ? -7.600 2.465 10.379 1.00 97.50 325 ALA A O 1
ATOM 2439 N N . ILE A 1 326 ? -7.150 3.261 8.332 1.00 97.00 326 ILE A N 1
ATOM 2440 C CA . ILE A 1 326 ? -8.396 2.808 7.690 1.00 97.00 326 ILE A CA 1
ATOM 2441 C C . ILE A 1 326 ? -8.272 1.394 7.109 1.00 97.00 326 ILE A C 1
ATOM 2443 O O . ILE A 1 326 ? -9.265 0.671 7.055 1.00 97.00 326 ILE A O 1
ATOM 2447 N N . GLY A 1 327 ? -7.054 0.974 6.752 1.00 95.75 327 GLY A N 1
ATOM 2448 C CA . GLY A 1 327 ? -6.769 -0.328 6.153 1.00 95.75 327 GLY A CA 1
ATOM 2449 C C . GLY A 1 327 ? -5.491 -0.962 6.701 1.00 95.75 327 GLY A C 1
ATOM 2450 O O . GLY A 1 327 ? -4.580 -0.278 7.170 1.00 95.75 327 GLY A O 1
ATOM 2451 N N . LEU A 1 328 ? -5.436 -2.293 6.655 1.00 96.31 328 LEU A N 1
ATOM 2452 C CA . LEU A 1 328 ? -4.240 -3.081 6.944 1.00 96.31 328 LEU A CA 1
ATOM 2453 C C . LEU A 1 328 ? -4.284 -4.358 6.094 1.00 96.31 328 LEU A C 1
ATOM 2455 O O . LEU A 1 328 ? -5.242 -5.122 6.192 1.00 96.31 328 LEU A O 1
ATOM 2459 N N . GLU A 1 329 ? -3.269 -4.588 5.267 1.00 95.00 329 GLU A N 1
ATOM 2460 C CA . GLU A 1 329 ? -3.167 -5.735 4.350 1.00 95.00 329 GLU A CA 1
ATOM 2461 C C . GLU A 1 329 ? -1.777 -6.382 4.448 1.00 95.00 329 GLU A C 1
ATOM 2463 O O . GLU A 1 329 ? -0.803 -5.712 4.778 1.00 95.00 329 GLU A O 1
ATOM 2468 N N . ILE A 1 330 ? -1.665 -7.683 4.164 1.00 92.50 330 ILE A N 1
ATOM 2469 C CA . ILE A 1 330 ? -0.380 -8.391 4.051 1.00 92.50 330 ILE A CA 1
ATOM 2470 C C . ILE A 1 330 ? -0.014 -8.477 2.567 1.00 92.50 330 ILE A C 1
ATOM 2472 O O . ILE A 1 330 ? -0.658 -9.216 1.826 1.00 92.50 330 ILE A O 1
ATOM 2476 N N . ILE A 1 331 ? 1.029 -7.760 2.132 1.00 92.75 331 ILE A N 1
ATOM 2477 C CA . ILE A 1 331 ? 1.512 -7.835 0.738 1.00 92.75 331 ILE A CA 1
ATOM 2478 C C . ILE A 1 331 ? 2.344 -9.107 0.525 1.00 92.75 331 ILE A C 1
ATOM 2480 O O . ILE A 1 331 ? 2.289 -9.732 -0.534 1.00 92.75 331 ILE A O 1
ATOM 2484 N N . ASN A 1 332 ? 3.151 -9.485 1.517 1.00 90.50 332 ASN A N 1
ATOM 2485 C CA . ASN A 1 332 ? 3.965 -10.698 1.500 1.00 90.50 332 ASN A CA 1
ATOM 2486 C C . ASN A 1 332 ? 4.187 -11.210 2.934 1.00 90.50 332 ASN A C 1
ATOM 2488 O O . ASN A 1 332 ? 3.826 -10.539 3.896 1.00 90.50 332 ASN A O 1
ATOM 2492 N N . SER A 1 333 ? 4.808 -12.381 3.083 1.00 88.25 333 SER A N 1
ATOM 2493 C CA . SER A 1 333 ? 4.980 -13.081 4.366 1.00 88.25 333 SER A CA 1
ATOM 2494 C C . SER A 1 333 ? 5.741 -12.323 5.465 1.00 88.25 333 SER A C 1
ATOM 2496 O O . SER A 1 333 ? 5.785 -12.821 6.586 1.00 88.25 333 SER A O 1
ATOM 2498 N N . SER A 1 334 ? 6.334 -11.160 5.178 1.00 92.44 334 SER A N 1
ATOM 2499 C CA . SER A 1 334 ? 7.058 -10.320 6.140 1.00 92.44 334 SER A CA 1
ATOM 2500 C C . SER A 1 334 ? 6.757 -8.817 6.029 1.00 92.44 334 SER A C 1
ATOM 2502 O O . SER A 1 334 ? 7.451 -8.021 6.662 1.00 92.44 334 SER A O 1
ATOM 2504 N N . VAL A 1 335 ? 5.751 -8.392 5.247 1.00 95.00 335 VAL A N 1
ATOM 2505 C CA . VAL A 1 335 ? 5.412 -6.966 5.058 1.00 95.00 335 VAL A CA 1
ATOM 2506 C C . VAL A 1 335 ? 3.901 -6.722 5.044 1.00 95.00 335 VAL A C 1
ATOM 2508 O O . VAL A 1 335 ? 3.177 -7.197 4.163 1.00 95.00 335 VAL A O 1
ATOM 2511 N N . TYR A 1 336 ? 3.461 -5.885 5.981 1.00 95.44 336 TYR A N 1
ATOM 2512 C CA . TYR A 1 336 ? 2.151 -5.244 5.997 1.00 95.44 336 TYR A CA 1
ATOM 2513 C C . TYR A 1 336 ? 2.151 -3.922 5.219 1.00 95.44 336 TYR A C 1
ATOM 2515 O O . TYR A 1 336 ? 3.128 -3.174 5.223 1.00 95.44 336 TYR A O 1
ATOM 2523 N N . LEU A 1 337 ? 1.007 -3.599 4.627 1.00 96.12 337 LEU A N 1
ATOM 2524 C CA . LEU A 1 337 ? 0.629 -2.271 4.162 1.00 96.12 337 LEU A CA 1
ATOM 2525 C C . LEU A 1 337 ? -0.411 -1.710 5.132 1.00 96.12 337 LEU A C 1
ATOM 2527 O O . LEU A 1 337 ? -1.521 -2.235 5.201 1.00 96.12 337 LEU A O 1
ATOM 2531 N N . ALA A 1 338 ? -0.063 -0.656 5.865 1.00 97.19 338 ALA A N 1
ATOM 2532 C CA . ALA A 1 338 ? -1.033 0.143 6.606 1.00 97.19 338 ALA A CA 1
ATOM 2533 C C . ALA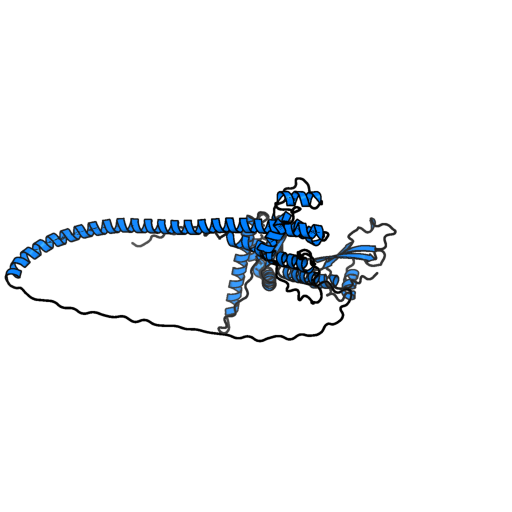 A 1 338 ? -1.485 1.323 5.735 1.00 97.19 338 ALA A C 1
ATOM 2535 O O . ALA A 1 338 ? -0.650 2.031 5.166 1.00 97.19 338 ALA A O 1
ATOM 2536 N N . GLU A 1 339 ? -2.797 1.528 5.642 1.00 96.75 339 GLU A N 1
ATOM 2537 C CA . GLU A 1 339 ? -3.422 2.668 4.968 1.00 96.75 339 GLU A CA 1
ATOM 2538 C C . GLU A 1 339 ? -4.107 3.554 6.012 1.00 96.75 339 GLU A C 1
ATOM 2540 O O . GLU A 1 339 ? -4.810 3.054 6.893 1.00 96.75 339 GLU A O 1
ATOM 2545 N N . PHE A 1 340 ? -3.897 4.863 5.918 1.00 97.38 340 PHE A N 1
ATOM 2546 C CA . PHE A 1 340 ? -4.354 5.874 6.868 1.00 97.38 340 PHE A CA 1
ATOM 2547 C C . PHE A 1 340 ? -5.388 6.812 6.242 1.00 97.38 340 PHE A C 1
ATOM 2549 O O . PHE A 1 340 ? -5.447 6.972 5.024 1.00 97.38 340 PHE A O 1
ATOM 2556 N N . ASP A 1 341 ? -6.200 7.455 7.082 1.00 95.88 341 ASP A N 1
ATOM 2557 C CA . ASP A 1 341 ? -7.206 8.427 6.635 1.00 95.88 341 ASP A CA 1
ATOM 2558 C C . ASP A 1 341 ? -6.598 9.667 5.950 1.00 95.88 341 ASP A C 1
ATOM 2560 O O . ASP A 1 341 ? -7.222 10.278 5.081 1.00 95.88 341 ASP A O 1
ATOM 2564 N N . THR A 1 342 ? -5.367 10.024 6.321 1.00 95.44 342 THR A N 1
ATOM 2565 C CA . THR A 1 342 ? -4.626 11.185 5.825 1.00 95.44 342 THR A CA 1
ATOM 2566 C C . THR A 1 342 ? -3.120 10.908 5.761 1.00 95.44 342 THR A C 1
ATOM 2568 O O . THR A 1 342 ? -2.593 10.051 6.473 1.00 95.44 342 THR A O 1
ATOM 2571 N N . ALA A 1 343 ? -2.401 11.686 4.945 1.00 93.94 343 ALA A N 1
ATOM 2572 C CA . ALA A 1 343 ? -0.934 11.691 4.925 1.00 93.94 343 ALA A CA 1
ATOM 2573 C C . ALA A 1 343 ? -0.348 12.098 6.289 1.00 93.94 343 ALA A C 1
ATOM 2575 O O . ALA A 1 343 ? 0.593 11.492 6.778 1.00 93.94 343 ALA A O 1
ATOM 2576 N N . ASP A 1 344 ? -0.981 13.076 6.935 1.00 95.88 344 ASP A N 1
ATOM 2577 C CA . ASP A 1 344 ? -0.655 13.586 8.267 1.00 95.88 344 ASP A CA 1
ATOM 2578 C C . ASP A 1 344 ? -0.760 12.494 9.363 1.00 95.88 344 ASP A C 1
ATOM 2580 O O . ASP A 1 344 ? 0.110 12.392 10.229 1.00 95.88 344 ASP A O 1
ATOM 2584 N N . SER A 1 345 ? -1.743 11.589 9.271 1.00 97.12 345 SER A N 1
ATOM 2585 C CA . SER A 1 345 ? -1.798 10.361 10.083 1.00 97.12 345 SER A CA 1
ATOM 2586 C C . SER A 1 345 ? -0.678 9.366 9.749 1.00 97.12 345 SER A C 1
ATOM 2588 O O . SER A 1 345 ? -0.097 8.771 10.657 1.00 97.12 345 SER A O 1
ATOM 2590 N N . ALA A 1 346 ? -0.347 9.170 8.470 1.00 96.44 346 ALA A N 1
ATOM 2591 C CA . ALA A 1 346 ? 0.739 8.271 8.069 1.00 96.44 346 ALA A CA 1
ATOM 2592 C C . ALA A 1 346 ? 2.118 8.775 8.549 1.00 96.44 346 ALA A C 1
ATOM 2594 O O . ALA A 1 346 ? 2.938 7.983 9.020 1.00 96.44 346 ALA A O 1
ATOM 2595 N N . ASP A 1 347 ? 2.351 10.089 8.505 1.00 95.62 347 ASP A N 1
ATOM 2596 C CA . ASP A 1 347 ? 3.571 10.732 8.997 1.00 95.62 347 ASP A CA 1
ATOM 2597 C C . ASP A 1 347 ? 3.646 10.714 10.535 1.00 95.62 347 ASP A C 1
ATOM 2599 O O . ASP A 1 347 ? 4.694 10.362 11.088 1.00 95.62 347 ASP A O 1
ATOM 2603 N N . ARG A 1 348 ? 2.530 10.955 11.249 1.00 96.62 348 ARG A N 1
ATOM 2604 C CA . ARG A 1 348 ? 2.450 10.701 12.705 1.00 96.62 348 ARG A CA 1
ATOM 2605 C C . ARG A 1 348 ? 2.780 9.258 13.055 1.00 96.62 348 ARG A C 1
ATOM 2607 O O . ARG A 1 348 ? 3.516 9.028 14.009 1.00 96.62 348 ARG A O 1
ATOM 2614 N N . PHE A 1 349 ? 2.291 8.282 12.291 1.00 97.00 349 PHE A N 1
ATOM 2615 C CA . PHE A 1 349 ? 2.623 6.882 12.543 1.00 97.00 349 PHE A CA 1
ATOM 2616 C C . PHE A 1 349 ? 4.123 6.597 12.368 1.00 97.00 349 PHE A C 1
ATOM 2618 O O . PHE A 1 349 ? 4.712 5.954 13.234 1.00 97.00 349 PHE A O 1
ATOM 2625 N N . ARG A 1 350 ? 4.774 7.126 11.320 1.00 96.19 350 ARG A N 1
ATOM 2626 C CA . ARG A 1 350 ? 6.240 7.019 11.140 1.00 96.19 350 ARG A CA 1
ATOM 2627 C C . ARG A 1 350 ? 7.007 7.612 12.331 1.00 96.19 350 ARG A C 1
ATOM 2629 O O . ARG A 1 350 ? 7.954 7.000 12.827 1.00 96.19 350 ARG A O 1
ATOM 2636 N N . HIS A 1 351 ? 6.564 8.765 12.828 1.00 96.00 351 HIS A N 1
ATOM 2637 C CA . HIS A 1 351 ? 7.124 9.416 14.014 1.00 96.00 351 HIS A CA 1
ATOM 2638 C C . HIS A 1 351 ? 6.913 8.576 15.290 1.00 96.00 351 HIS A C 1
ATOM 2640 O O . HIS A 1 351 ? 7.878 8.294 15.997 1.00 96.00 351 HIS A O 1
ATOM 2646 N N . TYR A 1 352 ? 5.703 8.057 15.530 1.00 95.88 352 TYR A N 1
ATOM 2647 C CA . TYR A 1 352 ? 5.408 7.165 16.659 1.00 95.88 352 TYR A CA 1
ATOM 2648 C C . TYR A 1 352 ? 6.176 5.842 16.618 1.00 95.88 352 TYR A C 1
ATOM 2650 O O . TYR A 1 352 ? 6.574 5.345 17.666 1.00 95.88 352 TYR A O 1
ATOM 2658 N N . VAL A 1 353 ? 6.440 5.276 15.441 1.00 94.75 353 VAL A N 1
ATOM 2659 C CA . VAL A 1 353 ? 7.308 4.094 15.326 1.00 94.75 353 VAL A CA 1
ATOM 2660 C C . VAL A 1 353 ? 8.761 4.425 15.677 1.00 94.75 353 VAL A C 1
ATOM 2662 O O . VAL A 1 353 ? 9.474 3.563 16.177 1.00 94.75 353 VAL A O 1
ATOM 2665 N N . THR A 1 354 ? 9.191 5.672 15.475 1.00 94.25 354 THR A N 1
ATOM 2666 C CA . THR A 1 354 ? 10.549 6.126 15.808 1.00 94.25 354 THR A CA 1
ATOM 2667 C C . THR A 1 354 ? 10.700 6.416 17.307 1.00 94.25 354 THR A C 1
ATOM 2669 O O . THR A 1 354 ? 11.660 5.967 17.926 1.00 94.25 354 THR A O 1
ATOM 2672 N N . GLU A 1 355 ? 9.748 7.130 17.918 1.00 95.00 355 GLU A N 1
ATOM 2673 C CA . GLU A 1 355 ? 9.838 7.559 19.328 1.00 95.00 355 GLU A CA 1
ATOM 2674 C C . GLU A 1 355 ? 9.209 6.580 20.331 1.00 95.00 355 GLU A C 1
ATOM 2676 O O . GLU A 1 355 ? 9.546 6.594 21.516 1.00 95.00 355 GLU A O 1
ATOM 2681 N N . HIS A 1 356 ? 8.271 5.740 19.891 1.00 94.25 356 HIS A N 1
ATOM 2682 C CA . HIS A 1 356 ? 7.481 4.834 20.736 1.00 94.25 356 HIS A CA 1
ATOM 2683 C C . HIS A 1 356 ? 7.499 3.392 20.195 1.00 94.25 356 HIS A C 1
ATOM 2685 O O . HIS A 1 356 ? 6.522 2.653 20.345 1.00 94.25 356 HIS A O 1
ATOM 2691 N N . TRP A 1 357 ? 8.624 2.998 19.582 1.00 92.00 357 TRP A N 1
ATOM 2692 C CA . TRP A 1 357 ? 8.851 1.700 18.932 1.00 92.00 357 TRP A CA 1
ATOM 2693 C C . TRP A 1 357 ? 8.388 0.498 19.774 1.00 92.00 357 TRP A C 1
ATOM 2695 O O . TRP A 1 357 ? 7.758 -0.410 19.241 1.00 92.00 357 TRP A O 1
ATOM 2705 N N . GLU A 1 358 ? 8.615 0.526 21.092 1.00 93.25 358 GLU A N 1
ATOM 2706 C CA . GLU A 1 358 ? 8.197 -0.506 22.056 1.00 93.25 358 GLU A CA 1
ATOM 2707 C C . GLU A 1 358 ? 6.684 -0.785 21.986 1.00 93.25 358 GLU A C 1
ATOM 2709 O O . GLU A 1 358 ? 6.257 -1.925 21.814 1.00 93.25 358 GLU A O 1
ATOM 2714 N N . VAL A 1 359 ? 5.868 0.274 22.022 1.00 91.88 359 VAL A N 1
ATOM 2715 C CA . VAL A 1 359 ? 4.396 0.189 22.073 1.00 91.88 359 VAL A CA 1
ATOM 2716 C C . VAL A 1 359 ? 3.800 -0.264 20.732 1.00 91.88 359 VAL A C 1
ATOM 2718 O O . VAL A 1 359 ? 2.669 -0.749 20.682 1.00 91.88 359 VAL A O 1
ATOM 2721 N N . ILE A 1 360 ? 4.545 -0.106 19.632 1.00 92.94 360 ILE A N 1
ATOM 2722 C CA . ILE A 1 360 ? 4.166 -0.633 18.313 1.00 92.94 360 ILE A CA 1
ATOM 2723 C C . ILE A 1 360 ? 4.685 -2.073 18.126 1.00 92.94 360 ILE A C 1
ATOM 2725 O O . ILE A 1 360 ? 3.987 -2.898 17.534 1.00 92.94 360 ILE A O 1
ATOM 2729 N N . ASN A 1 361 ? 5.849 -2.424 18.684 1.00 92.06 361 ASN A N 1
ATOM 2730 C CA . ASN A 1 361 ? 6.370 -3.796 18.689 1.00 92.06 361 ASN A CA 1
ATOM 2731 C C . ASN A 1 361 ? 5.459 -4.771 19.450 1.00 92.06 361 ASN A C 1
ATOM 2733 O O . ASN A 1 3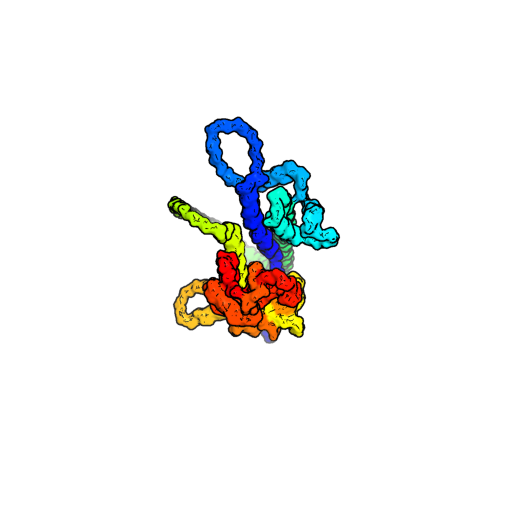61 ? 5.302 -5.900 18.994 1.00 92.06 361 ASN A O 1
ATOM 2737 N N . ASP A 1 362 ? 4.775 -4.338 20.513 1.00 92.62 362 ASP A N 1
ATOM 2738 C CA . ASP A 1 362 ? 3.729 -5.132 21.193 1.00 92.62 362 ASP A CA 1
ATOM 2739 C C . ASP A 1 362 ? 2.601 -5.614 20.246 1.00 92.62 362 ASP A C 1
ATOM 2741 O O . ASP A 1 362 ? 1.848 -6.532 20.576 1.00 92.62 362 ASP A O 1
ATOM 2745 N N . ILE A 1 363 ? 2.458 -4.991 19.069 1.00 92.62 363 ILE A N 1
ATOM 2746 C CA . ILE A 1 363 ? 1.407 -5.268 18.079 1.00 92.62 363 ILE A CA 1
ATOM 2747 C C . ILE A 1 363 ? 1.909 -6.207 16.971 1.00 92.62 363 ILE A C 1
ATOM 2749 O O . ILE A 1 363 ? 1.170 -7.086 16.529 1.00 92.62 363 ILE A O 1
ATOM 2753 N N . PHE A 1 364 ? 3.155 -6.030 16.517 1.00 89.81 364 PHE A N 1
ATOM 2754 C CA . PHE A 1 364 ? 3.729 -6.733 15.355 1.00 89.81 364 PHE A CA 1
ATOM 2755 C C . PHE A 1 364 ? 4.865 -7.719 15.700 1.00 89.81 364 PHE A C 1
ATOM 2757 O O . PHE A 1 364 ? 5.362 -8.421 14.817 1.00 89.81 364 PHE A O 1
ATOM 2764 N N . GLY A 1 365 ? 5.266 -7.794 16.970 1.00 87.56 365 GLY A N 1
ATOM 2765 C CA . GLY A 1 365 ? 6.423 -8.540 17.458 1.00 87.56 365 GLY A CA 1
ATOM 2766 C C . GLY A 1 365 ? 7.725 -7.722 17.442 1.00 87.56 365 GLY A C 1
ATOM 2767 O O . GLY A 1 365 ? 7.857 -6.732 16.728 1.00 87.56 365 GLY A O 1
ATOM 2768 N N . ASN A 1 366 ? 8.718 -8.185 18.211 1.00 83.88 366 ASN A N 1
ATOM 2769 C CA . ASN A 1 366 ? 9.989 -7.511 18.550 1.00 83.88 366 ASN A CA 1
ATOM 2770 C C . ASN A 1 366 ? 10.991 -7.271 17.389 1.00 83.88 366 ASN A C 1
ATOM 2772 O O . ASN A 1 366 ? 12.204 -7.383 17.579 1.00 83.88 366 ASN A O 1
ATOM 2776 N N . SER A 1 367 ? 10.541 -7.022 16.160 1.00 85.19 367 SER A N 1
ATOM 2777 C CA . SER A 1 367 ? 11.406 -6.809 14.986 1.00 85.19 367 SER A CA 1
ATOM 2778 C C . SER A 1 367 ? 10.672 -6.052 13.873 1.00 85.19 367 SER A C 1
ATOM 2780 O O . SER A 1 367 ? 10.602 -6.538 12.742 1.00 85.19 367 SER A O 1
ATOM 2782 N N . LEU A 1 368 ? 10.082 -4.902 14.203 1.00 91.44 368 LEU A N 1
ATOM 2783 C CA . LEU A 1 368 ? 9.431 -4.020 13.237 1.00 91.44 368 LEU A CA 1
ATOM 2784 C C . LEU A 1 368 ? 10.434 -3.069 12.564 1.00 91.44 368 LEU A C 1
ATOM 2786 O O . LEU A 1 368 ? 11.350 -2.557 13.203 1.00 91.44 368 LEU A O 1
ATOM 2790 N N . ASP A 1 369 ? 10.234 -2.835 11.271 1.00 94.25 369 ASP A N 1
ATOM 2791 C CA . ASP A 1 369 ? 11.049 -1.979 10.405 1.00 94.25 369 ASP A CA 1
ATOM 2792 C C . ASP A 1 369 ? 10.113 -1.216 9.446 1.00 94.25 369 ASP A C 1
ATOM 2794 O O . ASP A 1 369 ? 9.200 -1.812 8.867 1.00 94.25 369 ASP A O 1
ATOM 2798 N N . ILE A 1 370 ? 10.294 0.098 9.286 1.00 94.38 370 ILE A N 1
ATOM 2799 C CA . ILE A 1 370 ? 9.465 0.904 8.375 1.00 94.38 370 ILE A CA 1
ATOM 2800 C C . ILE A 1 370 ? 10.170 1.004 7.035 1.00 94.38 370 ILE A C 1
ATOM 2802 O O . ILE A 1 370 ? 11.158 1.717 6.876 1.00 94.38 370 ILE A O 1
ATOM 2806 N N . MET A 1 371 ? 9.624 0.301 6.048 1.00 93.31 371 MET A N 1
ATOM 2807 C CA . MET A 1 371 ? 10.150 0.358 4.695 1.00 93.31 371 MET A CA 1
ATOM 2808 C C . MET A 1 371 ? 9.638 1.605 3.981 1.00 93.31 371 MET A C 1
ATOM 2810 O O . MET A 1 371 ? 8.429 1.833 3.869 1.00 93.31 371 MET A O 1
ATOM 2814 N N . ASP A 1 372 ? 10.556 2.365 3.394 1.00 89.56 372 ASP A N 1
ATOM 2815 C CA . ASP A 1 372 ? 10.165 3.359 2.408 1.00 89.56 372 ASP A CA 1
ATOM 2816 C C . ASP A 1 372 ? 9.610 2.690 1.151 1.00 89.56 372 ASP A C 1
ATOM 2818 O O . ASP A 1 372 ? 10.117 1.685 0.638 1.00 89.56 372 ASP A O 1
ATOM 2822 N N . LYS A 1 373 ? 8.500 3.252 0.670 1.00 90.81 373 LYS A N 1
ATOM 2823 C CA . LYS A 1 373 ? 7.759 2.722 -0.468 1.00 90.81 373 LYS A CA 1
ATOM 2824 C C . LYS A 1 373 ? 8.573 2.992 -1.728 1.00 90.81 373 LYS A C 1
ATOM 2826 O O . LYS A 1 373 ? 8.790 4.142 -2.090 1.00 90.81 373 LYS A O 1
ATOM 2831 N N . THR A 1 374 ? 9.035 1.936 -2.389 1.00 93.38 374 THR A N 1
ATOM 2832 C CA . THR A 1 374 ? 9.797 2.054 -3.637 1.00 93.38 374 THR A CA 1
ATOM 2833 C C . THR A 1 374 ? 8.887 1.960 -4.857 1.00 93.38 374 THR A C 1
ATOM 2835 O O . THR A 1 374 ? 7.932 1.180 -4.908 1.00 93.38 374 THR A O 1
ATOM 2838 N N . PHE A 1 375 ? 9.197 2.763 -5.868 1.00 92.44 375 PHE A N 1
ATOM 2839 C CA . PHE A 1 375 ? 8.387 2.949 -7.065 1.00 92.44 375 PHE A CA 1
ATOM 2840 C C . PHE A 1 375 ? 9.170 2.503 -8.291 1.00 92.44 375 PHE A C 1
ATOM 2842 O O . PHE A 1 375 ? 10.304 2.921 -8.498 1.00 92.44 375 PHE A O 1
ATOM 2849 N N . ASN A 1 376 ? 8.577 1.624 -9.095 1.00 94.00 376 ASN A N 1
ATOM 2850 C CA . ASN A 1 376 ? 9.286 0.915 -10.154 1.00 94.00 376 ASN A CA 1
ATOM 2851 C C . ASN A 1 376 ? 8.815 1.418 -11.527 1.00 94.00 376 ASN A C 1
ATOM 2853 O O . ASN A 1 376 ? 7.670 1.183 -11.914 1.00 94.00 376 ASN A O 1
ATOM 2857 N N . LEU A 1 377 ? 9.700 2.085 -12.267 1.00 94.38 377 LEU A N 1
ATOM 2858 C CA . LEU A 1 377 ? 9.476 2.560 -13.633 1.00 94.38 377 LEU A CA 1
ATOM 2859 C C . LEU A 1 377 ? 10.104 1.601 -14.641 1.00 94.38 377 LEU A C 1
ATOM 2861 O O . LEU A 1 377 ? 11.246 1.189 -14.464 1.00 94.38 377 LEU A O 1
ATOM 2865 N N . ILE A 1 378 ? 9.397 1.290 -15.731 1.00 95.19 378 ILE A N 1
ATOM 2866 C CA . ILE A 1 378 ? 9.961 0.533 -16.858 1.00 95.19 378 ILE A CA 1
ATOM 2867 C C . ILE A 1 378 ? 10.211 1.479 -18.033 1.00 95.19 378 ILE A C 1
ATOM 2869 O O . ILE A 1 378 ? 9.314 1.740 -18.837 1.00 95.19 378 ILE A O 1
ATOM 2873 N N . VAL A 1 379 ? 11.446 1.965 -18.147 1.00 95.06 379 VAL A N 1
ATOM 2874 C CA . VAL A 1 379 ? 11.896 2.766 -19.290 1.00 95.06 379 VAL A CA 1
ATOM 2875 C C . VAL A 1 379 ? 12.212 1.823 -20.451 1.00 95.06 379 VAL A C 1
ATOM 2877 O O . VAL A 1 379 ? 12.910 0.820 -20.289 1.00 95.06 379 VAL A O 1
ATOM 2880 N N . ARG A 1 380 ? 11.672 2.114 -21.636 1.00 94.31 380 ARG A N 1
ATOM 2881 C CA . ARG A 1 380 ? 11.862 1.311 -22.856 1.00 94.31 380 ARG A CA 1
ATOM 2882 C C . ARG A 1 380 ? 12.783 2.034 -23.833 1.00 94.31 380 ARG A C 1
ATOM 2884 O O . ARG A 1 380 ? 12.899 3.250 -23.782 1.00 94.31 380 ARG A O 1
ATOM 2891 N N . PHE A 1 381 ? 13.381 1.272 -24.747 1.00 94.12 381 PHE A N 1
ATOM 2892 C CA . PHE A 1 381 ? 14.266 1.769 -25.811 1.00 94.12 381 PHE A CA 1
ATOM 2893 C C . PHE A 1 381 ? 15.557 2.450 -25.318 1.00 94.12 381 PHE A C 1
ATOM 2895 O O . PHE A 1 381 ? 16.198 3.170 -26.077 1.00 94.12 381 PHE A O 1
ATOM 2902 N N . VAL A 1 382 ? 15.976 2.176 -24.079 1.00 95.69 382 VAL A N 1
ATOM 2903 C CA . VAL A 1 382 ? 17.221 2.711 -23.508 1.00 95.69 382 VAL A CA 1
ATOM 2904 C C . VAL A 1 382 ? 18.422 2.141 -24.279 1.00 95.69 382 VAL A C 1
ATOM 2906 O O . VAL A 1 382 ? 18.486 0.911 -24.422 1.00 95.69 382 VAL A O 1
ATOM 2909 N N . PRO A 1 383 ? 19.365 2.969 -24.772 1.00 95.12 383 PRO A N 1
ATOM 2910 C CA . PRO A 1 383 ? 20.589 2.499 -25.417 1.00 95.12 383 PRO A CA 1
ATOM 2911 C C . PRO A 1 383 ? 21.351 1.516 -24.524 1.00 95.12 383 PRO A C 1
ATOM 2913 O O . PRO A 1 383 ? 21.568 1.773 -23.345 1.00 95.12 383 PRO A O 1
ATOM 2916 N N . CYS A 1 384 ? 21.748 0.368 -25.074 1.00 94.75 384 CYS A N 1
ATOM 2917 C CA . CYS A 1 384 ? 22.394 -0.705 -24.309 1.00 94.75 384 CYS A CA 1
ATOM 2918 C C . CYS A 1 384 ? 23.763 -1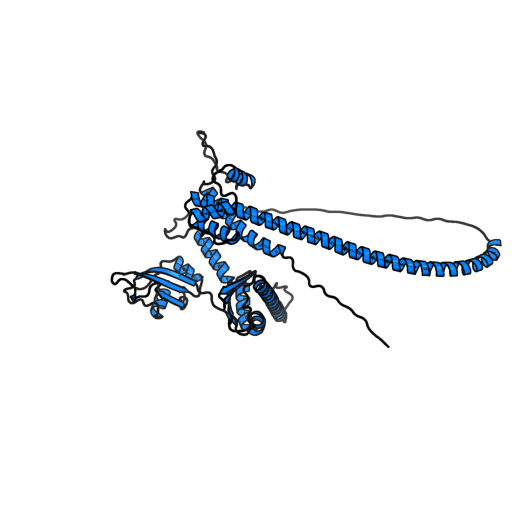.118 -24.879 1.00 94.75 384 CYS A C 1
ATOM 2920 O O . CYS A 1 384 ? 24.182 -2.267 -24.724 1.00 94.75 384 CYS A O 1
ATOM 2922 N N . LYS A 1 385 ? 24.420 -0.181 -25.577 1.00 92.44 385 LYS A N 1
ATOM 2923 C CA . LYS A 1 385 ? 25.796 -0.276 -26.104 1.00 92.44 385 LYS A CA 1
ATOM 2924 C C . LYS A 1 385 ? 26.683 0.924 -25.716 1.00 92.44 385 LYS A C 1
ATOM 2926 O O . LYS A 1 385 ? 27.797 1.027 -26.218 1.00 92.44 385 LYS A O 1
ATOM 2931 N N . GLY A 1 386 ? 26.159 1.824 -24.886 1.00 90.75 386 GLY A N 1
ATOM 2932 C CA . GLY A 1 386 ? 26.853 3.004 -24.371 1.00 90.75 386 GLY A CA 1
ATOM 2933 C C . GLY A 1 386 ? 27.675 2.722 -23.109 1.00 90.75 386 GLY A C 1
ATOM 2934 O O . GLY A 1 386 ? 27.746 1.569 -22.677 1.00 90.75 386 GLY A O 1
ATOM 2935 N N . PRO A 1 387 ? 28.239 3.763 -22.470 1.00 93.94 387 PRO A N 1
ATOM 2936 C CA . PRO A 1 387 ? 28.920 3.664 -21.181 1.00 93.94 387 PRO A CA 1
ATOM 2937 C C . PRO A 1 387 ? 27.945 3.638 -19.987 1.00 93.94 387 PRO A C 1
ATOM 2939 O O . PRO A 1 387 ? 28.390 3.587 -18.844 1.00 93.94 387 PRO A O 1
ATOM 2942 N N . PHE A 1 388 ? 26.628 3.704 -20.228 1.00 95.44 388 PHE A N 1
ATOM 2943 C CA . PHE A 1 388 ? 25.616 3.631 -19.176 1.00 95.44 388 PHE A CA 1
ATOM 2944 C C . PHE A 1 388 ? 25.576 2.243 -18.521 1.00 95.44 388 PHE A C 1
ATOM 2946 O O . PHE A 1 388 ? 25.168 1.251 -19.136 1.00 95.44 388 PHE A O 1
ATOM 2953 N N . ASP A 1 389 ? 25.935 2.214 -17.242 1.00 95.56 389 ASP A N 1
ATOM 2954 C CA . ASP A 1 389 ? 25.880 1.051 -16.368 1.00 95.56 389 ASP A CA 1
ATOM 2955 C C . ASP A 1 389 ? 24.863 1.312 -15.237 1.00 95.56 389 ASP A C 1
ATOM 2957 O O . ASP A 1 389 ? 25.057 2.246 -14.458 1.00 95.56 389 ASP A O 1
ATOM 2961 N N . PRO A 1 390 ? 23.762 0.544 -15.127 1.00 96.25 390 PRO A N 1
ATOM 2962 C CA . PRO A 1 390 ? 22.753 0.764 -14.092 1.00 96.25 390 PRO A CA 1
ATOM 2963 C C . PRO A 1 390 ? 23.200 0.356 -12.683 1.00 96.25 390 PRO A C 1
ATOM 2965 O O . PRO A 1 390 ? 22.563 0.784 -11.720 1.00 96.25 390 PRO A O 1
ATOM 2968 N N . ASP A 1 391 ? 24.265 -0.441 -12.562 1.00 96.19 391 ASP A N 1
ATOM 2969 C CA . ASP A 1 391 ? 24.862 -0.815 -11.277 1.00 96.19 391 ASP A CA 1
ATOM 2970 C C . ASP A 1 391 ? 25.880 0.254 -10.800 1.00 96.19 391 ASP A C 1
ATOM 2972 O O . ASP A 1 391 ? 26.263 0.291 -9.628 1.00 96.19 391 ASP A O 1
ATOM 2976 N N . ASN A 1 392 ? 26.270 1.193 -11.677 1.00 96.44 392 ASN A N 1
ATOM 2977 C CA . ASN A 1 392 ? 27.150 2.319 -11.365 1.00 96.44 392 ASN A CA 1
ATOM 2978 C C . ASN A 1 392 ? 26.365 3.530 -10.835 1.00 96.44 392 ASN A C 1
ATOM 2980 O O . ASN A 1 392 ? 25.670 4.235 -11.572 1.00 96.44 392 ASN A O 1
ATOM 2984 N N . PHE A 1 393 ? 26.571 3.846 -9.555 1.00 96.38 393 PHE A N 1
ATOM 2985 C CA . PHE A 1 393 ? 25.972 5.001 -8.882 1.00 96.38 393 PHE A CA 1
ATOM 2986 C C . PHE A 1 393 ? 26.129 6.335 -9.647 1.00 96.38 393 PHE A C 1
ATOM 2988 O O . PHE A 1 393 ? 25.178 7.112 -9.725 1.00 96.38 393 PHE A O 1
ATOM 2995 N N . ASN A 1 394 ? 27.283 6.593 -10.275 1.00 96.75 394 ASN A N 1
ATOM 2996 C CA . ASN A 1 394 ? 27.514 7.844 -11.014 1.00 96.75 394 ASN A CA 1
ATOM 2997 C C . ASN A 1 394 ? 26.633 7.959 -12.270 1.00 96.75 394 ASN A C 1
ATOM 2999 O O . ASN A 1 394 ? 26.221 9.057 -12.650 1.00 96.75 394 ASN A O 1
ATOM 3003 N N . SER A 1 395 ? 26.315 6.831 -12.910 1.00 96.62 395 SER A N 1
ATOM 3004 C CA . SER A 1 395 ? 25.409 6.787 -14.060 1.00 96.62 395 SER A CA 1
ATOM 3005 C C . SER A 1 395 ? 23.959 7.041 -13.636 1.00 96.62 395 SER A C 1
ATOM 3007 O O . SER A 1 395 ? 23.239 7.744 -14.343 1.00 96.62 395 SER A O 1
ATOM 3009 N N . LEU A 1 396 ? 23.546 6.564 -12.455 1.00 97.06 396 LEU A N 1
ATOM 3010 C CA . LEU A 1 396 ? 22.243 6.907 -11.870 1.00 97.06 396 LEU A CA 1
ATOM 3011 C C . LEU A 1 396 ? 22.165 8.399 -11.516 1.00 97.06 396 LEU A C 1
ATOM 3013 O O . LEU A 1 396 ? 21.205 9.064 -11.897 1.00 97.06 396 LEU A O 1
ATOM 3017 N N . HIS A 1 397 ? 23.200 8.949 -10.877 1.00 96.69 397 HIS A N 1
ATOM 3018 C CA . HIS A 1 397 ? 23.246 10.370 -10.526 1.00 96.69 397 HIS A CA 1
ATOM 3019 C C . HIS A 1 397 ? 23.270 11.294 -11.760 1.00 96.69 397 HIS A C 1
ATOM 3021 O O . HIS A 1 397 ? 22.723 12.396 -11.734 1.00 96.69 397 HIS A O 1
ATOM 3027 N N . THR A 1 398 ? 23.828 10.826 -12.881 1.00 96.62 398 THR A N 1
ATOM 3028 C CA . THR A 1 398 ? 23.755 11.544 -14.165 1.00 96.62 398 THR A CA 1
ATOM 3029 C C . THR A 1 398 ? 22.313 11.620 -14.675 1.00 96.62 398 THR A C 1
ATOM 3031 O O . THR A 1 398 ? 21.875 12.703 -15.056 1.00 96.62 398 THR A O 1
ATOM 3034 N N . ILE A 1 399 ? 21.533 10.530 -14.591 1.00 95.94 399 ILE A N 1
ATOM 3035 C CA . ILE A 1 399 ? 20.087 10.564 -14.891 1.00 95.94 399 ILE A CA 1
ATOM 3036 C C . ILE A 1 399 ? 19.372 11.557 -13.962 1.00 95.94 399 ILE A C 1
ATOM 3038 O O . ILE A 1 399 ? 18.529 12.321 -14.428 1.00 95.94 399 ILE A O 1
ATOM 3042 N N . GLU A 1 400 ? 19.693 11.589 -12.666 1.00 96.62 400 GLU A N 1
ATOM 3043 C CA . GLU A 1 400 ? 19.086 12.556 -11.737 1.00 96.62 400 GLU A CA 1
ATOM 3044 C C . GLU A 1 400 ? 19.345 14.005 -12.169 1.00 96.62 400 GLU A C 1
ATOM 3046 O O . GLU A 1 400 ? 18.404 14.796 -12.260 1.00 96.62 400 GLU A O 1
ATOM 3051 N N . LEU A 1 401 ? 20.598 14.327 -12.501 1.00 96.19 401 LEU A N 1
ATOM 3052 C CA . LEU A 1 401 ? 21.020 15.658 -12.932 1.00 96.19 401 LEU A CA 1
ATOM 3053 C C . LEU A 1 401 ? 20.386 16.069 -14.273 1.00 96.19 401 LEU A C 1
ATOM 3055 O O . LEU A 1 401 ? 19.785 17.142 -14.356 1.00 96.19 401 LEU A O 1
ATOM 3059 N N . GLU A 1 402 ? 20.462 15.216 -15.301 1.00 95.19 402 GLU A N 1
ATOM 3060 C CA . GLU A 1 402 ? 19.906 15.485 -16.641 1.00 95.19 402 GLU A CA 1
ATOM 3061 C C . GLU A 1 402 ? 18.383 15.696 -16.609 1.00 95.19 402 GLU A C 1
ATOM 3063 O O . GLU A 1 402 ? 17.847 16.500 -17.371 1.00 95.19 402 GLU A O 1
ATOM 3068 N N . ASN A 1 403 ? 17.676 15.021 -15.696 1.00 94.19 403 ASN A N 1
ATOM 3069 C CA . ASN A 1 403 ? 16.219 15.104 -15.563 1.00 94.19 403 ASN A CA 1
ATOM 3070 C C . ASN A 1 403 ? 15.749 16.082 -14.467 1.00 94.19 403 ASN A C 1
ATOM 3072 O O . ASN A 1 403 ? 14.555 16.131 -14.166 1.00 94.19 403 ASN A O 1
ATOM 3076 N N . SER A 1 404 ? 16.660 16.869 -13.873 1.00 95.12 404 SER A N 1
ATOM 3077 C CA . SER A 1 404 ? 16.367 17.818 -12.779 1.00 95.12 404 SER A CA 1
ATOM 3078 C C . SER A 1 404 ? 15.629 17.180 -11.586 1.00 95.12 404 SER A C 1
ATOM 3080 O O . SER A 1 404 ? 14.716 17.769 -10.996 1.00 95.12 404 SER A O 1
ATOM 3082 N N . LEU A 1 405 ? 16.004 15.948 -11.241 1.00 95.12 405 LEU A N 1
ATOM 3083 C CA . LEU A 1 405 ? 15.475 15.203 -10.100 1.00 95.12 405 LEU A CA 1
ATOM 3084 C C . LEU A 1 405 ? 16.287 15.528 -8.831 1.00 95.12 405 LEU A C 1
ATOM 3086 O O . LEU A 1 405 ? 17.439 15.954 -8.924 1.00 95.12 405 LEU A O 1
ATOM 3090 N N . PRO A 1 406 ? 15.731 15.318 -7.623 1.00 96.31 406 PRO A N 1
ATOM 3091 C CA . PRO A 1 406 ? 16.527 15.360 -6.402 1.00 96.31 406 PRO A CA 1
ATOM 3092 C C . PRO A 1 406 ? 17.638 14.301 -6.436 1.00 96.31 406 PRO A C 1
ATOM 3094 O O . PRO A 1 406 ? 17.400 13.175 -6.876 1.00 96.31 406 PRO A O 1
ATOM 3097 N N . SER A 1 407 ? 18.818 14.649 -5.921 1.00 96.25 407 SER A N 1
ATOM 3098 C CA . SER A 1 407 ? 19.906 13.686 -5.704 1.00 96.25 407 SER A CA 1
ATOM 3099 C C . SER A 1 407 ? 19.458 12.559 -4.765 1.00 96.25 407 SER A C 1
ATOM 3101 O O . SER A 1 407 ? 18.699 12.815 -3.824 1.00 96.25 407 SER A O 1
ATOM 3103 N N . MET A 1 408 ? 19.929 11.331 -4.999 1.00 95.31 408 MET A N 1
ATOM 3104 C CA . MET A 1 408 ? 19.552 10.120 -4.250 1.00 95.31 408 MET A CA 1
ATOM 3105 C C . MET A 1 408 ? 18.052 9.765 -4.329 1.00 95.31 408 MET A C 1
ATOM 3107 O O . MET A 1 408 ? 17.526 9.092 -3.438 1.00 95.31 408 MET A O 1
ATOM 3111 N N . SER A 1 409 ? 17.331 10.210 -5.363 1.00 95.94 409 SER A N 1
ATOM 3112 C CA . SER A 1 409 ? 15.926 9.839 -5.584 1.00 95.94 409 SER A CA 1
ATOM 3113 C C . SER A 1 409 ? 15.733 8.614 -6.486 1.00 95.94 409 SER A C 1
ATOM 3115 O O . SER A 1 409 ? 14.663 7.995 -6.447 1.00 95.94 409 SER A O 1
ATOM 3117 N N . ILE A 1 410 ? 16.770 8.206 -7.225 1.00 97.25 410 ILE A N 1
ATOM 3118 C CA . ILE A 1 410 ? 16.893 6.883 -7.848 1.00 97.25 410 ILE A CA 1
ATOM 3119 C C . ILE A 1 410 ? 17.713 5.983 -6.911 1.00 97.25 410 ILE A C 1
ATOM 3121 O O . ILE A 1 410 ? 18.901 6.200 -6.694 1.00 97.25 410 ILE A O 1
ATOM 3125 N N . THR A 1 411 ? 17.085 4.945 -6.355 1.00 96.56 411 THR A N 1
ATOM 3126 C CA . THR A 1 411 ? 17.727 4.012 -5.410 1.00 96.56 411 THR A CA 1
ATOM 3127 C C . THR A 1 411 ? 18.467 2.870 -6.101 1.00 96.56 411 THR A C 1
ATOM 3129 O O . THR A 1 411 ? 19.351 2.263 -5.507 1.00 96.56 411 THR A O 1
ATOM 3132 N N . SER A 1 412 ? 18.059 2.522 -7.322 1.00 97.56 412 SER A N 1
ATOM 3133 C CA . SER A 1 412 ? 18.713 1.522 -8.171 1.00 97.56 412 SER A CA 1
ATOM 3134 C C . SER A 1 412 ? 18.156 1.583 -9.590 1.00 97.56 412 SER A C 1
ATOM 3136 O O . SER A 1 412 ? 17.028 2.038 -9.805 1.00 97.56 412 SER A O 1
ATOM 3138 N N . ALA A 1 413 ? 18.893 1.041 -10.555 1.00 97.62 413 ALA A N 1
ATOM 3139 C CA . ALA A 1 413 ? 18.307 0.579 -11.804 1.00 97.62 413 ALA A CA 1
ATOM 3140 C C . ALA A 1 413 ? 18.743 -0.865 -12.088 1.00 97.62 413 ALA A C 1
ATOM 3142 O O . ALA A 1 413 ? 19.713 -1.353 -11.523 1.00 97.62 413 ALA A O 1
ATOM 3143 N N . LEU A 1 414 ? 17.998 -1.575 -12.933 1.00 97.81 414 LEU A N 1
ATOM 3144 C CA . LEU A 1 414 ? 18.297 -2.948 -13.329 1.00 97.81 414 LEU A CA 1
ATOM 3145 C C . LEU A 1 414 ? 17.816 -3.200 -14.755 1.00 97.81 414 LEU A C 1
ATOM 3147 O O . LEU A 1 414 ? 16.674 -2.899 -15.114 1.00 97.81 414 LEU A O 1
ATOM 3151 N N . TRP A 1 415 ? 18.658 -3.809 -15.582 1.00 97.62 415 TRP A N 1
ATOM 3152 C CA . TRP A 1 415 ? 18.241 -4.261 -16.905 1.00 97.62 415 TRP A CA 1
ATOM 3153 C C . TRP A 1 415 ? 17.205 -5.391 -16.805 1.00 97.62 415 TRP A C 1
ATOM 3155 O O . TRP A 1 415 ? 17.510 -6.463 -16.290 1.00 97.62 415 TRP A O 1
ATOM 3165 N N . LEU A 1 416 ? 16.014 -5.222 -17.400 1.00 96.56 416 LEU A N 1
ATOM 3166 C CA . LEU A 1 416 ? 14.983 -6.281 -17.426 1.00 96.56 416 LEU A CA 1
ATOM 3167 C C . LEU A 1 416 ? 15.411 -7.547 -18.190 1.00 96.56 416 LEU A C 1
ATOM 3169 O O . LEU A 1 416 ? 14.764 -8.586 -18.085 1.00 96.56 416 LEU A O 1
ATOM 3173 N N . LYS A 1 417 ? 16.484 -7.460 -18.981 1.00 95.31 417 LYS A N 1
ATOM 3174 C CA . LYS A 1 417 ? 17.108 -8.594 -19.659 1.00 95.31 417 LYS A CA 1
ATOM 3175 C C . LYS A 1 417 ? 18.615 -8.560 -19.421 1.00 95.31 417 LYS A C 1
ATOM 3177 O O . LYS A 1 417 ? 19.264 -7.580 -19.810 1.00 95.31 417 LYS A O 1
ATOM 3182 N N . ASN A 1 418 ? 19.143 -9.642 -18.841 1.00 93.88 418 ASN A N 1
ATOM 3183 C CA . ASN A 1 418 ? 20.578 -9.870 -18.633 1.00 93.88 418 ASN A CA 1
ATOM 3184 C C . ASN A 1 418 ? 21.372 -9.49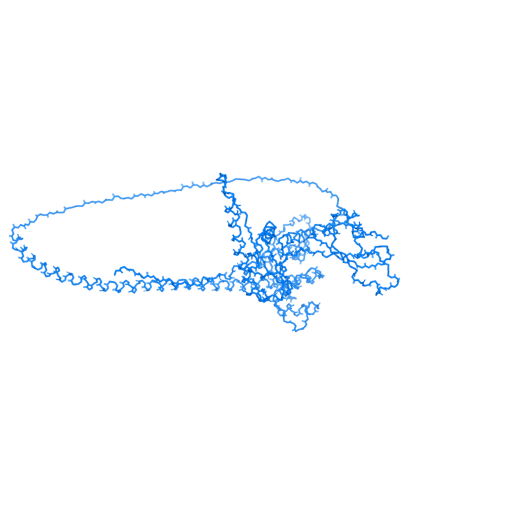2 -19.916 1.00 93.88 418 ASN A C 1
ATOM 3186 O O . ASN A 1 418 ? 20.964 -9.927 -21.002 1.00 93.88 418 ASN A O 1
ATOM 3190 N N . PRO A 1 419 ? 22.445 -8.672 -19.812 1.00 93.31 419 PRO A N 1
ATOM 3191 C CA . PRO A 1 419 ? 23.378 -8.369 -20.902 1.00 93.31 419 PRO A CA 1
ATOM 3192 C C . PRO A 1 419 ? 23.766 -9.563 -21.782 1.00 93.31 419 PRO A C 1
ATOM 3194 O O . PRO A 1 419 ? 23.599 -9.483 -22.999 1.00 93.31 419 PRO A O 1
ATOM 3197 N N . ASP A 1 420 ? 24.177 -10.679 -21.183 1.00 93.94 420 ASP A N 1
ATOM 3198 C CA . ASP A 1 420 ? 24.735 -11.856 -21.866 1.00 93.94 420 ASP A CA 1
ATOM 3199 C C . ASP A 1 420 ? 23.715 -12.565 -22.766 1.00 93.94 420 ASP A C 1
ATOM 3201 O O . ASP A 1 420 ? 24.063 -13.226 -23.741 1.00 93.94 420 ASP A O 1
ATOM 3205 N N . LEU A 1 421 ? 22.423 -12.406 -22.459 1.00 95.56 421 LEU A N 1
ATOM 3206 C CA . LEU A 1 421 ? 21.322 -13.019 -23.204 1.00 95.56 421 LEU A CA 1
ATOM 3207 C C . LEU A 1 421 ? 20.805 -12.124 -24.346 1.00 95.56 421 LEU A C 1
ATOM 3209 O O . LEU A 1 421 ? 19.820 -12.468 -25.014 1.00 95.56 421 LEU A O 1
ATOM 3213 N N . ARG A 1 422 ? 21.388 -10.937 -24.558 1.00 95.06 422 ARG A N 1
ATOM 3214 C CA . ARG A 1 422 ? 21.005 -10.014 -25.643 1.00 95.06 422 ARG A CA 1
ATOM 3215 C C . ARG A 1 422 ? 21.505 -10.528 -26.991 1.00 95.06 422 ARG A C 1
ATOM 3217 O O . ARG A 1 422 ? 22.518 -11.207 -27.090 1.00 95.06 422 ARG A O 1
ATOM 3224 N N . SER A 1 423 ? 20.795 -10.177 -28.063 1.00 96.06 423 SER A N 1
ATOM 3225 C CA . SER A 1 423 ? 21.339 -10.411 -29.406 1.00 96.06 423 SER A CA 1
ATOM 3226 C C . SER A 1 423 ? 22.533 -9.472 -29.626 1.00 96.06 423 SER A C 1
ATOM 3228 O O . SER A 1 423 ? 22.399 -8.290 -29.312 1.00 96.06 423 SER A O 1
ATOM 3230 N N . PRO A 1 424 ? 23.652 -9.899 -30.242 1.00 94.81 424 PRO A N 1
ATOM 3231 C CA . PRO A 1 424 ? 24.767 -9.001 -30.570 1.00 94.81 424 PRO A CA 1
ATOM 3232 C C . PRO A 1 424 ? 24.364 -7.785 -31.429 1.00 94.81 424 PRO A C 1
ATOM 3234 O O . PRO A 1 424 ? 25.039 -6.751 -31.428 1.00 94.81 424 PRO A O 1
ATOM 3237 N N . LYS A 1 425 ? 23.236 -7.878 -32.150 1.00 96.38 425 LYS A N 1
ATOM 3238 C CA . LYS A 1 425 ? 22.653 -6.786 -32.951 1.00 96.38 425 LYS A CA 1
ATOM 3239 C C . LYS A 1 425 ? 21.665 -5.896 -32.175 1.00 96.38 425 LYS A C 1
ATOM 3241 O O . LYS A 1 425 ? 21.225 -4.888 -32.713 1.00 96.38 425 LYS A O 1
ATOM 3246 N N . GLN A 1 426 ? 21.326 -6.230 -30.929 1.00 96.38 426 GLN A N 1
ATOM 3247 C CA . GLN A 1 426 ? 20.420 -5.451 -30.082 1.00 96.38 426 GLN A CA 1
ATOM 3248 C C . GLN A 1 426 ? 21.101 -4.146 -29.635 1.00 96.38 426 GLN A C 1
ATOM 3250 O O . GLN A 1 426 ? 22.106 -4.178 -28.931 1.00 96.38 426 GLN A O 1
ATOM 3255 N N . SER A 1 427 ? 20.572 -2.999 -30.066 1.00 95.88 427 SER A N 1
ATOM 3256 C CA . SER A 1 427 ? 21.070 -1.657 -29.717 1.00 95.88 427 SER A CA 1
ATOM 3257 C C . SER A 1 427 ? 20.400 -1.049 -28.482 1.00 95.88 427 SER A C 1
ATOM 3259 O O . SER A 1 427 ? 20.993 -0.191 -27.832 1.00 95.88 427 SER A O 1
ATOM 3261 N N . VAL A 1 428 ? 19.181 -1.492 -28.160 1.00 96.75 428 VAL A N 1
ATOM 3262 C CA . VAL A 1 428 ? 18.354 -0.957 -27.071 1.00 96.75 428 VAL A CA 1
ATOM 3263 C C . VAL A 1 428 ? 17.771 -2.060 -26.188 1.00 96.75 428 VAL A C 1
ATOM 3265 O O . VAL A 1 428 ? 17.515 -3.182 -26.639 1.00 96.75 428 VAL A O 1
ATOM 3268 N N . ALA A 1 429 ? 17.516 -1.737 -24.925 1.00 96.94 429 ALA A N 1
ATOM 3269 C CA . ALA A 1 429 ? 16.914 -2.628 -23.939 1.00 96.94 429 ALA A CA 1
ATOM 3270 C C . ALA A 1 429 ? 15.755 -1.939 -23.189 1.00 96.94 429 ALA A C 1
ATOM 3272 O O . ALA A 1 429 ? 15.305 -0.850 -23.548 1.00 96.94 429 ALA A O 1
ATOM 3273 N N . SER A 1 430 ? 15.219 -2.616 -22.172 1.00 97.25 430 SER A N 1
ATOM 3274 C CA . SER A 1 430 ? 14.302 -2.016 -21.197 1.00 97.25 430 SER A CA 1
ATOM 3275 C C . SER A 1 430 ? 14.954 -2.027 -19.821 1.00 97.25 430 SER A C 1
ATOM 3277 O O . SER A 1 430 ? 15.525 -3.042 -19.407 1.00 97.25 430 SER A O 1
ATOM 3279 N N . LEU A 1 431 ? 14.869 -0.893 -19.140 1.00 97.25 431 LEU A N 1
ATOM 3280 C CA . LEU A 1 431 ? 15.481 -0.629 -17.849 1.00 97.25 431 LEU A CA 1
ATOM 3281 C C . LEU A 1 431 ? 14.379 -0.480 -16.800 1.00 97.25 431 LEU A C 1
ATOM 3283 O O . LEU A 1 431 ? 13.427 0.275 -16.992 1.00 97.25 431 LEU A O 1
ATOM 3287 N N . LYS A 1 432 ? 14.513 -1.200 -15.691 1.00 97.38 432 LYS A N 1
ATOM 3288 C CA . LYS A 1 432 ? 13.724 -0.989 -14.484 1.00 97.38 432 LYS A CA 1
ATOM 3289 C C . LYS A 1 432 ? 14.458 0.043 -13.630 1.00 97.38 432 LYS A C 1
ATOM 3291 O O . LYS A 1 432 ? 15.540 -0.265 -13.150 1.00 97.38 432 LYS A O 1
ATOM 3296 N N . ILE A 1 433 ? 13.896 1.229 -13.435 1.00 97.50 433 ILE A N 1
ATOM 3297 C CA . ILE A 1 433 ? 14.412 2.235 -12.493 1.00 97.50 433 ILE A CA 1
ATOM 3298 C C . ILE A 1 433 ? 13.575 2.158 -11.213 1.00 97.50 433 ILE A C 1
ATOM 3300 O O . ILE A 1 433 ? 12.348 2.061 -11.284 1.00 97.50 433 ILE A O 1
ATOM 3304 N N . THR A 1 434 ? 14.227 2.186 -10.054 1.00 97.25 434 THR A N 1
ATOM 3305 C CA . THR A 1 434 ? 13.585 2.176 -8.736 1.00 97.25 434 THR A CA 1
ATOM 3306 C C . THR A 1 434 ? 13.787 3.536 -8.073 1.00 97.25 434 THR A C 1
ATOM 3308 O O . THR A 1 434 ? 14.924 3.944 -7.847 1.00 97.25 434 THR A O 1
ATOM 3311 N N . CYS A 1 435 ? 12.703 4.236 -7.750 1.00 96.19 435 CYS A N 1
ATOM 3312 C CA . CYS A 1 435 ? 12.725 5.518 -7.043 1.00 96.19 435 CYS A CA 1
ATOM 3313 C C . CYS A 1 435 ? 12.217 5.360 -5.601 1.00 96.19 435 CYS A C 1
ATOM 3315 O O . CYS A 1 435 ? 11.343 4.532 -5.343 1.00 96.19 435 CYS A O 1
ATOM 3317 N N . ASN A 1 436 ? 12.690 6.195 -4.672 1.00 93.75 436 ASN A N 1
ATOM 3318 C CA . ASN A 1 436 ? 12.168 6.261 -3.291 1.00 93.75 436 ASN A CA 1
ATOM 3319 C C . ASN A 1 436 ? 10.978 7.225 -3.122 1.00 93.75 436 ASN A C 1
ATOM 3321 O O . ASN A 1 436 ? 10.333 7.235 -2.079 1.00 93.75 436 ASN A O 1
ATOM 3325 N N . ASN A 1 437 ? 10.675 8.046 -4.133 1.00 88.75 437 ASN A N 1
ATOM 3326 C CA . ASN A 1 437 ? 9.714 9.141 -4.018 1.00 88.75 437 ASN A CA 1
ATOM 3327 C C . ASN A 1 437 ? 8.665 9.100 -5.152 1.00 88.75 437 ASN A C 1
ATOM 3329 O O . ASN A 1 437 ? 9.040 9.055 -6.334 1.00 88.75 437 ASN A O 1
ATOM 3333 N N . PRO A 1 438 ? 7.348 9.168 -4.853 1.00 87.38 438 PRO A N 1
ATOM 3334 C CA . PRO A 1 438 ? 6.316 9.148 -5.889 1.00 87.38 438 PRO A CA 1
ATOM 3335 C C . PRO A 1 438 ? 6.331 10.422 -6.751 1.00 87.38 438 PRO A C 1
ATOM 3337 O O . PRO A 1 438 ? 5.949 10.377 -7.917 1.00 87.38 438 PRO A O 1
ATOM 3340 N N . LYS A 1 439 ? 6.825 11.554 -6.228 1.00 89.06 439 LYS A N 1
ATOM 3341 C CA . LYS A 1 439 ? 6.987 12.805 -6.985 1.00 89.06 439 LYS A CA 1
ATOM 3342 C C . LYS A 1 439 ? 8.073 12.672 -8.055 1.00 89.06 439 LYS A C 1
ATOM 3344 O O . LYS A 1 439 ? 7.814 13.011 -9.204 1.00 89.06 439 LYS A O 1
ATOM 3349 N N . THR A 1 440 ? 9.239 12.116 -7.712 1.00 92.31 440 THR A N 1
ATOM 3350 C CA . THR A 1 440 ? 10.301 11.777 -8.683 1.00 92.31 440 THR A CA 1
ATOM 3351 C C . THR A 1 440 ? 9.760 10.837 -9.758 1.00 92.31 440 THR A C 1
ATOM 3353 O O . THR A 1 440 ? 9.871 11.123 -10.947 1.00 92.31 440 THR A O 1
ATOM 3356 N N . THR A 1 441 ? 9.084 9.769 -9.330 1.00 92.06 441 THR A N 1
ATOM 3357 C CA . THR A 1 441 ? 8.460 8.770 -10.211 1.00 92.06 441 THR A CA 1
ATOM 3358 C C . THR A 1 441 ? 7.529 9.420 -11.238 1.00 92.06 441 THR A C 1
ATOM 3360 O O . THR A 1 441 ? 7.638 9.164 -12.436 1.00 92.06 441 THR A O 1
ATOM 3363 N N . ASN A 1 442 ? 6.641 10.307 -10.787 1.00 88.12 442 ASN A N 1
ATOM 3364 C CA . ASN A 1 442 ? 5.683 10.981 -11.659 1.00 88.12 442 ASN A CA 1
ATOM 3365 C C . ASN A 1 442 ? 6.337 12.040 -12.551 1.00 88.12 442 ASN A C 1
ATOM 3367 O O . ASN A 1 442 ? 5.969 12.142 -13.718 1.00 88.12 442 ASN A O 1
ATOM 3371 N N . ASN A 1 443 ? 7.344 12.770 -12.061 1.00 89.81 443 ASN A N 1
ATOM 3372 C CA . ASN A 1 443 ? 8.135 13.679 -12.893 1.00 89.81 443 ASN A CA 1
ATOM 3373 C C . ASN A 1 443 ? 8.775 12.928 -14.074 1.00 89.81 443 ASN A C 1
ATOM 3375 O O . ASN A 1 443 ? 8.687 13.398 -15.205 1.00 89.81 443 ASN A O 1
ATOM 3379 N N . MET A 1 444 ? 9.329 11.733 -13.841 1.00 92.00 444 MET A N 1
ATOM 3380 C CA . MET A 1 444 ? 9.884 10.878 -14.901 1.00 92.00 444 MET A CA 1
ATOM 3381 C C . MET A 1 444 ? 8.808 10.307 -15.847 1.00 92.00 444 MET A C 1
ATOM 3383 O O . MET A 1 444 ? 9.088 10.102 -17.022 1.00 92.00 444 MET A O 1
ATOM 3387 N N . ILE A 1 445 ? 7.571 10.081 -15.382 1.00 87.31 445 ILE A N 1
ATOM 3388 C CA . ILE A 1 445 ? 6.434 9.681 -16.243 1.00 87.31 445 ILE A CA 1
ATOM 3389 C C . ILE A 1 445 ? 5.920 10.854 -17.100 1.00 87.31 445 ILE A C 1
ATOM 3391 O O . ILE A 1 445 ? 5.403 10.638 -18.197 1.00 87.31 445 ILE A O 1
ATOM 3395 N N . HIS A 1 446 ? 6.003 12.088 -16.597 1.00 83.38 446 HIS A N 1
ATOM 3396 C CA . HIS A 1 446 ? 5.525 13.292 -17.286 1.00 83.38 446 HIS A CA 1
ATOM 3397 C C . HIS A 1 446 ? 6.563 13.915 -18.229 1.00 83.38 446 HIS A C 1
ATOM 3399 O O . HIS A 1 446 ? 6.182 14.557 -19.208 1.00 83.38 446 HIS A O 1
ATOM 3405 N N . GLY A 1 447 ? 7.851 13.772 -17.915 1.00 81.44 447 GLY A N 1
ATOM 3406 C CA . GLY A 1 447 ? 8.961 14.301 -18.700 1.00 81.44 447 GLY A CA 1
ATOM 3407 C C . GLY A 1 447 ? 9.407 13.383 -19.839 1.00 81.44 447 GLY A C 1
ATOM 3408 O O . GLY A 1 447 ? 8.953 12.250 -19.991 1.00 81.44 447 GLY A O 1
ATOM 3409 N N . GLN A 1 448 ? 10.356 13.876 -20.631 1.00 84.25 448 GLN A N 1
ATOM 3410 C CA . GLN A 1 448 ? 11.221 13.012 -21.431 1.00 84.25 448 GLN A CA 1
ATOM 3411 C C . GLN A 1 448 ? 12.342 12.528 -20.510 1.00 84.25 448 GLN A C 1
ATOM 3413 O O . GLN A 1 448 ? 13.016 13.361 -19.914 1.00 84.25 448 GLN A O 1
ATOM 3418 N N . ILE A 1 449 ? 12.514 11.209 -20.365 1.00 89.94 449 ILE A N 1
ATOM 3419 C CA . ILE A 1 449 ? 13.594 10.654 -19.540 1.00 89.94 449 ILE A CA 1
ATOM 3420 C C . ILE A 1 449 ? 14.881 10.659 -20.364 1.00 89.94 449 ILE A C 1
ATOM 3422 O O . ILE A 1 449 ? 15.044 9.835 -21.268 1.00 89.94 449 ILE A O 1
ATOM 3426 N N . PHE A 1 450 ? 15.791 11.570 -20.043 1.00 91.12 450 PHE A N 1
ATOM 3427 C CA . PHE A 1 450 ? 17.146 11.575 -20.581 1.00 91.12 450 PHE A CA 1
ATOM 3428 C C . PHE A 1 450 ? 17.981 10.502 -19.877 1.00 91.12 450 PHE A C 1
ATOM 3430 O O . PHE A 1 450 ? 17.916 10.351 -18.657 1.00 91.12 450 PHE A O 1
ATOM 3437 N N . ILE A 1 451 ? 18.711 9.713 -20.662 1.00 89.38 451 ILE A N 1
ATOM 3438 C CA . ILE A 1 451 ? 19.686 8.736 -20.176 1.00 89.38 451 ILE A CA 1
ATOM 3439 C C . ILE A 1 451 ? 20.904 8.868 -21.083 1.00 89.38 451 ILE A C 1
ATOM 3441 O O . ILE A 1 451 ? 20.855 8.444 -22.241 1.00 89.38 451 ILE A O 1
ATOM 3445 N N . CYS A 1 452 ? 21.958 9.483 -20.550 1.00 77.38 452 CYS A N 1
ATOM 3446 C CA . CYS A 1 452 ? 23.279 9.605 -21.163 1.00 77.38 452 CYS A CA 1
ATOM 3447 C C . CYS A 1 452 ? 23.728 8.294 -21.857 1.00 77.38 452 CYS A C 1
ATOM 3449 O O . CYS A 1 452 ? 23.630 7.211 -21.272 1.00 77.38 452 CYS A O 1
ATOM 3451 N N . SER A 1 453 ? 24.181 8.386 -23.117 1.00 59.69 453 SER A N 1
ATOM 3452 C CA . SER A 1 453 ? 24.257 7.269 -24.084 1.00 59.69 453 SER A CA 1
ATOM 3453 C C . SER A 1 453 ? 25.623 7.056 -24.721 1.00 59.69 453 SER A C 1
ATOM 3455 O O . SER A 1 453 ? 26.235 8.081 -25.089 1.00 59.69 453 SER A O 1
#